Protein 5I7W (pdb70)

Organism: Brucella suis biovar 1 (strain 1330) (NCBI:txid204722)

Solvent-accessible surface area: 24621 Å² total

Foldseek 3Di:
DDPDLLVQQAPFDWAFDPVLCVVQQATETAGLNCSRPLRFVLLLLLLLVVVCVVVQQFDAAEEEFEEDQASSLSSNLRNQVVVRYAYEYEHEPPFFPVRVVSNVVSPHNYHYDHDDPPVDCSHSGNVSVVVQVVVQVPTPRHRYYSSCLADQSLLVSCLPGVLVSVCVNVVNFAQEEEFFDDSLSNQLSSLVNNCVSPVRRFYEYQAEAQAQVLCCLPPVDLDGHDDEPFPPGGHRDCHNNNPPDHGPYYHYDYQQQLLVSQLCCCVPVVAAAGSRQSSFSSVQSVVSNVVHHDHYYYYYRTGGNVSPCVASANVVNQVVVVHDHNPVVPDDDDPDDD/DPDLLVQQALFDWAWDPVLCVVQQATETAGQNCSRPLRFVLLLLLLLVVVCVVVQQFDQAEEEWAEDQASSLSSNLQNQVVVRYAYEYEHEPPAFVVRVVSNVVSPHNYHYDHDDDPVDCRHSGNVSVVVQVVVQVPRPRHYDYSSCLADLSLLVSCLPGVLVSVCVNVVNFAQEEEFFDQSLSNQLSSVVNNCVSPVRRFYEYQAEAQAQVLCCLVPNDSDGHDDEPAPSGGHRDCHNNNPPDHGPYYHYDYQQQLLVSQLCCCVPPVAAAGSRQSSFSSRQSVVSNVVGRDGYYYYYRTGGHVSVCVASQPQVNQVVVVHDHNPVVPDDDDPDDD

Secondary structure (DSSP, 8-state):
-BSSGGGGSS-PPEEE-HHHHHHHTSEEEEEEGGGSTTSB--HHHHHHHHHHHHTT---TT-EEEEE-SSHHHHHHHHHHHHHT-EEEEEEETTS-HHHHHHHHHHTPEEEEE----TTSTTSHHHHHHHHHHHHHTT-TT-EEE--TTT-THHHHHIIIIIHHHHHHHTTT---EEEE--SSSIIIIIHHHHHHHH-TT-EEEEEEETT-SHHHHHHHS-----S--S--S---SS--GGGTT---SEEEEE-HHHHHHHHHHHHHHHS--B-HHHHHHHHHHHHHHHHH-SS-EEEEEE-BBSGGGHHHHT-HHHHHHTT----GGG--PPP----/--SGGGGSS-PPEEE-HHHHHHHTSEEEEEEGGGSTTSB--HHHHHHHHHHHHTT---TT-EEEEE-SSHHHHHHHHHHHHHT-EEEEEEETTS-HHHHHHHHHHT-EEEEE----TTSTTSHHHHHHHHHHHHHTT-TT-EEE--TTT-THHHHHIIIIIHHHHHHHTTT---EEEE--SSSIIIIIHHHHHHHH-TT-EEEEEEETT-SHHHHHHHSS----S--S--S---SS--GGGTT---SEEEEE-HHHHHHHHHHHHHHHS--B-HHHHHHHHHHHHHHHHH-TT-EEEEEE-BBSGGGTTTTT-HHHHHHTT----GGG---------

B-factor: mean 28.59, std 11.74, range [10.22, 97.88]

CATH classification: 3.40.50.1100 (+1 more: 3.40.50.1100)

Structure (mmCIF, N/CA/C/O backbone):
data_5I7W
#
_entry.id   5I7W
#
_cell.length_a   60.020
_cell.length_b   71.860
_cell.length_c   201.600
_cell.angle_alpha   90.000
_cell.angle_beta   90.000
_cell.angle_gamma   90.000
#
_symmetry.space_group_name_H-M   'P 21 21 21'
#
loop_
_entity.id
_entity.type
_entity.pdbx_description
1 polymer 'Cysteine synthase A'
2 non-polymer 'MALONATE ION'
3 water water
#
loop_
_atom_site.group_PDB
_atom_site.id
_atom_site.type_symbol
_atom_site.label_atom_id
_atom_site.label_alt_id
_atom_site.label_comp_id
_atom_site.label_asym_id
_atom_site.label_entity_id
_atom_site.label_seq_id
_atom_site.pdbx_PDB_ins_code
_atom_site.Cartn_x
_atom_site.Cartn_y
_atom_site.Cartn_z
_atom_site.occupancy
_atom_site.B_iso_or_equiv
_atom_site.auth_seq_id
_atom_site.auth_comp_id
_atom_site.auth_asym_id
_atom_site.auth_atom_id
_atom_site.pdbx_PDB_model_num
ATOM 1 N N . MET A 1 22 ? 7.475 -15.138 -43.300 1.00 75.08 1 MET A N 1
ATOM 2 C CA . MET A 1 22 ? 6.330 -14.659 -42.531 1.00 75.68 1 MET A CA 1
ATOM 3 C C . MET A 1 22 ? 6.776 -13.971 -41.241 1.00 67.54 1 MET A C 1
ATOM 4 O O . MET A 1 22 ? 5.960 -13.403 -40.513 1.00 65.15 1 MET A O 1
ATOM 6 N N . PHE A 1 23 ? 8.077 -14.030 -40.963 1.00 60.04 2 PHE A N 1
ATOM 7 C CA . PHE A 1 23 ? 8.662 -13.467 -39.749 1.00 47.21 2 PHE A CA 1
ATOM 8 C C . PHE A 1 23 ? 9.741 -12.476 -40.167 1.00 44.24 2 PHE A C 1
ATOM 9 O O . PHE A 1 23 ? 10.762 -12.871 -40.743 1.00 40.70 2 PHE A O 1
ATOM 17 N N . ASN A 1 24 ? 9.511 -11.191 -39.884 1.00 36.88 3 ASN A N 1
ATOM 18 C CA . ASN A 1 24 ? 10.453 -10.145 -40.269 1.00 35.41 3 ASN A CA 1
ATOM 19 C C . ASN A 1 24 ? 11.668 -10.070 -39.357 1.00 30.94 3 ASN A C 1
ATOM 20 O O . ASN A 1 24 ? 12.697 -9.506 -39.757 1.00 29.31 3 ASN A O 1
ATOM 25 N N . SER A 1 25 ? 11.575 -10.624 -38.152 1.00 33.49 4 SER A N 1
ATOM 26 C CA . SER A 1 25 ? 12.668 -10.572 -37.196 1.00 23.69 4 SER A CA 1
ATOM 27 C C . SER A 1 25 ? 12.404 -11.606 -36.116 1.00 22.09 4 SER A C 1
ATOM 28 O O . SER A 1 25 ? 11.331 -12.211 -36.055 1.00 22.07 4 SER A O 1
ATOM 31 N N . VAL A 1 26 ? 13.389 -11.771 -35.232 1.00 20.93 5 VAL A N 1
ATOM 32 C CA . VAL A 1 26 ? 13.240 -12.733 -34.135 1.00 22.47 5 VAL A CA 1
ATOM 33 C C . VAL A 1 26 ? 12.085 -12.333 -33.221 1.00 25.59 5 VAL A C 1
ATOM 34 O O . VAL A 1 26 ? 11.481 -13.186 -32.550 1.00 18.14 5 VAL A O 1
ATOM 38 N N . LEU A 1 27 ? 11.739 -11.040 -33.193 1.00 22.93 6 LEU A N 1
ATOM 39 C CA . LEU A 1 27 ? 10.639 -10.590 -32.342 1.00 22.42 6 LEU A CA 1
ATOM 40 C C . LEU A 1 27 ? 9.337 -11.287 -32.693 1.00 21.27 6 LEU A C 1
ATOM 41 O O . LEU A 1 27 ? 8.480 -11.474 -31.824 1.00 20.64 6 LEU A O 1
ATOM 46 N N . ASP A 1 28 ? 9.157 -11.649 -33.964 1.00 23.74 7 ASP A N 1
ATOM 47 C CA . ASP A 1 28 ? 7.943 -12.323 -34.393 1.00 22.09 7 ASP A CA 1
ATOM 48 C C . ASP A 1 28 ? 7.851 -13.760 -33.884 1.00 22.96 7 ASP A C 1
ATOM 49 O O . ASP A 1 28 ? 6.790 -14.374 -34.018 1.00 26.03 7 ASP A O 1
ATOM 54 N N . THR A 1 29 ? 8.913 -14.315 -33.303 1.00 19.20 8 THR A N 1
ATOM 55 C CA . THR A 1 29 ? 8.823 -15.667 -32.754 1.00 19.17 8 THR A CA 1
ATOM 56 C C . THR A 1 29 ? 8.515 -15.690 -31.262 1.00 21.77 8 THR A C 1
ATOM 57 O O . THR A 1 29 ? 8.411 -16.780 -30.682 1.00 20.43 8 THR A O 1
ATOM 61 N N . ILE A 1 30 ? 8.390 -14.523 -30.625 1.00 23.43 9 ILE A N 1
ATOM 62 C CA . ILE A 1 30 ? 7.998 -14.465 -29.220 1.00 22.02 9 ILE A CA 1
ATOM 63 C C . ILE A 1 30 ? 6.534 -14.863 -29.087 1.00 20.16 9 ILE A C 1
ATOM 64 O O . ILE A 1 30 ? 5.677 -14.389 -29.842 1.00 20.58 9 ILE A O 1
ATOM 69 N N . GLY A 1 31 ? 6.237 -15.723 -28.115 1.00 19.95 10 GLY A N 1
ATOM 70 C CA . GLY A 1 31 ? 4.859 -16.082 -27.829 1.00 20.41 10 GLY A CA 1
ATOM 71 C C . GLY A 1 31 ? 4.351 -17.154 -28.774 1.00 18.95 10 GLY A C 1
ATOM 72 O O . GLY A 1 31 ? 5.099 -17.719 -29.573 1.00 21.11 10 GLY A O 1
ATOM 73 N N . ASN A 1 32 ? 3.043 -17.414 -28.690 1.00 17.48 11 ASN A N 1
ATOM 74 C CA . ASN A 1 32 ? 2.400 -18.468 -29.478 1.00 24.17 11 ASN A CA 1
ATOM 75 C C . ASN A 1 32 ? 3.054 -19.811 -29.197 1.00 22.69 11 ASN A C 1
ATOM 76 O O . ASN A 1 32 ? 3.293 -20.615 -30.100 1.00 18.85 11 ASN A O 1
ATOM 81 N N . THR A 1 33 ? 3.341 -20.037 -27.956 1.00 18.61 12 THR A N 1
ATOM 82 C CA . THR A 1 33 ? 4.045 -21.226 -27.530 1.00 16.12 12 THR A CA 1
ATOM 83 C C . THR A 1 33 ? 3.067 -22.392 -27.371 1.00 23.08 12 THR A C 1
ATOM 84 O O . THR A 1 33 ? 1.878 -22.189 -27.102 1.00 17.89 12 THR A O 1
ATOM 88 N N . PRO A 1 34 ? 3.538 -23.621 -27.548 1.00 21.26 13 PRO A N 1
ATOM 89 C CA . PRO A 1 34 ? 2.632 -24.771 -27.490 1.00 18.64 13 PRO A CA 1
ATOM 90 C C . PRO A 1 34 ? 2.353 -25.237 -26.069 1.00 20.86 13 PRO A C 1
ATOM 91 O O . PRO A 1 34 ? 3.158 -25.058 -25.152 1.00 19.70 13 PRO A O 1
ATOM 95 N N . LEU A 1 35 ? 1.187 -25.862 -25.906 1.00 22.84 14 LEU A N 1
ATOM 96 C CA . LEU A 1 35 ? 0.825 -26.565 -24.679 1.00 24.47 14 LEU A CA 1
ATOM 97 C C . LEU A 1 35 ? 1.288 -28.013 -24.781 1.00 22.50 14 LEU A C 1
ATOM 98 O O . LEU A 1 35 ? 0.893 -28.724 -25.707 1.00 26.71 14 LEU A O 1
ATOM 103 N N . ILE A 1 36 ? 2.114 -28.449 -23.835 1.00 19.64 15 ILE A N 1
ATOM 104 C CA . ILE A 1 36 ? 2.630 -29.811 -23.798 1.00 19.82 15 ILE A CA 1
ATOM 105 C C . ILE A 1 36 ? 1.912 -30.570 -22.695 1.00 21.21 15 ILE A C 1
ATOM 106 O O . ILE A 1 36 ? 1.879 -30.121 -21.542 1.00 18.21 15 ILE A O 1
ATOM 111 N N . ARG A 1 37 ? 1.331 -31.714 -23.040 1.00 17.92 16 ARG A N 1
ATOM 112 C CA A ARG A 1 37 ? 0.671 -32.541 -22.039 0.33 18.20 16 ARG A CA 1
ATOM 113 C CA B ARG A 1 37 ? 0.669 -32.521 -22.028 0.67 17.64 16 ARG A CA 1
ATOM 114 C C . ARG A 1 37 ? 1.692 -33.102 -21.057 1.00 18.39 16 ARG A C 1
ATOM 115 O O . ARG A 1 37 ? 2.753 -33.596 -21.457 1.00 23.83 16 ARG A O 1
ATOM 130 N N . LEU A 1 38 ? 1.368 -33.034 -19.777 1.00 15.54 17 LEU A N 1
ATOM 131 C CA . LEU A 1 38 ? 2.217 -33.556 -18.720 1.00 16.68 17 LEU A CA 1
ATOM 132 C C . LEU A 1 38 ? 1.631 -34.920 -18.382 1.00 19.20 17 LEU A C 1
ATOM 133 O O . LEU A 1 38 ? 0.552 -35.004 -17.787 1.00 27.17 17 LEU A O 1
ATOM 138 N N . SER A 1 39 ? 2.341 -35.979 -18.783 1.00 20.42 18 SER A N 1
ATOM 139 C CA A SER A 1 39 ? 1.764 -37.322 -18.792 0.54 21.48 18 SER A CA 1
ATOM 140 C CA B SER A 1 39 ? 1.756 -37.315 -18.792 0.46 21.49 18 SER A CA 1
ATOM 141 C C . SER A 1 39 ? 1.522 -37.847 -17.381 1.00 22.62 18 SER A C 1
ATOM 142 O O . SER A 1 39 ? 0.410 -38.270 -17.045 1.00 21.08 18 SER A O 1
ATOM 147 N N . LYS A 1 40 ? 2.568 -37.872 -16.551 1.00 23.04 19 LYS A N 1
ATOM 148 C CA . LYS A 1 40 ? 2.437 -38.494 -15.232 1.00 18.92 19 LYS A CA 1
ATOM 149 C C . LYS A 1 40 ? 1.510 -37.692 -14.325 1.00 25.49 19 LYS A C 1
ATOM 150 O O . LYS A 1 40 ? 0.777 -38.267 -13.511 1.00 19.54 19 LYS A O 1
ATOM 152 N N . ALA A 1 41 ? 1.535 -36.361 -14.440 1.00 22.14 20 ALA A N 1
ATOM 153 C CA . ALA A 1 41 ? 0.629 -35.546 -13.636 1.00 22.93 20 ALA A CA 1
ATOM 154 C C . ALA A 1 41 ? -0.823 -35.767 -14.043 1.00 17.47 20 ALA A C 1
ATOM 155 O O . ALA A 1 41 ? -1.716 -35.811 -13.189 1.00 15.60 20 ALA A O 1
ATOM 157 N N . SER A 1 42 ? -1.079 -35.869 -15.347 1.00 17.68 21 SER A N 1
ATOM 158 C CA . SER A 1 42 ? -2.428 -36.137 -15.831 1.00 17.27 21 SER A CA 1
ATOM 159 C C . SER A 1 42 ? -2.921 -37.502 -15.363 1.00 25.50 21 SER A C 1
ATOM 160 O O . SER A 1 42 ? -4.075 -37.654 -14.940 1.00 24.25 21 SER A O 1
ATOM 163 N N . GLU A 1 43 ? -2.065 -38.520 -15.470 1.00 23.40 22 GLU A N 1
ATOM 164 C CA . GLU A 1 43 ? -2.456 -39.862 -15.052 1.00 21.84 22 GLU A CA 1
ATOM 165 C C . GLU A 1 43 ? -2.741 -39.910 -13.555 1.00 24.29 22 GLU A C 1
ATOM 166 O O . GLU A 1 43 ? -3.698 -40.563 -13.116 1.00 24.73 22 GLU A O 1
ATOM 172 N N . LEU A 1 44 ? -1.935 -39.208 -12.757 1.00 21.99 23 LEU A N 1
ATOM 173 C CA . LEU A 1 44 ? -2.094 -39.267 -11.303 1.00 24.53 23 LEU A CA 1
ATOM 174 C C . LEU A 1 44 ? -3.406 -38.638 -10.835 1.00 27.90 23 LEU A C 1
ATOM 175 O O . LEU A 1 44 ? -3.972 -39.067 -9.823 1.00 26.34 23 LEU A O 1
ATOM 180 N N . THR A 1 45 ? -3.912 -37.636 -11.554 1.00 27.50 24 THR A N 1
ATOM 181 C CA . THR A 1 45 ? -5.030 -36.823 -11.087 1.00 25.03 24 THR A CA 1
ATOM 182 C C . THR A 1 45 ? -6.352 -37.081 -11.802 1.00 25.11 24 THR A C 1
ATOM 183 O O . THR A 1 45 ? -7.369 -36.512 -11.396 1.00 23.20 24 THR A O 1
ATOM 187 N N . GLY A 1 46 ? -6.373 -37.888 -12.859 1.00 21.75 25 GLY A N 1
ATOM 188 C CA . GLY A 1 46 ? -7.590 -37.987 -13.649 1.00 23.81 25 GLY A CA 1
ATOM 189 C C . GLY A 1 46 ? -7.958 -36.739 -14.439 1.00 25.79 25 GLY A C 1
ATOM 190 O O . GLY A 1 46 ? -9.109 -36.608 -14.873 1.00 24.41 25 GLY A O 1
ATOM 191 N N . CYS A 1 47 ? -7.023 -35.810 -14.627 1.00 23.51 26 CYS A N 1
ATOM 192 C CA . CYS A 1 47 ? -7.256 -34.569 -15.356 1.00 24.40 26 CYS A CA 1
ATOM 193 C C . CYS A 1 47 ? -6.340 -34.496 -16.571 1.00 26.51 26 CYS A C 1
ATOM 194 O O . CYS A 1 47 ? -5.378 -35.255 -16.699 1.00 32.00 26 CYS A O 1
ATOM 197 N N . ASP A 1 48 ? -6.654 -33.572 -17.475 1.00 26.74 27 ASP A N 1
ATOM 198 C CA . ASP A 1 48 ? -5.736 -33.183 -18.543 1.00 23.98 27 ASP A CA 1
ATOM 199 C C . ASP A 1 48 ? -4.923 -31.986 -18.062 1.00 19.28 27 ASP A C 1
ATOM 200 O O . ASP A 1 48 ? -5.433 -30.861 -18.022 1.00 19.87 27 ASP A O 1
ATOM 205 N N . ILE A 1 49 ? -3.655 -32.213 -17.728 1.00 20.18 28 ILE A N 1
ATOM 206 C CA . ILE A 1 49 ? -2.765 -31.160 -17.245 1.00 21.83 28 ILE A CA 1
ATOM 207 C C . ILE A 1 49 ? -1.747 -30.852 -18.335 1.00 24.65 28 ILE A C 1
ATOM 208 O O . ILE A 1 49 ? -1.154 -31.769 -18.916 1.00 19.58 28 ILE A O 1
ATOM 213 N N . TYR A 1 50 ? -1.569 -29.560 -18.621 1.00 16.52 29 TYR A N 1
ATOM 214 C CA . TYR A 1 50 ? -0.703 -29.072 -19.685 1.00 16.55 29 TYR A CA 1
ATOM 215 C C . TYR A 1 50 ? 0.235 -28.008 -19.141 1.00 17.91 29 TYR A C 1
ATOM 216 O O . TYR A 1 50 ? -0.130 -27.217 -18.264 1.00 17.78 29 TYR A O 1
ATOM 225 N N . GLY A 1 51 ? 1.448 -27.985 -19.687 1.00 21.28 30 GLY A N 1
ATOM 226 C CA . GLY A 1 51 ? 2.394 -26.926 -19.394 1.00 18.56 30 GLY A CA 1
ATOM 227 C C . GLY A 1 51 ? 2.706 -26.106 -20.630 1.00 18.06 30 GLY A C 1
ATOM 228 O O . GLY A 1 51 ? 3.052 -26.653 -21.690 1.00 14.28 30 GLY A O 1
ATOM 229 N N . LYS A 1 52 ? 2.594 -24.784 -20.508 1.00 16.67 31 LYS A N 1
ATOM 230 C CA . LYS A 1 52 ? 2.856 -23.901 -21.637 1.00 19.47 31 LYS A CA 1
ATOM 231 C C . LYS A 1 52 ? 4.363 -23.722 -21.793 1.00 21.34 31 LYS A C 1
ATOM 232 O O . LYS A 1 52 ? 5.044 -23.270 -20.864 1.00 17.71 31 LYS A O 1
ATOM 238 N N . ALA A 1 53 ? 4.886 -24.080 -22.966 1.00 19.90 32 ALA A N 1
ATOM 239 C CA . ALA A 1 53 ? 6.332 -24.216 -23.161 1.00 20.91 32 ALA A CA 1
ATOM 240 C C . ALA A 1 53 ? 6.963 -22.850 -23.452 1.00 20.93 32 ALA A C 1
ATOM 241 O O . ALA A 1 53 ? 7.447 -22.566 -24.551 1.00 16.75 32 ALA A O 1
ATOM 243 N N . GLU A 1 54 ? 6.991 -22.007 -22.413 1.00 14.45 33 GLU A N 1
ATOM 244 C CA . GLU A 1 54 ? 7.595 -20.683 -22.525 1.00 10.99 33 GLU A CA 1
ATOM 245 C C . GLU A 1 54 ? 9.091 -20.748 -22.763 1.00 20.02 33 GLU A C 1
ATOM 246 O O . GLU A 1 54 ? 9.688 -19.743 -23.177 1.00 19.47 33 GLU A O 1
ATOM 252 N N . PHE A 1 55 ? 9.708 -21.911 -22.532 1.00 16.99 34 PHE A N 1
ATOM 253 C CA . PHE A 1 55 ? 11.120 -22.060 -22.827 1.00 14.64 34 PHE A CA 1
ATOM 254 C C . PHE A 1 55 ? 11.409 -22.069 -24.317 1.00 17.37 34 PHE A C 1
ATOM 255 O O . PHE A 1 55 ? 12.578 -21.957 -24.696 1.00 17.56 34 PHE A O 1
ATOM 263 N N . LEU A 1 56 ? 10.390 -22.198 -25.163 1.00 13.05 35 LEU A N 1
ATOM 264 C CA . LEU A 1 56 ? 10.583 -22.160 -26.603 1.00 13.09 35 LEU A CA 1
ATOM 265 C C . LEU A 1 56 ? 10.549 -20.738 -27.169 1.00 16.26 35 LEU A C 1
ATOM 266 O O . LEU A 1 56 ? 10.653 -20.576 -28.387 1.00 19.09 35 LEU A O 1
ATOM 271 N N . ASN A 1 57 ? 10.414 -19.709 -26.320 1.00 18.90 36 ASN A N 1
ATOM 272 C CA . ASN A 1 57 ? 10.628 -18.333 -26.759 1.00 14.97 36 ASN A CA 1
ATOM 273 C C . ASN A 1 57 ? 12.083 -18.155 -27.183 1.00 15.18 36 ASN A C 1
ATOM 274 O O . ASN A 1 57 ? 12.965 -18.875 -26.714 1.00 18.36 36 ASN A O 1
ATOM 279 N N . PRO A 1 58 ? 12.372 -17.190 -28.063 1.00 20.63 37 PRO A N 1
ATOM 280 C CA . PRO A 1 58 ? 13.763 -17.067 -28.542 1.00 15.69 37 PRO A CA 1
ATOM 281 C C . PRO A 1 58 ? 14.763 -16.750 -27.438 1.00 18.61 37 PRO A C 1
ATOM 282 O O . PRO A 1 58 ? 15.899 -17.237 -27.489 1.00 19.10 37 PRO A O 1
ATOM 286 N N . GLY A 1 59 ? 14.388 -15.930 -26.454 1.00 18.58 38 GLY A N 1
ATOM 287 C CA . GLY A 1 59 ? 15.254 -15.704 -25.316 1.00 13.34 38 GLY A CA 1
ATOM 288 C C . GLY A 1 59 ? 15.240 -16.812 -24.283 1.00 19.99 38 GLY A C 1
ATOM 289 O O . GLY A 1 59 ? 15.930 -16.714 -23.263 1.00 18.92 38 GLY A O 1
ATOM 290 N N . GLN A 1 60 ? 14.445 -17.855 -24.521 1.00 14.05 39 GLN A N 1
ATOM 291 C CA . GLN A 1 60 ? 14.427 -19.113 -23.755 1.00 15.98 39 GLN A CA 1
ATOM 292 C C . GLN A 1 60 ? 13.722 -19.005 -22.407 1.00 16.36 39 GLN A C 1
ATOM 293 O O . GLN A 1 60 ? 13.950 -19.843 -21.523 1.00 16.55 39 GLN A O 1
ATOM 299 N N . SER A 1 61 ? 12.863 -18.002 -22.209 1.00 18.87 40 SER A N 1
ATOM 300 C CA . SER A 1 61 ? 12.093 -17.925 -20.971 1.00 16.64 40 SER A CA 1
ATOM 301 C C . SER A 1 61 ? 10.810 -17.151 -21.210 1.00 19.30 40 SER A C 1
ATOM 302 O O . SER A 1 61 ? 10.623 -16.487 -22.241 1.00 18.94 40 SER A O 1
ATOM 305 N N . VAL A 1 62 ? 9.941 -17.222 -20.214 1.00 14.39 41 VAL A N 1
ATOM 306 C CA . VAL A 1 62 ? 8.671 -16.513 -20.195 1.00 14.59 41 VAL A CA 1
ATOM 307 C C . VAL A 1 62 ? 8.839 -14.991 -20.292 1.00 15.96 41 VAL A C 1
ATOM 308 O O . VAL A 1 62 ? 7.920 -14.297 -20.716 1.00 14.57 41 VAL A O 1
ATOM 336 N N . ASP A 1 64 ? 10.408 -13.031 -22.234 1.00 17.30 43 ASP A N 1
ATOM 337 C CA . ASP A 1 64 ? 10.381 -12.383 -23.557 1.00 20.20 43 ASP A CA 1
ATOM 338 C C . ASP A 1 64 ? 9.104 -11.562 -23.767 1.00 19.49 43 ASP A C 1
ATOM 339 O O . ASP A 1 64 ? 9.120 -10.561 -24.484 1.00 17.53 43 ASP A O 1
ATOM 344 N N . ARG A 1 65 ? 7.993 -12.003 -23.159 1.00 19.02 44 ARG A N 1
ATOM 345 C CA A ARG A 1 65 ? 6.712 -11.335 -23.378 0.13 20.40 44 ARG A CA 1
ATOM 346 C CA B ARG A 1 65 ? 6.710 -11.338 -23.379 0.87 19.37 44 ARG A CA 1
ATOM 347 C C . ARG A 1 65 ? 6.684 -9.956 -22.725 1.00 23.20 44 ARG A C 1
ATOM 348 O O . ARG A 1 65 ? 6.370 -8.952 -23.380 1.00 16.77 44 ARG A O 1
ATOM 363 N N . ALA A 1 66 ? 7.001 -9.883 -21.429 1.00 17.63 45 ALA A N 1
ATOM 364 C CA . ALA A 1 66 ? 7.058 -8.575 -20.769 1.00 15.56 45 ALA A CA 1
ATOM 365 C C . ALA A 1 66 ? 8.157 -7.696 -21.355 1.00 16.65 45 ALA A C 1
ATOM 366 O O . ALA A 1 66 ? 8.008 -6.463 -21.438 1.00 18.69 45 ALA A O 1
ATOM 368 N N . ALA A 1 67 ? 9.277 -8.301 -21.754 1.00 17.20 46 ALA A N 1
ATOM 369 C CA . ALA A 1 67 ? 10.371 -7.521 -22.315 1.00 17.93 46 ALA A CA 1
ATOM 370 C C . ALA A 1 67 ? 9.928 -6.800 -23.574 1.00 20.41 46 ALA A C 1
ATOM 371 O O . ALA A 1 67 ? 10.219 -5.610 -23.751 1.00 20.33 46 ALA A O 1
ATOM 373 N N . LEU A 1 68 ? 9.198 -7.494 -24.449 1.00 15.30 47 LEU A N 1
ATOM 374 C CA . LEU A 1 68 ? 8.720 -6.858 -25.674 1.00 22.59 47 LEU A CA 1
ATOM 375 C C . LEU A 1 68 ? 7.721 -5.751 -25.361 1.00 21.83 47 LEU A C 1
ATOM 376 O O . LEU A 1 68 ? 7.824 -4.636 -25.891 1.00 19.29 47 LEU A O 1
ATOM 381 N N . TYR A 1 69 ? 6.752 -6.042 -24.491 1.00 20.54 48 TYR A N 1
ATOM 382 C CA . TYR A 1 69 ? 5.702 -5.074 -24.187 1.00 26.96 48 TYR A CA 1
ATOM 383 C C . TYR A 1 69 ? 6.266 -3.823 -23.517 1.00 24.75 48 TYR A C 1
ATOM 384 O O . TYR A 1 69 ? 5.836 -2.701 -23.816 1.00 19.20 48 TYR A O 1
ATOM 393 N N . ILE A 1 70 ? 7.230 -3.995 -22.608 1.00 20.69 49 ILE A N 1
ATOM 394 C CA . ILE A 1 70 ? 7.815 -2.852 -21.903 1.00 20.90 49 ILE A CA 1
ATOM 395 C C . ILE A 1 70 ? 8.533 -1.929 -22.879 1.00 21.29 49 ILE A C 1
ATOM 396 O O . ILE A 1 70 ? 8.385 -0.696 -22.827 1.00 19.59 49 ILE A O 1
ATOM 401 N N . ILE A 1 71 ? 9.313 -2.508 -23.796 1.00 16.51 50 ILE A N 1
ATOM 402 C CA . ILE A 1 71 ? 10.066 -1.680 -24.729 1.00 14.99 50 ILE A CA 1
ATOM 403 C C . ILE A 1 71 ? 9.125 -1.013 -25.723 1.00 22.19 50 ILE A C 1
ATOM 404 O O . ILE A 1 71 ? 9.276 0.176 -26.033 1.00 20.75 50 ILE A O 1
ATOM 409 N N . ARG A 1 72 ? 8.114 -1.744 -26.206 1.00 16.97 51 ARG A N 1
ATOM 410 C CA . ARG A 1 72 ? 7.135 -1.131 -27.106 1.00 17.38 51 ARG A CA 1
ATOM 411 C C . ARG A 1 72 ? 6.387 0.011 -26.429 1.00 28.69 51 ARG A C 1
ATOM 412 O O . ARG A 1 72 ? 6.060 1.018 -27.072 1.00 24.48 51 ARG A O 1
ATOM 420 N N . ASP A 1 73 ? 6.100 -0.123 -25.133 1.00 25.00 52 ASP A N 1
ATOM 421 C CA . ASP A 1 73 ? 5.382 0.941 -24.427 1.00 19.48 52 ASP A CA 1
ATOM 422 C C . ASP A 1 73 ? 6.229 2.206 -24.319 1.00 25.33 52 ASP A C 1
ATOM 423 O O . ASP A 1 73 ? 5.739 3.320 -24.553 1.00 26.33 52 ASP A O 1
ATOM 428 N N . ALA A 1 74 ? 7.501 2.052 -23.958 1.00 20.00 53 ALA A N 1
ATOM 429 C CA . ALA A 1 74 ? 8.397 3.200 -23.876 1.00 23.04 53 ALA A CA 1
ATOM 430 C C . ALA A 1 74 ? 8.547 3.888 -25.231 1.00 26.14 53 ALA A C 1
ATOM 431 O O . ALA A 1 74 ? 8.625 5.127 -25.310 1.00 23.82 53 ALA A O 1
ATOM 433 N N . GLU A 1 75 ? 8.581 3.105 -26.311 1.00 27.14 54 GLU A N 1
ATOM 434 C CA . GLU A 1 75 ? 8.612 3.684 -27.655 1.00 28.92 54 GLU A CA 1
ATOM 435 C C . GLU A 1 75 ? 7.378 4.523 -27.924 1.00 31.25 54 GLU A C 1
ATOM 436 O O . GLU A 1 75 ? 7.475 5.673 -28.379 1.00 32.29 54 GLU A O 1
ATOM 442 N N . LYS A 1 76 ? 6.199 3.936 -27.707 1.00 30.95 55 LYS A N 1
ATOM 443 C CA . LYS A 1 76 ? 4.951 4.604 -28.052 1.00 41.67 55 LYS A CA 1
ATOM 444 C C . LYS A 1 76 ? 4.740 5.888 -27.257 1.00 41.33 55 LYS A C 1
ATOM 445 O O . LYS A 1 76 ? 4.003 6.770 -27.712 1.00 34.87 55 LYS A O 1
ATOM 451 N N . ARG A 1 77 ? 5.365 6.017 -26.090 1.00 38.66 56 ARG A N 1
ATOM 452 C CA . ARG A 1 77 ? 5.250 7.224 -25.282 1.00 40.21 56 ARG A CA 1
ATOM 453 C C . ARG A 1 77 ? 6.332 8.256 -25.588 1.00 38.45 56 ARG A C 1
ATOM 454 O O . ARG A 1 77 ? 6.362 9.310 -24.943 1.00 48.28 56 ARG A O 1
ATOM 462 N N . GLY A 1 78 ? 7.208 7.992 -26.554 1.00 37.57 57 GLY A N 1
ATOM 463 C CA . GLY A 1 78 ? 8.272 8.925 -26.871 1.00 39.53 57 GLY A CA 1
ATOM 464 C C . GLY A 1 78 ? 9.388 8.977 -25.856 1.00 36.65 57 GLY A C 1
ATOM 465 O O . GLY A 1 78 ? 10.163 9.938 -25.849 1.00 31.94 57 GLY A O 1
ATOM 466 N N . LEU A 1 79 ? 9.489 7.976 -24.985 1.00 30.19 58 LEU A N 1
ATOM 467 C CA . LEU A 1 79 ? 10.537 7.935 -23.973 1.00 34.08 58 LEU A CA 1
ATOM 468 C C . LEU A 1 79 ? 11.825 7.305 -24.482 1.00 33.06 58 LEU A C 1
ATOM 469 O O . LEU A 1 79 ? 12.875 7.481 -23.853 1.00 29.94 58 LEU A O 1
ATOM 474 N N . LEU A 1 80 ? 11.760 6.573 -25.593 1.00 31.47 59 LEU A N 1
ATOM 475 C CA . LEU A 1 80 ? 12.917 5.973 -26.235 1.00 31.52 59 LEU A CA 1
ATOM 476 C C . LEU A 1 80 ? 13.035 6.509 -27.646 1.00 29.57 59 LEU A C 1
ATOM 477 O O . LEU A 1 80 ? 12.049 6.531 -28.390 1.00 36.38 59 LEU A O 1
ATOM 482 N N . ARG A 1 81 ? 14.234 6.934 -28.008 1.00 29.01 60 ARG A N 1
ATOM 483 C CA . ARG A 1 81 ? 14.585 7.329 -29.359 1.00 29.29 60 ARG A CA 1
ATOM 484 C C . ARG A 1 81 ? 15.708 6.421 -29.824 1.00 30.43 60 ARG A C 1
ATOM 485 O O . ARG A 1 81 ? 16.390 5.805 -28.993 1.00 33.39 60 ARG A O 1
ATOM 493 N N . PRO A 1 82 ? 15.896 6.269 -31.137 1.00 29.47 61 PRO A N 1
ATOM 494 C CA . PRO A 1 82 ? 16.928 5.349 -31.637 1.00 27.12 61 PRO A CA 1
ATOM 495 C C . PRO A 1 82 ? 18.241 5.553 -30.906 1.00 29.76 61 PRO A C 1
ATOM 496 O O . PRO A 1 82 ? 18.681 6.687 -30.690 1.00 29.99 61 PRO A O 1
ATOM 500 N N . GLY A 1 83 ? 18.832 4.453 -30.456 1.00 22.68 62 GLY A N 1
ATOM 501 C CA . GLY A 1 83 ? 20.058 4.522 -29.690 1.00 22.40 62 GLY A CA 1
ATOM 502 C C . GLY A 1 83 ? 19.886 4.725 -28.198 1.00 20.63 62 GLY A C 1
ATOM 503 O O . GLY A 1 83 ? 20.895 4.774 -27.483 1.00 25.04 62 GLY A O 1
ATOM 504 N N . GLY A 1 84 ? 18.656 4.854 -27.701 1.00 20.80 63 GLY A N 1
ATOM 505 C CA . GLY A 1 84 ? 18.444 5.016 -26.272 1.00 17.35 63 GLY A CA 1
ATOM 506 C C . GLY A 1 84 ? 18.765 3.746 -25.492 1.00 26.23 63 GLY A C 1
ATOM 507 O O . GLY A 1 84 ? 18.989 2.677 -26.061 1.00 21.84 63 GLY A O 1
ATOM 508 N N . VAL A 1 85 ? 18.780 3.861 -24.158 1.00 21.97 64 VAL A N 1
ATOM 509 C CA . VAL A 1 85 ? 19.169 2.745 -23.295 1.00 18.42 64 VAL A CA 1
ATOM 510 C C . VAL A 1 85 ? 18.014 2.317 -22.389 1.00 22.81 64 VAL A C 1
ATOM 511 O O . VAL A 1 85 ? 17.276 3.150 -21.847 1.00 20.41 64 VAL A O 1
ATOM 515 N N . ILE A 1 86 ? 17.874 1.003 -22.219 1.00 19.04 65 ILE A N 1
ATOM 516 C CA . ILE A 1 86 ? 16.913 0.400 -21.302 1.00 13.17 65 ILE A CA 1
ATOM 517 C C . ILE A 1 86 ? 17.684 -0.128 -20.102 1.00 17.44 65 ILE A C 1
ATOM 518 O O . ILE A 1 86 ? 18.605 -0.937 -20.256 1.00 18.63 65 ILE A O 1
ATOM 523 N N . VAL A 1 87 ? 17.304 0.329 -18.910 1.00 18.81 66 VAL A N 1
ATOM 524 C CA . VAL A 1 87 ? 17.961 -0.024 -17.661 1.00 14.48 66 VAL A CA 1
ATOM 525 C C . VAL A 1 87 ? 17.046 -0.957 -16.878 1.00 18.78 66 VAL A C 1
ATOM 526 O O . VAL A 1 87 ? 15.841 -0.699 -16.762 1.00 19.23 66 VAL A O 1
ATOM 530 N N . GLU A 1 88 ? 17.613 -2.031 -16.321 1.00 16.80 67 GLU A N 1
ATOM 531 C CA . GLU A 1 88 ? 16.791 -2.978 -15.573 1.00 14.79 67 GLU A CA 1
ATOM 532 C C . GLU A 1 88 ? 17.597 -3.699 -14.502 1.00 12.50 67 GLU A C 1
ATOM 533 O O . GLU A 1 88 ? 18.764 -4.046 -14.716 1.00 15.62 67 GLU A O 1
ATOM 539 N N . GLY A 1 89 ? 16.961 -3.899 -13.345 1.00 10.63 68 GLY A N 1
ATOM 540 C CA . GLY A 1 89 ? 17.458 -4.793 -12.324 1.00 14.88 68 GLY A CA 1
ATOM 541 C C . GLY A 1 89 ? 16.837 -6.159 -12.552 1.00 17.46 68 GLY A C 1
ATOM 542 O O . GLY A 1 89 ? 15.616 -6.304 -12.465 1.00 15.45 68 GLY A O 1
ATOM 543 N N . THR A 1 90 ? 17.649 -7.158 -12.884 1.00 15.64 69 THR A N 1
ATOM 544 C CA . THR A 1 90 ? 17.101 -8.446 -13.289 1.00 13.83 69 THR A CA 1
ATOM 545 C C . THR A 1 90 ? 18.034 -9.568 -12.860 1.00 17.27 69 THR A C 1
ATOM 546 O O . THR A 1 90 ? 19.257 -9.441 -12.956 1.00 19.17 69 THR A O 1
ATOM 550 N N . ALA A 1 91 ? 17.443 -10.674 -12.408 1.00 17.87 70 ALA A N 1
ATOM 551 C CA . ALA A 1 91 ? 18.222 -11.868 -12.103 1.00 13.41 70 ALA A CA 1
ATOM 552 C C . ALA A 1 91 ? 18.714 -12.591 -13.349 1.00 22.25 70 ALA A C 1
ATOM 553 O O . ALA A 1 91 ? 19.451 -13.579 -13.218 1.00 22.44 70 ALA A O 1
ATOM 555 N N . GLY A 1 92 ? 18.309 -12.152 -14.538 1.00 20.41 71 GLY A N 1
ATOM 556 C CA . GLY A 1 92 ? 18.842 -12.725 -15.753 1.00 17.72 71 GLY A CA 1
ATOM 557 C C . GLY A 1 92 ? 17.861 -12.842 -16.898 1.00 24.09 71 GLY A C 1
ATOM 558 O O . GLY A 1 92 ? 18.150 -12.345 -17.991 1.00 23.17 71 GLY A O 1
ATOM 559 N N . ASN A 1 93 ? 16.717 -13.507 -16.683 1.00 21.48 72 ASN A N 1
ATOM 560 C CA . ASN A 1 93 ? 15.823 -13.809 -17.805 1.00 17.93 72 ASN A CA 1
ATOM 561 C C . ASN A 1 93 ? 15.266 -12.537 -18.429 1.00 17.15 72 ASN A C 1
ATOM 562 O O . ASN A 1 93 ? 15.219 -12.407 -19.657 1.00 18.65 72 ASN A O 1
ATOM 567 N N . THR A 1 94 ? 14.847 -11.579 -17.603 1.00 16.35 73 THR A N 1
ATOM 568 C CA . THR A 1 94 ? 14.336 -10.336 -18.168 1.00 18.26 73 THR A CA 1
ATOM 569 C C . THR A 1 94 ? 15.438 -9.565 -18.881 1.00 15.52 73 THR A C 1
ATOM 570 O O . THR A 1 94 ? 15.198 -8.947 -19.927 1.00 17.09 73 THR A O 1
ATOM 574 N N . GLY A 1 95 ? 16.654 -9.589 -18.334 1.00 16.81 74 GLY A N 1
ATOM 575 C CA . GLY A 1 95 ? 17.770 -8.968 -19.029 1.00 15.98 74 GLY A CA 1
ATOM 576 C C . GLY A 1 95 ? 18.015 -9.590 -20.392 1.00 21.33 74 GLY A C 1
ATOM 577 O O . GLY A 1 95 ? 18.246 -8.885 -21.378 1.00 18.89 74 GLY A O 1
ATOM 578 N N . ILE A 1 96 ? 17.960 -10.921 -20.474 1.00 14.49 75 ILE A N 1
ATOM 579 C CA . ILE A 1 96 ? 18.159 -11.574 -21.767 1.00 19.16 75 ILE A CA 1
ATOM 580 C C . ILE A 1 96 ? 17.061 -11.163 -22.739 1.00 21.28 75 ILE A C 1
ATOM 581 O O . ILE A 1 96 ? 17.330 -10.801 -23.893 1.00 19.72 75 ILE A O 1
ATOM 586 N N . GLY A 1 97 ? 15.805 -11.196 -22.285 1.00 17.97 76 GLY A N 1
ATOM 587 C CA . GLY A 1 97 ? 14.712 -10.815 -23.168 1.00 17.99 76 GLY A CA 1
ATOM 588 C C . GLY A 1 97 ? 14.800 -9.363 -23.603 1.00 20.01 76 GLY A C 1
ATOM 589 O O . GLY A 1 97 ? 14.575 -9.037 -24.774 1.00 16.14 76 GLY A O 1
ATOM 590 N N . LEU A 1 98 ? 15.144 -8.473 -22.667 1.00 15.94 77 LEU A N 1
ATOM 591 C CA . LEU A 1 98 ? 15.247 -7.052 -22.981 1.00 14.34 77 LEU A CA 1
ATOM 592 C C . LEU A 1 98 ? 16.384 -6.765 -23.955 1.00 16.75 77 LEU A C 1
ATOM 593 O O . LEU A 1 98 ? 16.255 -5.904 -24.834 1.00 16.21 77 LEU A O 1
ATOM 598 N N . THR A 1 99 ? 17.524 -7.438 -23.795 1.00 13.01 78 THR A N 1
ATOM 599 C CA . THR A 1 99 ? 18.664 -7.115 -24.648 1.00 12.38 78 THR A CA 1
ATOM 600 C C . THR A 1 99 ? 18.432 -7.635 -26.061 1.00 21.03 78 THR A C 1
ATOM 601 O O . THR A 1 99 ? 18.802 -6.972 -27.041 1.00 17.56 78 THR A O 1
ATOM 605 N N . MET A 1 100 ? 17.791 -8.811 -26.185 1.00 19.37 79 MET A N 1
ATOM 606 C CA . MET A 1 100 ? 17.437 -9.343 -27.506 1.00 22.07 79 MET A CA 1
ATOM 607 C C . MET A 1 100 ? 16.498 -8.392 -28.244 1.00 17.13 79 MET A C 1
ATOM 608 O O . MET A 1 100 ? 16.722 -8.051 -29.413 1.00 16.62 79 MET A O 1
ATOM 613 N N . VAL A 1 101 ? 15.431 -7.958 -27.579 1.00 14.80 80 VAL A N 1
ATOM 614 C CA . VAL A 1 101 ? 14.501 -7.028 -28.219 1.00 17.39 80 VAL A CA 1
ATOM 615 C C . VAL A 1 101 ? 15.191 -5.698 -28.508 1.00 14.79 80 VAL A C 1
ATOM 616 O O . VAL A 1 101 ? 15.020 -5.116 -29.590 1.00 18.52 80 VAL A O 1
ATOM 620 N N . ALA A 1 102 ? 15.997 -5.207 -27.559 1.00 18.61 81 ALA A N 1
ATOM 621 C CA . ALA A 1 102 ? 16.674 -3.924 -27.746 1.00 20.08 81 ALA A CA 1
ATOM 622 C C . ALA A 1 102 ? 17.588 -3.947 -28.970 1.00 23.17 81 ALA A C 1
ATOM 623 O O . ALA A 1 102 ? 17.568 -3.025 -29.795 1.00 23.50 81 ALA A O 1
ATOM 625 N N . LYS A 1 103 ? 18.406 -4.991 -29.108 1.00 18.55 82 LYS A N 1
ATOM 626 C CA . LYS A 1 103 ? 19.317 -5.031 -30.246 1.00 19.80 82 LYS A CA 1
ATOM 627 C C . LYS A 1 103 ? 18.549 -5.080 -31.561 1.00 25.55 82 LYS A C 1
ATOM 628 O O . LYS A 1 103 ? 18.917 -4.400 -32.528 1.00 25.28 82 LYS A O 1
ATOM 634 N N . ALA A 1 104 ? 17.455 -5.848 -31.605 1.00 18.84 83 ALA A N 1
ATOM 635 C CA . ALA A 1 104 ? 16.676 -5.948 -32.838 1.00 17.26 83 ALA A CA 1
ATOM 636 C C . ALA A 1 104 ? 16.042 -4.617 -33.224 1.00 26.96 83 ALA A C 1
ATOM 637 O O . ALA A 1 104 ? 15.833 -4.357 -34.416 1.00 25.09 83 ALA A O 1
ATOM 639 N N . LEU A 1 105 ? 15.726 -3.769 -32.240 1.00 22.69 84 LEU A N 1
ATOM 640 C CA . LEU A 1 105 ? 15.013 -2.517 -32.485 1.00 26.89 84 LEU A CA 1
ATOM 641 C C . LEU A 1 105 ? 15.908 -1.286 -32.463 1.00 23.69 84 LEU A C 1
ATOM 642 O O . LEU A 1 105 ? 15.422 -0.182 -32.749 1.00 29.24 84 LEU A O 1
ATOM 647 N N . GLY A 1 106 ? 17.188 -1.434 -32.143 1.00 20.01 85 GLY A N 1
ATOM 648 C CA . GLY A 1 106 ? 18.125 -0.330 -32.223 1.00 19.85 85 GLY A CA 1
ATOM 649 C C . GLY A 1 106 ? 18.431 0.375 -30.913 1.00 20.08 85 GLY A C 1
ATOM 650 O O . GLY A 1 106 ? 18.919 1.511 -30.946 1.00 19.98 85 GLY A O 1
ATOM 651 N N . TYR A 1 107 ? 18.168 -0.260 -29.775 1.00 24.25 86 TYR A N 1
ATOM 652 C CA . TYR A 1 107 ? 18.436 0.272 -28.446 1.00 19.12 86 TYR A CA 1
ATOM 653 C C . TYR A 1 107 ? 19.549 -0.528 -27.774 1.00 23.30 86 TYR A C 1
ATOM 654 O O . TYR A 1 107 ? 20.035 -1.533 -28.306 1.00 17.02 86 TYR A O 1
ATOM 663 N N . ARG A 1 108 ? 19.944 -0.061 -26.589 1.00 20.09 87 ARG A N 1
ATOM 664 C CA . ARG A 1 108 ? 20.977 -0.659 -25.749 1.00 21.40 87 ARG A CA 1
ATOM 665 C C . ARG A 1 108 ? 20.377 -1.032 -24.399 1.00 18.89 87 ARG A C 1
ATOM 666 O O . ARG A 1 108 ? 19.259 -0.626 -24.073 1.00 17.15 87 ARG A O 1
ATOM 674 N N . THR A 1 109 ? 21.116 -1.837 -23.611 1.00 17.66 88 THR A N 1
ATOM 675 C CA . THR A 1 109 ? 20.691 -2.192 -22.256 1.00 16.85 88 THR A CA 1
ATOM 676 C C . THR A 1 109 ? 21.828 -1.988 -21.266 1.00 13.40 88 THR A C 1
ATOM 677 O O . THR A 1 109 ? 23.004 -2.166 -21.598 1.00 18.64 88 THR A O 1
ATOM 681 N N . ALA A 1 110 ? 21.458 -1.559 -20.065 1.00 14.62 89 ALA A N 1
ATOM 682 C CA . ALA A 1 110 ? 22.333 -1.515 -18.904 1.00 14.54 89 ALA A CA 1
ATOM 683 C C . ALA A 1 110 ? 21.661 -2.386 -17.853 1.00 16.87 89 ALA A C 1
ATOM 684 O O . ALA A 1 110 ? 20.552 -2.076 -17.416 1.00 15.65 89 ALA A O 1
ATOM 686 N N . ILE A 1 111 ? 22.311 -3.484 -17.478 1.00 19.00 90 ILE A N 1
ATOM 687 C CA . ILE A 1 111 ? 21.682 -4.554 -16.702 1.00 16.25 90 ILE A CA 1
ATOM 688 C C . ILE A 1 111 ? 22.364 -4.649 -15.341 1.00 15.45 90 ILE A C 1
ATOM 689 O O . ILE A 1 111 ? 23.579 -4.879 -15.267 1.00 19.25 90 ILE A O 1
ATOM 694 N N . VAL A 1 112 ? 21.585 -4.502 -14.271 1.00 14.88 91 VAL A N 1
ATOM 695 C CA . VAL A 1 112 ? 22.067 -4.714 -12.909 1.00 20.29 91 VAL A CA 1
ATOM 696 C C . VAL A 1 112 ? 21.624 -6.101 -12.456 1.00 16.54 91 VAL A C 1
ATOM 697 O O . VAL A 1 112 ? 20.424 -6.372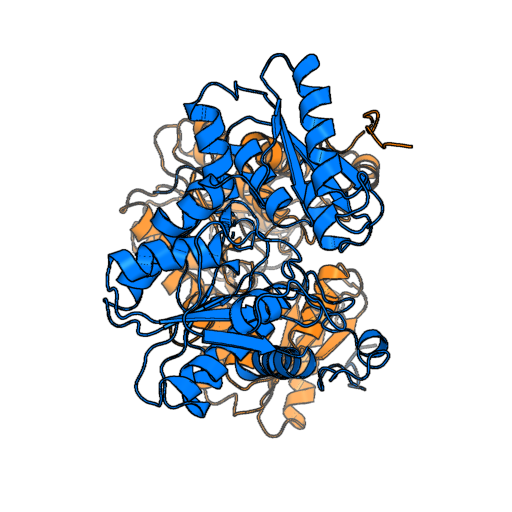 -12.340 1.00 14.97 91 VAL A O 1
ATOM 701 N N . ILE A 1 113 ? 22.587 -6.976 -12.193 1.00 19.86 92 ILE A N 1
ATOM 702 C CA . ILE A 1 113 ? 22.299 -8.369 -11.862 1.00 21.76 92 ILE A CA 1
ATOM 703 C C . ILE A 1 113 ? 23.020 -8.715 -10.562 1.00 18.52 92 ILE A C 1
ATOM 704 O O . ILE A 1 113 ? 24.142 -8.241 -10.335 1.00 21.94 92 ILE A O 1
ATOM 709 N N . PRO A 1 114 ? 22.421 -9.489 -9.659 1.00 19.37 93 PRO A N 1
ATOM 710 C CA . PRO A 1 114 ? 23.182 -9.933 -8.483 1.00 16.74 93 PRO A CA 1
ATOM 711 C C . PRO A 1 114 ? 24.317 -10.849 -8.905 1.00 21.29 93 PRO A C 1
ATOM 712 O O . PRO A 1 114 ? 24.168 -11.687 -9.800 1.00 24.43 93 PRO A O 1
ATOM 716 N N . GLU A 1 115 ? 25.468 -10.678 -8.253 1.00 23.24 94 GLU A N 1
ATOM 717 C CA . GLU A 1 115 ? 26.656 -11.441 -8.620 1.00 31.19 94 GLU A CA 1
ATOM 718 C C . GLU A 1 115 ? 26.502 -12.938 -8.379 1.00 34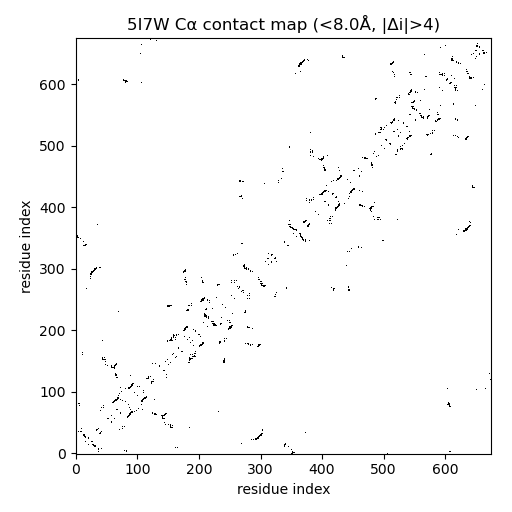.23 94 GLU A C 1
ATOM 719 O O . GLU A 1 115 ? 27.309 -13.715 -8.902 1.00 31.50 94 GLU A O 1
ATOM 725 N N . THR A 1 116 ? 25.478 -13.355 -7.635 1.00 29.25 95 THR A N 1
ATOM 726 C CA . THR A 1 116 ? 25.234 -14.747 -7.287 1.00 25.70 95 THR A CA 1
ATOM 727 C C . THR A 1 116 ? 24.572 -15.557 -8.400 1.00 30.07 95 THR A C 1
ATOM 728 O O . THR A 1 116 ? 24.478 -16.785 -8.277 1.00 32.55 95 THR A O 1
ATOM 732 N N . GLN A 1 117 ? 24.083 -14.917 -9.455 1.00 26.36 96 GLN A N 1
ATOM 733 C CA . GLN A 1 117 ? 23.365 -15.644 -10.493 1.00 30.52 96 GLN A CA 1
ATOM 734 C C . GLN A 1 117 ? 24.325 -16.488 -11.321 1.00 29.10 96 GLN A C 1
ATOM 735 O O . GLN A 1 117 ? 25.543 -16.281 -11.315 1.00 33.41 96 GLN A O 1
ATOM 741 N N . SER A 1 118 ? 23.761 -17.462 -12.034 1.00 34.35 97 SER A N 1
ATOM 742 C CA . SER A 1 118 ? 24.596 -18.466 -12.685 1.00 37.01 97 SER A CA 1
ATOM 743 C C . SER A 1 118 ? 25.485 -17.824 -13.745 1.00 34.74 97 SER A C 1
ATOM 744 O O . SER A 1 118 ? 25.112 -16.842 -14.402 1.00 39.83 97 SER A O 1
ATOM 747 N N . GLN A 1 119 ? 26.692 -18.376 -13.886 1.00 35.14 98 GLN A N 1
ATOM 748 C CA . GLN A 1 119 ? 27.609 -17.887 -14.909 1.00 40.97 98 GLN A CA 1
ATOM 749 C C . GLN A 1 119 ? 26.991 -17.982 -16.295 1.00 40.78 98 GLN A C 1
ATOM 750 O O . GLN A 1 119 ? 27.183 -17.091 -17.131 1.00 33.76 98 GLN A O 1
ATOM 756 N N . GLU A 1 120 ? 26.257 -19.069 -16.558 1.00 41.87 99 GLU A N 1
ATOM 757 C CA . GLU A 1 120 ? 25.589 -19.238 -17.843 1.00 40.72 99 GLU A CA 1
ATOM 758 C C . GLU A 1 120 ? 24.696 -18.045 -18.167 1.00 33.42 99 GLU A C 1
ATOM 759 O O . GLU A 1 120 ? 24.665 -17.577 -19.310 1.00 26.95 99 GLU A O 1
ATOM 765 N N . LYS A 1 121 ? 23.985 -17.520 -17.166 1.00 32.61 100 LYS A N 1
ATOM 766 C CA . LYS A 1 121 ? 23.126 -16.356 -17.384 1.00 37.63 100 LYS A CA 1
ATOM 767 C C . LYS A 1 121 ? 23.936 -15.098 -17.683 1.00 34.63 100 LYS A C 1
ATOM 768 O O . LYS A 1 121 ? 23.556 -14.305 -18.553 1.00 27.31 100 LYS A O 1
ATOM 774 N N . LYS A 1 122 ? 25.025 -14.873 -16.941 1.00 31.42 101 LYS A N 1
ATOM 775 C CA . LYS A 1 122 ? 25.818 -13.666 -17.150 1.00 33.86 101 LYS A CA 1
ATOM 776 C C . LYS A 1 122 ? 26.492 -13.684 -18.515 1.00 33.79 101 LYS A C 1
ATOM 777 O O . LYS A 1 122 ? 26.591 -12.646 -19.183 1.00 27.58 101 LYS A O 1
ATOM 783 N N . ASP A 1 123 ? 26.980 -14.857 -18.930 1.00 29.68 102 ASP A N 1
ATOM 784 C CA . ASP A 1 123 ? 27.591 -15.002 -20.248 1.00 27.88 102 ASP A CA 1
ATOM 785 C C . ASP A 1 123 ? 26.583 -14.732 -21.355 1.00 31.46 102 ASP A C 1
ATOM 786 O O . ASP A 1 123 ? 26.906 -14.076 -22.353 1.00 35.08 102 ASP A O 1
ATOM 791 N N . ALA A 1 124 ? 25.357 -15.241 -21.208 1.00 23.48 103 ALA A N 1
ATOM 792 C CA . ALA A 1 124 ? 24.351 -14.994 -22.237 1.00 24.87 103 ALA A CA 1
ATOM 793 C C . ALA A 1 124 ? 24.089 -13.503 -22.383 1.00 28.50 103 ALA A C 1
ATOM 794 O O . ALA A 1 124 ? 23.906 -13.003 -23.500 1.00 26.76 103 ALA A O 1
ATOM 796 N N . LEU A 1 125 ? 24.084 -12.777 -21.261 1.00 21.39 104 LEU A N 1
ATOM 797 C CA . LEU A 1 125 ? 23.836 -11.338 -21.296 1.00 19.65 104 LEU A CA 1
ATOM 798 C C . LEU A 1 125 ? 24.973 -10.590 -21.972 1.00 22.15 104 LEU A C 1
ATOM 799 O O . LEU A 1 125 ? 24.732 -9.692 -22.791 1.00 21.05 104 LEU A O 1
ATOM 804 N N . ARG A 1 126 ? 26.220 -10.933 -21.642 1.00 22.85 105 ARG A N 1
ATOM 805 C CA . ARG A 1 126 ? 27.333 -10.240 -22.280 1.00 29.34 105 ARG A CA 1
ATOM 806 C C . ARG A 1 126 ? 27.456 -10.626 -23.744 1.00 29.60 105 ARG A C 1
ATOM 807 O O . ARG A 1 126 ? 27.824 -9.785 -24.574 1.00 24.34 105 ARG A O 1
ATOM 815 N N . LEU A 1 127 ? 27.150 -11.881 -24.080 1.00 25.25 106 LEU A N 1
ATOM 816 C CA . LEU A 1 127 ? 27.191 -12.284 -25.478 1.00 25.21 106 LEU A CA 1
ATOM 817 C C . LEU A 1 127 ? 26.174 -11.505 -26.304 1.00 21.36 106 LEU A C 1
ATOM 818 O O . LEU A 1 127 ? 26.454 -11.134 -27.451 1.00 25.75 106 LEU A O 1
ATOM 823 N N . LEU A 1 128 ? 24.991 -11.246 -25.746 1.00 18.72 107 LEU A N 1
ATOM 824 C CA . LEU A 1 128 ? 23.982 -10.473 -26.474 1.00 23.29 107 LEU A CA 1
ATOM 825 C C . LEU A 1 128 ? 24.285 -8.985 -26.537 1.00 21.73 107 LEU A C 1
ATOM 826 O O . LEU A 1 128 ? 23.614 -8.275 -27.297 1.00 22.15 107 LEU A O 1
ATOM 831 N N . GLY A 1 129 ? 25.247 -8.495 -25.760 1.00 21.82 108 GLY A N 1
ATOM 832 C CA . GLY A 1 129 ? 25.629 -7.097 -25.797 1.00 23.12 108 GLY A CA 1
ATOM 833 C C . GLY A 1 129 ? 25.103 -6.220 -24.678 1.00 21.67 108 GLY A C 1
ATOM 834 O O . GLY A 1 129 ? 25.092 -4.994 -24.831 1.00 24.22 108 GLY A O 1
ATOM 835 N N . ALA A 1 130 ? 24.663 -6.795 -23.569 1.00 19.55 109 ALA A N 1
ATOM 836 C CA . ALA A 1 130 ? 24.248 -5.982 -22.441 1.00 15.22 109 ALA A CA 1
ATOM 837 C C . ALA A 1 130 ? 25.464 -5.365 -21.762 1.00 24.50 109 ALA A C 1
ATOM 838 O O . ALA A 1 130 ? 26.540 -5.957 -21.724 1.00 22.32 109 ALA A O 1
ATOM 840 N N . GLU A 1 131 ? 25.298 -4.150 -21.241 1.00 19.85 110 GLU A N 1
ATOM 841 C CA . GLU A 1 131 ? 26.271 -3.615 -20.291 1.00 26.68 110 GLU A CA 1
ATOM 842 C C . GLU A 1 131 ? 25.903 -4.156 -18.917 1.00 22.57 110 GLU A C 1
ATOM 843 O O . GLU A 1 131 ? 24.814 -3.876 -18.410 1.00 24.66 110 GLU A O 1
ATOM 845 N N . LEU A 1 132 ? 26.785 -4.956 -18.334 1.00 26.73 111 LEU A N 1
ATOM 846 C CA . LEU A 1 132 ? 26.454 -5.752 -17.161 1.00 28.56 111 LEU A CA 1
ATOM 847 C C . LEU A 1 132 ? 27.058 -5.113 -15.920 1.00 31.37 111 LEU A C 1
ATOM 848 O O . LEU A 1 132 ? 28.254 -4.810 -15.892 1.00 35.82 111 LEU A O 1
ATOM 853 N N . ILE A 1 133 ? 26.229 -4.905 -14.906 1.00 28.36 112 ILE A N 1
ATOM 854 C CA . ILE A 1 133 ? 26.652 -4.363 -13.622 1.00 28.82 112 ILE A CA 1
ATOM 855 C C . ILE A 1 133 ? 26.269 -5.383 -12.562 1.00 30.71 112 ILE A C 1
ATOM 856 O O . ILE A 1 133 ? 25.081 -5.572 -12.274 1.00 23.76 112 ILE A O 1
ATOM 861 N N . GLU A 1 134 ? 27.262 -6.040 -11.976 1.00 30.68 113 GLU A N 1
ATOM 862 C CA . GLU A 1 134 ? 26.999 -7.022 -10.935 1.00 27.77 113 GLU A CA 1
ATOM 863 C C . GLU A 1 134 ? 27.063 -6.353 -9.570 1.00 32.23 113 GLU A C 1
ATOM 864 O O . GLU A 1 134 ? 27.945 -5.528 -9.314 1.00 34.56 113 GLU A O 1
ATOM 870 N N . VAL A 1 135 ? 26.111 -6.699 -8.704 1.00 24.38 114 VAL A N 1
ATOM 871 C CA . VAL A 1 135 ? 26.067 -6.175 -7.337 1.00 25.38 114 VAL A CA 1
ATOM 872 C C . VAL A 1 135 ? 25.824 -7.340 -6.387 1.00 21.55 114 VAL A C 1
ATOM 873 O O . VAL A 1 135 ? 25.314 -8.396 -6.791 1.00 25.26 114 VAL A O 1
ATOM 877 N N . PRO A 1 136 ? 26.192 -7.196 -5.118 1.00 26.55 115 PRO A N 1
ATOM 878 C CA . PRO A 1 136 ? 25.937 -8.286 -4.175 1.00 20.76 115 PRO A CA 1
ATOM 879 C C . PRO A 1 136 ? 24.448 -8.479 -3.956 1.00 21.48 115 PRO A C 1
ATOM 880 O O . PRO A 1 136 ? 23.646 -7.558 -4.131 1.00 23.26 115 PRO A O 1
ATOM 884 N N . ALA A 1 137 ? 24.080 -9.709 -3.599 1.00 25.35 116 ALA A N 1
ATOM 885 C CA . ALA A 1 137 ? 22.706 -9.991 -3.219 1.00 22.05 116 ALA A CA 1
ATOM 886 C C . ALA A 1 137 ? 22.334 -9.172 -1.993 1.00 21.68 116 ALA A C 1
ATOM 887 O O . ALA A 1 137 ? 23.173 -8.878 -1.133 1.00 26.19 116 ALA A O 1
ATOM 889 N N . ALA A 1 138 ? 21.059 -8.805 -1.911 1.00 19.71 117 ALA A N 1
ATOM 890 C 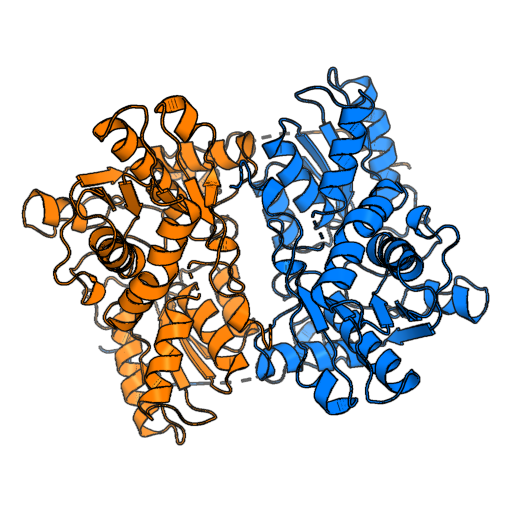CA . ALA A 1 138 ? 20.624 -7.984 -0.789 1.00 26.03 117 ALA A CA 1
ATOM 891 C C . ALA A 1 138 ? 19.117 -8.097 -0.670 1.00 22.80 117 ALA A C 1
ATOM 892 O O . ALA A 1 138 ? 18.432 -8.172 -1.701 1.00 24.22 117 ALA A O 1
ATOM 894 N N . PRO A 1 139 ? 18.567 -8.140 0.538 1.00 17.80 118 PRO A N 1
ATOM 895 C CA . PRO A 1 139 ? 17.115 -8.142 0.669 1.00 16.46 118 PRO A CA 1
ATOM 896 C C . PRO A 1 139 ? 16.554 -6.807 0.210 1.00 20.56 118 PRO A C 1
ATOM 897 O O . PRO A 1 139 ? 17.242 -5.779 0.197 1.00 18.88 118 PRO A O 1
ATOM 901 N N . TYR A 1 140 ? 15.276 -6.841 -0.182 1.00 19.88 119 TYR A N 1
ATOM 902 C CA . TYR A 1 140 ? 14.647 -5.651 -0.754 1.00 25.10 119 TYR A CA 1
ATOM 903 C C . TYR A 1 140 ? 14.698 -4.473 0.210 1.00 23.70 119 TYR A C 1
ATOM 904 O O . TYR A 1 140 ? 14.688 -3.312 -0.220 1.00 23.46 119 TYR A O 1
ATOM 913 N N . ARG A 1 141 ? 14.772 -4.768 1.514 1.00 18.62 120 ARG A N 1
ATOM 914 C CA . ARG A 1 141 ? 14.848 -3.767 2.569 1.00 24.54 120 ARG A CA 1
ATOM 915 C C . ARG A 1 141 ? 16.094 -2.907 2.443 1.00 25.00 120 ARG A C 1
ATOM 916 O O . ARG A 1 141 ? 16.096 -1.751 2.876 1.00 23.70 120 ARG A O 1
ATOM 924 N N . ASN A 1 142 ? 17.167 -3.460 1.897 1.00 18.62 121 ASN A N 1
ATOM 925 C CA . ASN A 1 142 ? 18.414 -2.726 1.730 1.00 20.47 121 ASN A CA 1
ATOM 926 C C . ASN A 1 142 ? 18.351 -1.943 0.421 1.00 24.31 121 ASN A C 1
ATOM 927 O O . ASN A 1 142 ? 18.046 -2.525 -0.617 1.00 20.16 121 ASN A O 1
ATOM 932 N N . PRO A 1 143 ? 18.603 -0.632 0.435 1.00 22.01 122 PRO A N 1
ATOM 933 C CA . PRO A 1 143 ? 18.482 0.154 -0.810 1.00 24.83 122 PRO A CA 1
ATOM 934 C C . PRO A 1 143 ? 19.442 -0.270 -1.914 1.00 22.82 122 PRO A C 1
ATOM 935 O O . PRO A 1 143 ? 19.225 0.089 -3.077 1.00 26.09 122 PRO A O 1
ATOM 939 N N . ASN A 1 144 ? 20.502 -1.002 -1.594 1.00 21.62 123 ASN A N 1
ATOM 940 C CA . ASN A 1 144 ? 21.415 -1.512 -2.606 1.00 21.15 123 ASN A CA 1
ATOM 941 C C . ASN A 1 144 ? 20.946 -2.820 -3.229 1.00 17.83 123 ASN A C 1
ATOM 942 O O . ASN A 1 144 ? 21.669 -3.388 -4.056 1.00 20.30 123 ASN A O 1
ATOM 947 N N . ASN A 1 145 ? 19.773 -3.312 -2.841 1.00 16.69 124 ASN A N 1
ATOM 948 C CA . ASN A 1 145 ? 19.103 -4.361 -3.600 1.00 17.52 124 ASN A CA 1
ATOM 949 C C . ASN A 1 145 ? 19.081 -4.001 -5.084 1.00 19.98 124 ASN A C 1
ATOM 950 O O . ASN A 1 145 ? 18.869 -2.842 -5.447 1.00 14.91 124 ASN A O 1
ATOM 955 N N . TYR A 1 146 ? 19.310 -5.007 -5.944 1.00 17.35 125 TYR A N 1
ATOM 956 C CA . TYR A 1 146 ? 19.531 -4.744 -7.367 1.00 14.68 125 TYR A CA 1
ATOM 957 C C . TYR A 1 146 ? 18.332 -4.066 -8.027 1.00 17.16 125 TYR A C 1
ATOM 958 O O . TYR A 1 146 ? 18.513 -3.255 -8.946 1.00 18.05 125 TYR A O 1
ATOM 967 N N . VAL A 1 147 ? 17.109 -4.382 -7.591 1.00 14.06 126 VAL A N 1
ATOM 968 C CA . VAL A 1 147 ? 15.931 -3.733 -8.168 1.00 18.15 126 VAL A CA 1
ATOM 969 C C . VAL A 1 147 ? 15.895 -2.255 -7.799 1.00 17.78 126 VAL A C 1
ATOM 970 O O . VAL A 1 147 ? 15.782 -1.378 -8.668 1.00 17.66 126 VAL A O 1
ATOM 974 N N . ARG A 1 148 ? 15.964 -1.948 -6.502 1.00 16.77 127 ARG A N 1
ATOM 975 C CA . ARG A 1 148 ? 15.958 -0.544 -6.112 1.00 20.39 127 ARG A CA 1
ATOM 976 C C . ARG A 1 148 ? 17.155 0.180 -6.700 1.00 21.03 127 ARG A C 1
ATOM 977 O O . ARG A 1 148 ? 17.039 1.328 -7.147 1.00 18.28 127 ARG A O 1
ATOM 985 N N . LEU A 1 149 ? 18.309 -0.479 -6.734 1.00 15.94 128 LEU A N 1
ATOM 986 C CA . LEU A 1 149 ? 19.495 0.173 -7.269 1.00 21.25 128 LEU A CA 1
ATOM 987 C C . LEU A 1 149 ? 19.341 0.474 -8.756 1.00 22.13 128 LEU A C 1
ATOM 988 O O . LEU A 1 149 ? 19.773 1.535 -9.222 1.00 19.40 128 LEU A O 1
ATOM 993 N N . SER A 1 150 ? 18.746 -0.443 -9.524 1.00 17.82 129 SER A N 1
ATOM 994 C CA . SER A 1 150 ? 18.572 -0.173 -10.951 1.00 18.20 129 SER A CA 1
ATOM 995 C C . SER A 1 150 ? 17.683 1.041 -11.182 1.00 19.81 129 SER A C 1
ATOM 996 O O . SER A 1 150 ? 17.852 1.752 -12.178 1.00 18.26 129 SER A O 1
ATOM 999 N N . GLY A 1 151 ? 16.731 1.292 -10.282 1.00 17.16 130 GLY A N 1
ATOM 1000 C CA . GLY A 1 151 ? 15.921 2.494 -10.407 1.00 21.64 130 GLY A CA 1
ATOM 1001 C C . GLY A 1 151 ? 16.750 3.760 -10.329 1.00 25.06 130 GLY A C 1
ATOM 1002 O O . GLY A 1 151 ? 16.559 4.690 -11.118 1.00 26.28 130 GLY A O 1
ATOM 1003 N N . ARG A 1 152 ? 17.682 3.817 -9.372 1.00 24.56 131 ARG A N 1
ATOM 1004 C CA . ARG A 1 152 ? 18.547 4.988 -9.264 1.00 24.83 131 ARG A CA 1
ATOM 1005 C C . ARG A 1 152 ? 19.519 5.060 -10.436 1.00 24.22 131 ARG A C 1
ATOM 1006 O O . ARG A 1 152 ? 19.894 6.156 -10.862 1.00 24.98 131 ARG A O 1
ATOM 1014 N N . LEU A 1 153 ? 19.916 3.910 -10.991 1.00 18.25 132 LEU A N 1
ATOM 1015 C CA . LEU A 1 153 ? 20.801 3.941 -12.155 1.00 18.52 132 LEU A CA 1
ATOM 1016 C C . LEU A 1 153 ? 20.090 4.515 -13.374 1.00 21.42 132 LEU A C 1
ATOM 1017 O O . LEU A 1 153 ? 20.702 5.241 -14.167 1.00 21.17 132 LEU A O 1
ATOM 1022 N N . ALA A 1 154 ? 18.804 4.187 -13.554 1.00 22.32 133 ALA A N 1
ATOM 1023 C CA . ALA A 1 154 ? 18.043 4.798 -14.644 1.00 21.40 133 ALA A CA 1
ATOM 1024 C C . ALA A 1 154 ? 17.949 6.306 -14.459 1.00 25.29 133 ALA A C 1
ATOM 1025 O O . ALA A 1 154 ? 18.132 7.073 -15.413 1.00 25.27 133 ALA A O 1
ATOM 1027 N N . GLU A 1 155 ? 17.660 6.746 -13.233 1.00 23.33 134 GLU A N 1
ATOM 1028 C CA . GLU A 1 155 ? 17.600 8.177 -12.949 1.00 21.94 134 GLU A CA 1
ATOM 1029 C C . GLU A 1 155 ? 18.927 8.854 -13.262 1.00 28.04 134 GLU A C 1
ATOM 1030 O O . GLU A 1 155 ? 18.952 9.933 -13.860 1.00 30.05 134 GLU A O 1
ATOM 1036 N N . GLN A 1 156 ? 20.039 8.216 -12.887 1.00 24.76 135 GLN A N 1
ATOM 1037 C CA . GLN A 1 156 ? 21.371 8.751 -13.165 1.00 30.54 135 GLN A CA 1
ATOM 1038 C C . GLN A 1 156 ? 21.648 8.853 -14.669 1.00 27.67 135 GLN A C 1
ATOM 1039 O O . GLN A 1 156 ? 22.092 9.899 -15.164 1.00 25.49 135 GLN A O 1
ATOM 1045 N N . LEU A 1 157 ? 21.403 7.774 -15.413 1.00 24.32 136 LEU A N 1
ATOM 1046 C CA . LEU A 1 157 ? 21.736 7.758 -16.837 1.00 21.57 136 LEU A CA 1
ATOM 1047 C C . LEU A 1 157 ? 20.816 8.658 -17.655 1.00 25.61 136 LEU A C 1
ATOM 1048 O O . LEU A 1 157 ? 21.238 9.193 -18.688 1.00 26.31 136 LEU A O 1
ATOM 1053 N N . ALA A 1 158 ? 19.565 8.842 -17.225 1.00 22.12 137 ALA A N 1
ATOM 1054 C CA . ALA A 1 158 ? 18.657 9.729 -17.949 1.00 25.66 137 ALA A CA 1
ATOM 1055 C C . ALA A 1 158 ? 19.170 11.166 -18.005 1.00 30.47 137 ALA A C 1
ATOM 1056 O O . ALA A 1 158 ? 18.772 11.931 -18.899 1.00 24.48 137 ALA A O 1
ATOM 1058 N N . LYS A 1 159 ? 20.056 11.550 -17.083 1.00 28.17 138 LYS A N 1
ATOM 1059 C CA . LYS A 1 159 ? 20.607 12.898 -17.107 1.00 31.29 138 LYS A CA 1
ATOM 1060 C C . LYS A 1 159 ? 21.646 13.083 -18.201 1.00 31.31 138 LYS A C 1
ATOM 1061 O O . LYS A 1 159 ? 21.953 14.224 -18.556 1.00 29.67 138 LYS A O 1
ATOM 1067 N N . THR A 1 160 ? 22.193 11.994 -18.749 1.00 29.61 139 THR A N 1
ATOM 1068 C CA . THR A 1 160 ? 23.268 12.101 -19.726 1.00 31.15 139 THR A CA 1
ATOM 1069 C C . THR A 1 160 ? 23.020 11.306 -21.001 1.00 27.21 139 THR A C 1
ATOM 1070 O O . THR A 1 160 ? 23.922 11.237 -21.844 1.00 29.77 139 THR A O 1
ATOM 1074 N N . GLU A 1 161 ? 21.837 10.704 -21.175 1.00 24.70 140 GLU A N 1
ATOM 1075 C CA . GLU A 1 161 ? 21.569 9.931 -22.383 1.00 24.85 140 GLU A CA 1
ATOM 1076 C C . GLU A 1 161 ? 20.754 10.756 -23.367 1.00 29.38 140 GLU A C 1
ATOM 1077 O O . GLU A 1 161 ? 19.546 10.941 -23.153 1.00 29.50 140 GLU A O 1
ATOM 1083 N N . PRO A 1 162 ? 21.354 11.253 -24.451 1.00 29.61 141 PRO A N 1
ATOM 1084 C CA . PRO A 1 162 ? 20.595 12.092 -25.394 1.00 37.33 141 PRO A CA 1
ATOM 1085 C C . PRO A 1 162 ? 19.392 11.400 -26.014 1.00 38.00 141 PRO A C 1
ATOM 1086 O O . PRO A 1 162 ? 18.437 12.082 -26.408 1.00 28.45 141 PRO A O 1
ATOM 1090 N N . ASN A 1 163 ? 19.398 10.072 -26.115 1.00 25.21 142 ASN A N 1
ATOM 1091 C CA . ASN A 1 163 ? 18.300 9.360 -26.750 1.00 24.70 142 ASN A CA 1
ATOM 1092 C C . ASN A 1 163 ? 17.382 8.688 -25.745 1.00 28.44 142 ASN A C 1
ATOM 1093 O O . ASN A 1 163 ? 16.551 7.855 -26.130 1.00 30.97 142 ASN A O 1
ATOM 1098 N N . GLY A 1 164 ? 17.505 9.029 -24.476 1.00 28.04 143 GLY A N 1
ATOM 1099 C CA . GLY A 1 164 ? 16.596 8.466 -23.499 1.00 22.52 143 GLY A CA 1
ATOM 1100 C C . GLY A 1 164 ? 17.205 7.315 -22.725 1.00 25.70 143 GLY A C 1
ATOM 1101 O O . GLY A 1 164 ? 18.041 6.557 -23.226 1.00 23.24 143 GLY A O 1
ATOM 1102 N N . ALA A 1 165 ? 16.774 7.186 -21.475 1.00 27.60 144 ALA A N 1
ATOM 1103 C CA . ALA A 1 165 ? 17.168 6.101 -20.582 1.00 25.57 144 ALA A CA 1
ATOM 1104 C C . ALA A 1 165 ? 15.945 5.775 -19.744 1.00 30.74 144 ALA A C 1
ATOM 1105 O O . ALA A 1 165 ? 15.538 6.589 -18.910 1.00 38.48 144 ALA A O 1
ATOM 1107 N N . ILE A 1 166 ? 15.356 4.604 -19.958 1.00 26.73 145 ILE A N 1
ATOM 1108 C CA . ILE A 1 166 ? 14.117 4.242 -19.287 1.00 17.80 145 ILE A CA 1
ATOM 1109 C C . ILE A 1 166 ? 14.378 3.093 -18.323 1.00 23.02 145 ILE A C 1
ATOM 1110 O O . ILE A 1 166 ? 15.227 2.226 -18.556 1.00 21.21 145 ILE A O 1
ATOM 1115 N N . TRP A 1 167 ? 13.635 3.093 -17.229 1.00 18.50 146 TRP A N 1
ATOM 1116 C CA . TRP A 1 167 ? 13.683 2.002 -16.263 1.00 18.04 146 TRP A CA 1
ATOM 1117 C C . TRP A 1 167 ? 12.617 0.977 -16.643 1.00 17.76 146 TRP A C 1
ATOM 1118 O O . TRP A 1 167 ? 11.422 1.259 -16.551 1.00 19.66 146 TRP A O 1
ATOM 1129 N N . ALA A 1 168 ? 13.039 -0.220 -17.057 1.00 22.14 147 ALA A N 1
ATOM 1130 C CA . ALA A 1 168 ? 12.064 -1.246 -17.426 1.00 17.46 147 ALA A CA 1
ATOM 1131 C C . ALA A 1 168 ? 11.126 -1.561 -16.258 1.00 18.59 147 ALA A C 1
ATOM 1132 O O . ALA A 1 168 ? 9.905 -1.649 -16.432 1.00 14.16 147 ALA A O 1
ATOM 1134 N N . ASN A 1 169 ? 11.683 -1.731 -15.058 1.00 13.54 148 ASN A N 1
ATOM 1135 C CA . ASN A 1 169 ? 10.907 -1.783 -13.814 1.00 13.39 148 ASN A CA 1
ATOM 1136 C C . ASN A 1 169 ? 9.873 -2.917 -13.825 1.00 16.77 148 ASN A C 1
ATOM 1137 O O . ASN A 1 169 ? 8.716 -2.740 -13.432 1.00 15.72 148 ASN A O 1
ATOM 1142 N N . GLN A 1 170 ? 10.323 -4.106 -14.253 1.00 18.07 149 GLN A N 1
ATOM 1143 C CA . GLN A 1 170 ? 9.434 -5.250 -14.463 1.00 18.65 149 GLN A CA 1
ATOM 1144 C C . GLN A 1 170 ? 8.522 -5.535 -13.263 1.00 19.60 149 GLN A C 1
ATOM 1145 O O . GLN A 1 170 ? 7.348 -5.879 -13.437 1.00 14.99 149 GLN A O 1
ATOM 1151 N N . PHE A 1 171 ? 9.040 -5.413 -12.039 1.00 15.78 150 PHE A N 1
ATOM 1152 C CA . PHE A 1 171 ? 8.239 -5.806 -10.882 1.00 18.55 150 PHE A CA 1
ATOM 1153 C C . PHE A 1 171 ? 7.036 -4.893 -10.698 1.00 19.31 150 PHE A C 1
ATOM 1154 O O . PHE A 1 171 ? 5.966 -5.351 -10.286 1.00 18.07 150 PHE A O 1
ATOM 1162 N N . ASP A 1 172 ? 7.166 -3.616 -11.046 1.00 18.74 151 ASP A N 1
ATOM 1163 C CA . ASP A 1 172 ? 6.108 -2.662 -10.757 1.00 20.33 151 ASP A CA 1
ATOM 1164 C C . ASP A 1 172 ? 5.611 -1.915 -11.983 1.00 21.05 151 ASP A C 1
ATOM 1165 O O . ASP A 1 172 ? 4.860 -0.948 -11.834 1.00 19.62 151 ASP A O 1
ATOM 1170 N N . ASN A 1 173 ? 5.995 -2.340 -13.184 1.00 19.32 152 ASN A N 1
ATOM 1171 C CA . ASN A 1 173 ? 5.486 -1.758 -14.425 1.00 22.02 152 ASN A CA 1
ATOM 1172 C C . ASN A 1 173 ? 4.366 -2.667 -14.929 1.00 19.30 152 ASN A C 1
ATOM 1173 O O . ASN A 1 173 ? 4.623 -3.801 -15.348 1.00 19.07 152 ASN A O 1
ATOM 1178 N N . THR A 1 174 ? 3.122 -2.177 -14.893 1.00 18.69 153 THR A N 1
ATOM 1179 C CA . THR A 1 174 ? 1.996 -3.061 -15.195 1.00 23.45 153 THR A CA 1
ATOM 1180 C C . THR A 1 174 ? 1.829 -3.332 -16.684 1.00 26.52 153 THR A C 1
ATOM 1181 O O . THR A 1 174 ? 0.872 -4.017 -17.066 1.00 22.80 153 THR A O 1
ATOM 1185 N N . VAL A 1 175 ? 2.723 -2.823 -17.536 1.00 17.95 154 VAL A N 1
ATOM 1186 C CA . VAL A 1 175 ? 2.747 -3.310 -18.912 1.00 18.58 154 VAL A CA 1
ATOM 1187 C C . VAL A 1 175 ? 3.186 -4.774 -18.943 1.00 17.81 154 VAL A C 1
ATOM 1188 O O . VAL A 1 175 ? 2.867 -5.510 -19.886 1.00 15.83 154 VAL A O 1
ATOM 1192 N N . ASN A 1 176 ? 3.914 -5.208 -17.916 1.00 20.43 155 ASN A N 1
ATOM 1193 C CA . ASN A 1 176 ? 4.234 -6.621 -17.721 1.00 19.62 155 ASN A CA 1
ATOM 1194 C C . ASN A 1 176 ? 2.958 -7.458 -17.651 1.00 21.32 155 ASN A C 1
ATOM 1195 O O . ASN A 1 176 ? 2.744 -8.368 -18.461 1.00 19.43 155 ASN A O 1
ATOM 1200 N N . ARG A 1 177 ? 2.094 -7.154 -16.679 1.00 17.65 156 ARG A N 1
ATOM 1201 C CA . ARG A 1 177 ? 0.781 -7.790 -16.589 1.00 15.47 156 ARG A CA 1
ATOM 1202 C C . ARG A 1 177 ? 0.029 -7.718 -17.914 1.00 22.15 156 ARG A C 1
ATOM 1203 O O . ARG A 1 177 ? -0.632 -8.684 -18.314 1.00 15.43 156 ARG A O 1
ATOM 1211 N N . GLN A 1 178 ? 0.124 -6.580 -18.613 1.00 19.22 157 GLN A N 1
ATOM 1212 C CA . GLN A 1 178 ? -0.661 -6.394 -19.831 1.00 20.30 157 GLN A CA 1
ATOM 1213 C C . GLN A 1 178 ? -0.275 -7.397 -20.908 1.00 18.41 157 GLN A C 1
ATOM 1214 O O . GLN A 1 178 ? -1.131 -7.843 -21.684 1.00 19.56 157 GLN A O 1
ATOM 1220 N N . ALA A 1 179 ? 1.011 -7.744 -20.991 1.00 15.77 158 ALA A N 1
ATOM 1221 C CA . ALA A 1 179 ? 1.462 -8.725 -21.977 1.00 16.41 158 ALA A CA 1
ATOM 1222 C C . ALA A 1 179 ? 0.730 -10.051 -21.825 1.00 17.58 158 ALA A C 1
ATOM 1223 O O . ALA A 1 179 ? 0.361 -10.689 -22.822 1.00 18.04 158 ALA A O 1
ATOM 1225 N N . HIS A 1 180 ? 0.525 -10.491 -20.584 1.00 15.98 159 HIS A N 1
ATOM 1226 C CA . HIS A 1 180 ? -0.131 -11.773 -20.342 1.00 22.79 159 HIS A CA 1
ATOM 1227 C C . HIS A 1 180 ? -1.645 -11.693 -20.499 1.00 25.14 159 HIS A C 1
ATOM 1228 O O . HIS A 1 180 ? -2.267 -12.687 -20.883 1.00 16.79 159 HIS A O 1
ATOM 1235 N N . ILE A 1 181 ? -2.252 -10.532 -20.220 1.00 20.39 160 ILE A N 1
ATOM 1236 C CA . ILE A 1 181 ? -3.659 -10.323 -20.560 1.00 19.06 160 ILE A CA 1
ATOM 1237 C C . ILE A 1 181 ? -3.879 -10.519 -22.053 1.00 19.57 160 ILE A C 1
ATOM 1238 O O . ILE A 1 181 ? -4.801 -11.229 -22.479 1.00 21.95 160 ILE A O 1
ATOM 1243 N N . GLU A 1 182 ? -3.041 -9.886 -22.875 1.00 20.56 161 GLU A N 1
ATOM 1244 C CA . GLU A 1 182 ? -3.293 -9.834 -24.312 1.00 22.80 161 GLU A CA 1
ATOM 1245 C C . GLU A 1 182 ? -2.723 -11.020 -25.084 1.00 22.95 161 GLU A C 1
ATOM 1246 O O . GLU A 1 182 ? -3.206 -11.315 -26.184 1.00 18.94 161 GLU A O 1
ATOM 1252 N N . THR A 1 183 ? -1.711 -11.707 -24.566 1.00 20.25 162 THR A N 1
ATOM 1253 C CA . THR A 1 183 ? -1.142 -12.807 -25.334 1.00 19.44 162 THR A CA 1
ATOM 1254 C C . THR A 1 183 ? -1.294 -14.130 -24.601 1.00 19.75 162 THR A C 1
ATOM 1255 O O . THR A 1 183 ? -2.038 -14.991 -25.069 1.00 19.00 162 THR A O 1
ATOM 1259 N N . THR A 1 184 ? -0.652 -14.298 -23.445 1.00 19.60 163 THR A N 1
ATOM 1260 C CA . THR A 1 184 ? -0.660 -15.588 -22.762 1.00 21.75 163 THR A CA 1
ATOM 1261 C C . THR A 1 184 ? -2.076 -16.119 -22.557 1.00 24.02 163 THR A C 1
ATOM 1262 O O . THR A 1 184 ? -2.373 -17.263 -22.914 1.00 21.29 163 THR A O 1
ATOM 1266 N N . ALA A 1 185 ? -2.974 -15.294 -22.003 1.00 18.20 164 ALA A N 1
ATOM 1267 C CA . ALA A 1 185 ? -4.321 -15.780 -21.703 1.00 20.52 164 ALA A CA 1
ATOM 1268 C C . ALA A 1 185 ? -5.098 -16.108 -22.971 1.00 20.97 164 ALA A C 1
ATOM 1269 O O . ALA A 1 185 ? -5.893 -17.055 -22.987 1.00 22.82 164 ALA A O 1
ATOM 1271 N N . GLN A 1 186 ? -4.908 -15.322 -24.034 1.00 22.04 165 GLN A N 1
ATOM 1272 C CA . GLN A 1 186 ? -5.623 -15.593 -25.278 1.00 26.05 165 GLN A CA 1
ATOM 1273 C C . GLN A 1 186 ? -5.154 -16.895 -25.905 1.00 25.30 165 GLN A C 1
ATOM 1274 O O . GLN A 1 186 ? -5.969 -17.672 -26.421 1.00 26.59 165 GLN A O 1
ATOM 1280 N N . GLU A 1 187 ? -3.843 -17.147 -25.875 1.00 26.10 166 GLU A N 1
ATOM 1281 C CA . GLU A 1 187 ? -3.316 -18.396 -26.423 1.00 20.08 166 GLU A CA 1
ATOM 1282 C C . GLU A 1 187 ? -3.837 -19.594 -25.649 1.00 25.21 166 GLU A C 1
ATOM 1283 O O . GLU A 1 187 ? -4.171 -20.630 -26.239 1.00 22.75 166 GLU A O 1
ATOM 1289 N N . ILE A 1 188 ? -3.896 -19.477 -24.324 1.00 16.91 167 ILE A N 1
ATOM 1290 C CA . ILE A 1 188 ? -4.399 -20.572 -23.502 1.00 21.57 167 ILE A CA 1
ATOM 1291 C C . ILE A 1 188 ? -5.873 -20.826 -23.803 1.00 23.86 167 ILE A C 1
ATOM 1292 O O . ILE A 1 188 ? -6.301 -21.972 -23.994 1.00 22.68 167 ILE A O 1
ATOM 1297 N N . TRP A 1 189 ? -6.665 -19.751 -23.861 1.00 23.12 168 TRP A N 1
ATOM 1298 C CA . TRP A 1 189 ? -8.086 -19.861 -24.184 1.00 26.20 168 TRP A CA 1
ATOM 1299 C C . TRP A 1 189 ? -8.303 -20.537 -25.537 1.00 29.39 168 TRP A C 1
ATOM 1300 O O . TRP A 1 189 ? -9.173 -21.407 -25.683 1.00 28.15 168 TRP A O 1
ATOM 1311 N N . ARG A 1 190 ? -7.524 -20.138 -26.545 1.00 29.11 169 ARG A N 1
ATOM 1312 C CA . ARG A 1 190 ? -7.710 -20.680 -27.889 1.00 28.95 169 ARG A CA 1
ATOM 1313 C C . ARG A 1 190 ? -7.185 -22.110 -27.999 1.00 24.50 169 ARG A C 1
ATOM 1314 O O . ARG A 1 190 ? -7.831 -22.966 -28.612 1.00 22.78 169 ARG A O 1
ATOM 1322 N N . ASP A 1 191 ? -6.023 -22.397 -27.401 1.00 24.23 170 ASP A N 1
ATOM 1323 C CA . ASP A 1 191 ? -5.409 -23.713 -27.581 1.00 28.43 170 ASP A CA 1
ATOM 1324 C C . ASP A 1 191 ? -6.178 -24.819 -26.856 1.00 29.72 170 ASP A C 1
ATOM 1325 O O . ASP A 1 191 ? -6.135 -25.973 -27.294 1.00 33.62 170 ASP A O 1
ATOM 1330 N N . THR A 1 192 ? -6.871 -24.507 -25.754 1.00 28.71 171 THR A N 1
ATOM 1331 C CA . THR A 1 192 ? -7.712 -25.501 -25.082 1.00 21.74 171 THR A CA 1
ATOM 1332 C C . THR A 1 192 ? -9.144 -25.509 -25.600 1.00 28.30 171 THR A C 1
ATOM 1333 O O . THR A 1 192 ? -9.987 -26.214 -25.031 1.00 25.94 171 THR A O 1
ATOM 1337 N N . ASN A 1 193 ? -9.445 -24.728 -26.636 1.00 30.62 172 ASN A N 1
ATOM 1338 C CA . ASN A 1 193 ? -10.785 -24.663 -27.219 1.00 37.32 172 ASN A CA 1
ATOM 1339 C C . ASN A 1 193 ? -11.837 -24.338 -26.162 1.00 37.56 172 ASN A C 1
ATOM 1340 O O . ASN A 1 193 ? -12.889 -24.975 -26.082 1.00 34.50 172 ASN A O 1
ATOM 1345 N N . ASP A 1 194 ? -11.537 -23.335 -25.334 1.00 36.35 173 ASP A N 1
ATOM 1346 C CA . ASP A 1 194 ? -12.457 -22.811 -24.325 1.00 39.41 173 ASP A CA 1
ATOM 1347 C C . ASP A 1 194 ? -12.761 -23.814 -23.218 1.00 38.29 173 ASP A C 1
ATOM 1348 O O . ASP A 1 194 ? -13.733 -23.637 -22.479 1.00 43.98 173 ASP A O 1
ATOM 1353 N N . GLN A 1 195 ? -11.954 -24.864 -23.070 1.00 33.22 174 GLN A N 1
ATOM 1354 C CA . GLN A 1 195 ? -12.256 -25.941 -22.133 1.00 30.70 174 GLN A CA 1
ATOM 1355 C C . GLN A 1 195 ? -11.482 -25.842 -20.828 1.00 30.16 174 GLN A C 1
ATOM 1356 O O . GLN A 1 195 ? -11.710 -26.657 -19.924 1.00 26.09 174 GLN A O 1
ATOM 1362 N N . ILE A 1 196 ? -10.588 -24.863 -20.699 1.00 29.59 175 ILE A N 1
ATOM 1363 C CA . ILE A 1 196 ? -9.756 -24.788 -19.509 1.00 21.74 175 ILE A CA 1
ATOM 1364 C C . ILE A 1 196 ? -10.636 -24.558 -18.293 1.00 24.55 175 ILE A C 1
ATOM 1365 O O . ILE A 1 196 ? -11.622 -23.810 -18.342 1.00 23.49 175 ILE A O 1
ATOM 1370 N N . ASP A 1 197 ? -10.307 -25.260 -17.206 1.00 18.49 176 ASP A N 1
ATOM 1371 C CA . ASP A 1 197 ? -10.994 -25.168 -15.925 1.00 18.04 176 ASP A CA 1
ATOM 1372 C C . ASP A 1 197 ? -10.158 -24.495 -14.859 1.00 17.05 176 ASP A C 1
ATOM 1373 O O . ASP A 1 197 ? -10.718 -23.930 -13.917 1.00 24.67 176 ASP A O 1
ATOM 1378 N N . GLY A 1 198 ? -8.837 -24.542 -14.974 1.00 20.44 177 GLY A N 1
ATOM 1379 C CA . GLY A 1 198 ? -7.984 -23.972 -13.947 1.00 19.31 177 GLY A CA 1
ATOM 1380 C C . GLY A 1 198 ? -6.639 -23.581 -14.503 1.00 20.14 177 GLY A C 1
ATOM 1381 O O . GLY A 1 198 ? -6.123 -24.210 -15.431 1.00 22.15 177 GLY A O 1
ATOM 1382 N N . PHE A 1 199 ? -6.069 -22.520 -13.931 1.00 20.08 178 PHE A N 1
ATOM 1383 C CA . PHE A 1 199 ? -4.735 -22.064 -14.284 1.00 21.96 178 PHE A CA 1
ATOM 1384 C C . PHE A 1 199 ? -3.970 -21.801 -12.995 1.00 18.06 178 PHE A C 1
ATOM 1385 O O . PHE A 1 199 ? -4.534 -21.267 -12.036 1.00 17.75 178 PHE A O 1
ATOM 1393 N N . VAL A 1 200 ? -2.690 -22.186 -12.968 1.00 18.73 179 VAL A N 1
ATOM 1394 C CA . VAL A 1 200 ? -1.867 -22.066 -11.767 1.00 14.03 179 VAL A CA 1
ATOM 1395 C C . VAL A 1 200 ? -0.451 -21.656 -12.169 1.00 18.65 179 VAL A C 1
ATOM 1396 O O . VAL A 1 200 ? 0.097 -22.151 -13.161 1.00 17.73 179 VAL A O 1
ATOM 1400 N N . ALA A 1 201 ? 0.135 -20.729 -11.408 1.00 15.33 180 ALA A N 1
ATOM 1401 C CA . ALA A 1 201 ? 1.502 -20.304 -11.668 1.00 13.92 180 ALA A CA 1
ATOM 1402 C C . ALA A 1 201 ? 2.087 -19.735 -10.389 1.00 19.11 180 ALA A C 1
ATOM 1403 O O . ALA A 1 201 ? 1.357 -19.279 -9.508 1.00 17.60 180 ALA A O 1
ATOM 1405 N N . ALA A 1 202 ? 3.419 -19.778 -10.303 1.00 16.75 181 ALA A N 1
ATOM 1406 C CA . ALA A 1 202 ? 4.195 -19.118 -9.265 1.00 10.39 181 ALA A CA 1
ATOM 1407 C C . ALA A 1 202 ? 4.412 -17.651 -9.624 1.00 18.26 181 ALA A C 1
ATOM 1408 O O . ALA A 1 202 ? 4.199 -17.226 -10.764 1.00 18.50 181 ALA A O 1
ATOM 1410 N N . VAL A 1 203 ? 4.853 -16.868 -8.643 1.00 14.11 182 VAL A N 1
ATOM 1411 C CA . VAL A 1 203 ? 4.932 -15.417 -8.795 1.00 14.51 182 VAL A CA 1
ATOM 1412 C C . VAL A 1 203 ? 6.360 -14.942 -8.573 1.00 21.68 182 VAL A C 1
ATOM 1413 O O . VAL A 1 203 ? 6.969 -15.241 -7.533 1.00 13.47 182 VAL A O 1
ATOM 1417 N N . GLY A 1 204 ? 6.862 -14.156 -9.531 1.00 21.13 183 GLY A N 1
ATOM 1418 C CA . GLY A 1 204 ? 8.023 -13.309 -9.352 1.00 17.78 183 GLY A CA 1
ATOM 1419 C C . GLY A 1 204 ? 7.626 -11.843 -9.334 1.00 22.68 183 GLY A C 1
ATOM 1420 O O . GLY A 1 204 ? 7.516 -11.240 -8.266 1.00 15.44 183 GLY A O 1
ATOM 1421 N N . SER A 1 205 ? 7.411 -11.259 -10.515 1.00 18.87 184 SER A N 1
ATOM 1422 C CA . SER A 1 205 ? 6.787 -9.947 -10.601 1.00 21.80 184 SER A CA 1
ATOM 1423 C C . SER A 1 205 ? 5.285 -10.031 -10.387 1.00 25.94 184 SER A C 1
ATOM 1424 O O . SER A 1 205 ? 4.670 -9.054 -9.942 1.00 22.41 184 SER A O 1
ATOM 1427 N N . GLY A 1 206 ? 4.678 -11.185 -10.683 1.00 17.90 185 GLY A N 1
ATOM 1428 C CA . GLY A 1 206 ? 3.233 -11.299 -10.683 1.00 14.35 185 GLY A CA 1
ATOM 1429 C C . GLY A 1 206 ? 2.575 -11.069 -12.029 1.00 16.15 185 GLY A C 1
ATOM 1430 O O . GLY A 1 206 ? 1.353 -11.239 -12.143 1.00 14.73 185 GLY A O 1
ATOM 1431 N N . GLY A 1 207 ? 3.344 -10.694 -13.052 1.00 14.71 186 GLY A N 1
ATOM 1432 C CA . GLY A 1 207 ? 2.745 -10.437 -14.357 1.00 20.51 186 GLY A CA 1
ATOM 1433 C C . GLY A 1 207 ? 2.054 -11.659 -14.933 1.00 17.27 186 GLY A C 1
ATOM 1434 O O . GLY A 1 207 ? 0.894 -11.594 -15.347 1.00 15.31 186 GLY A O 1
ATOM 1435 N N . THR A 1 208 ? 2.751 -12.795 -14.957 1.00 17.51 187 THR A N 1
ATOM 1436 C CA . THR A 1 208 ? 2.157 -14.000 -15.533 1.00 15.96 187 THR A CA 1
ATOM 1437 C C . THR A 1 208 ? 0.840 -14.341 -14.841 1.00 16.58 187 THR A C 1
ATOM 1438 O O . THR A 1 208 ? -0.216 -14.410 -15.483 1.00 17.49 187 THR A O 1
ATOM 1442 N N . LEU A 1 209 ? 0.868 -14.500 -13.514 1.00 15.97 188 LEU A N 1
ATOM 1443 C CA . LEU A 1 209 ? -0.319 -15.001 -12.822 1.00 20.44 188 LEU A CA 1
ATOM 1444 C C . LEU A 1 209 ? -1.455 -13.986 -12.840 1.00 13.44 188 LEU A C 1
ATOM 1445 O O . LEU A 1 209 ? -2.593 -14.320 -13.188 1.00 16.57 188 LEU A O 1
ATOM 1450 N N . ALA A 1 210 ? -1.178 -12.739 -12.453 1.00 17.85 189 ALA A N 1
ATOM 1451 C CA . ALA A 1 210 ? -2.258 -11.756 -12.398 1.00 14.18 189 ALA A CA 1
ATOM 1452 C C . ALA A 1 210 ? -2.792 -11.445 -13.792 1.00 15.26 189 ALA A C 1
ATOM 1453 O O . ALA A 1 210 ? -4.011 -11.297 -13.982 1.00 14.88 189 ALA A O 1
ATOM 1455 N N . GLY A 1 211 ? -1.901 -11.345 -14.783 1.00 17.87 190 GLY A N 1
ATOM 1456 C CA . GLY A 1 211 ? -2.347 -10.958 -16.113 1.00 20.39 190 GLY A CA 1
ATOM 1457 C C . GLY A 1 211 ? -3.106 -12.067 -16.817 1.00 25.43 190 GLY A C 1
ATOM 1458 O O . GLY A 1 211 ? -4.149 -11.829 -17.433 1.00 21.82 190 GLY A O 1
ATOM 1459 N N . THR A 1 212 ? -2.594 -13.293 -16.738 1.00 23.48 191 THR A N 1
ATOM 1460 C CA . THR A 1 212 ? -3.317 -14.418 -17.323 1.00 21.91 191 THR A CA 1
ATOM 1461 C C . THR A 1 212 ? -4.670 -14.590 -16.650 1.00 19.50 191 THR A C 1
ATOM 1462 O O . THR A 1 212 ? -5.670 -14.867 -17.319 1.00 19.36 191 THR A O 1
ATOM 1466 N N . ALA A 1 213 ? -4.732 -14.363 -15.329 1.00 15.12 192 ALA A N 1
ATOM 1467 C CA . ALA A 1 213 ? -5.998 -14.500 -14.612 1.00 14.64 192 ALA A CA 1
ATOM 1468 C C . ALA A 1 213 ? -7.028 -13.499 -15.110 1.00 21.69 192 ALA A C 1
ATOM 1469 O O . ALA A 1 213 ? -8.193 -13.851 -15.330 1.00 18.73 192 ALA A O 1
ATOM 1471 N N . ILE A 1 214 ? -6.623 -12.241 -15.295 1.00 20.46 193 ILE A N 1
ATOM 1472 C CA . ILE A 1 214 ? -7.562 -11.239 -15.794 1.00 21.38 193 ILE A CA 1
ATOM 1473 C C . ILE A 1 214 ? -8.094 -11.650 -17.160 1.00 22.03 193 ILE A C 1
ATOM 1474 O O . ILE A 1 214 ? -9.305 -11.621 -17.412 1.00 20.45 193 ILE A O 1
ATOM 1479 N N . GLY A 1 215 ? -7.192 -12.037 -18.062 1.00 20.36 194 GLY A N 1
ATOM 1480 C CA . GLY A 1 215 ? -7.613 -12.411 -19.402 1.00 24.63 194 GLY A CA 1
ATOM 1481 C C . GLY A 1 215 ? -8.446 -13.678 -19.430 1.00 25.27 194 GLY A C 1
ATOM 1482 O O . GLY A 1 215 ? -9.420 -13.769 -20.181 1.00 26.89 194 GLY A O 1
ATOM 1483 N N . LEU A 1 216 ? -8.071 -14.679 -18.625 1.00 16.72 195 LEU A N 1
ATOM 1484 C CA . LEU A 1 216 ? -8.855 -15.911 -18.593 1.00 19.50 195 LEU A CA 1
ATOM 1485 C C . LEU A 1 216 ? -10.236 -15.670 -17.989 1.00 25.24 195 LEU A C 1
ATOM 1486 O O . LEU A 1 216 ? -11.250 -16.121 -18.538 1.00 30.44 195 LEU A O 1
ATOM 1491 N N . LYS A 1 217 ? -10.302 -14.949 -16.862 1.00 22.79 196 LYS A N 1
ATOM 1492 C CA . LYS A 1 217 ? -11.597 -14.726 -16.225 1.00 25.00 196 LYS A CA 1
ATOM 1493 C C . LYS A 1 217 ? -12.503 -13.837 -17.069 1.00 28.91 196 LYS A C 1
ATOM 1494 O O . LYS A 1 217 ? -13.734 -13.980 -17.014 1.00 25.18 196 LYS A O 1
ATOM 1500 N N . GLU A 1 218 ? -11.922 -12.916 -17.845 1.00 25.51 197 GLU A N 1
ATOM 1501 C CA . GLU A 1 218 ? -12.722 -12.157 -18.801 1.00 33.06 197 GLU A CA 1
ATOM 1502 C C . GLU A 1 218 ? -13.419 -13.084 -19.789 1.00 33.07 197 GLU A C 1
ATOM 1503 O O . GLU A 1 218 ? -14.547 -12.810 -20.217 1.00 30.72 197 GLU A O 1
ATOM 1509 N N . ARG A 1 219 ? -12.756 -14.182 -20.171 1.00 29.55 198 ARG A N 1
ATOM 1510 C CA . ARG A 1 219 ? -13.355 -15.132 -21.103 1.00 31.36 198 ARG A CA 1
ATOM 1511 C C . ARG A 1 219 ? -14.350 -16.055 -20.417 1.00 34.34 198 ARG A C 1
ATOM 1512 O O . ARG A 1 219 ? -15.335 -16.472 -21.036 1.00 37.22 198 ARG A O 1
ATOM 1520 N N . ASN A 1 220 ? -14.101 -16.399 -19.154 1.00 26.10 199 ASN A N 1
ATOM 1521 C CA . ASN A 1 220 ? -14.980 -17.315 -18.437 1.00 26.67 199 ASN A CA 1
ATOM 1522 C C . ASN A 1 220 ? -14.718 -17.110 -16.945 1.00 25.59 199 ASN A C 1
ATOM 1523 O O . ASN A 1 220 ? -13.711 -17.598 -16.420 1.00 23.63 199 ASN A O 1
ATOM 1528 N N . HIS A 1 221 ? -15.640 -16.409 -16.280 1.00 28.62 200 HIS A N 1
ATOM 1529 C CA . HIS A 1 221 ? -15.480 -16.069 -14.872 1.00 33.83 200 HIS A CA 1
ATOM 1530 C C . HIS A 1 221 ? -15.419 -17.293 -13.960 1.00 30.52 200 HIS A C 1
ATOM 1531 O O . HIS A 1 221 ? -15.069 -17.147 -12.784 1.00 29.85 200 HIS A O 1
ATOM 1533 N N . ASN A 1 222 ? -15.738 -18.486 -14.467 1.00 32.12 201 ASN A N 1
ATOM 1534 C CA . ASN A 1 222 ? -15.727 -19.714 -13.678 1.00 31.48 201 ASN A CA 1
ATOM 1535 C C . ASN A 1 222 ? -14.372 -20.418 -13.664 1.00 30.09 201 ASN A C 1
ATOM 1536 O O . ASN A 1 222 ? -14.188 -21.355 -12.876 1.00 26.25 201 ASN A O 1
ATOM 1541 N N . ILE A 1 223 ? -13.427 -19.996 -14.510 1.00 23.04 202 ILE A N 1
ATOM 1542 C CA . ILE A 1 223 ? -12.063 -20.511 -14.441 1.00 22.95 202 ILE A CA 1
ATOM 1543 C C . ILE A 1 223 ? -11.481 -20.227 -13.061 1.00 26.74 202 ILE A C 1
ATOM 1544 O O . ILE A 1 223 ? -11.608 -19.114 -12.530 1.00 21.91 202 ILE A O 1
ATOM 1549 N N . LYS A 1 224 ? -10.843 -21.237 -12.464 1.00 19.09 203 LYS A N 1
ATOM 1550 C CA . LYS A 1 224 ? -10.230 -21.092 -11.153 1.00 19.19 203 LYS A CA 1
ATOM 1551 C C . LYS A 1 224 ? -8.741 -20.824 -11.299 1.00 22.25 203 LYS A C 1
ATOM 1552 O O . LYS A 1 224 ? -8.061 -21.447 -12.120 1.00 25.01 203 LYS A O 1
ATOM 1558 N N . ILE A 1 225 ? -8.240 -19.898 -10.486 1.00 14.63 204 ILE A N 1
ATOM 1559 C CA . ILE A 1 225 ? -6.866 -19.433 -10.553 1.00 13.84 204 ILE A CA 1
ATOM 1560 C C . ILE A 1 225 ? -6.191 -19.793 -9.241 1.00 15.92 204 ILE A C 1
ATOM 1561 O O . ILE A 1 225 ? -6.735 -19.509 -8.166 1.00 18.69 204 ILE A O 1
ATOM 1566 N N . ALA A 1 226 ? -5.001 -20.397 -9.322 1.00 20.42 205 ALA A N 1
ATOM 1567 C CA . ALA A 1 226 ? -4.270 -20.788 -8.123 1.00 19.16 205 ALA A CA 1
ATOM 1568 C C . ALA A 1 226 ? -2.855 -20.222 -8.125 1.00 18.75 205 ALA A C 1
ATOM 1569 O O . ALA A 1 226 ? -2.200 -20.152 -9.166 1.00 15.30 205 ALA A O 1
ATOM 1571 N N . LEU A 1 227 ? -2.391 -19.836 -6.940 1.00 15.63 206 LEU A N 1
ATOM 1572 C CA . LEU A 1 227 ? -1.006 -19.468 -6.688 1.00 17.25 206 LEU A CA 1
ATOM 1573 C C . LEU A 1 227 ? -0.211 -20.691 -6.248 1.00 18.39 206 LEU A C 1
ATOM 1574 O O . LEU A 1 227 ? -0.665 -21.448 -5.392 1.00 18.37 206 LEU A O 1
ATOM 1579 N N . ALA A 1 228 ? 0.996 -20.859 -6.801 1.00 13.44 207 ALA A N 1
ATOM 1580 C CA . ALA A 1 228 ? 1.949 -21.864 -6.325 1.00 20.54 207 ALA A CA 1
ATOM 1581 C C . ALA A 1 228 ? 3.156 -21.135 -5.751 1.00 19.39 207 ALA A C 1
ATOM 1582 O O . ALA A 1 228 ? 3.906 -20.494 -6.491 1.00 19.86 207 ALA A O 1
ATOM 1584 N N . ASP A 1 229 ? 3.370 -21.270 -4.442 1.00 14.02 208 ASP A N 1
ATOM 1585 C CA . ASP A 1 229 ? 4.334 -20.445 -3.735 1.00 14.79 208 ASP A CA 1
ATOM 1586 C C . ASP A 1 229 ? 5.419 -21.312 -3.111 1.00 15.41 208 ASP A C 1
ATOM 1587 O O . ASP A 1 229 ? 5.106 -22.271 -2.391 1.00 17.48 208 ASP A O 1
ATOM 1592 N N . PRO A 1 230 ? 6.688 -21.001 -3.340 1.00 17.02 209 PRO A N 1
ATOM 1593 C CA . PRO A 1 230 ? 7.769 -21.744 -2.693 1.00 22.21 209 PRO A CA 1
ATOM 1594 C C . PRO A 1 230 ? 8.000 -21.232 -1.275 1.00 25.32 209 PRO A C 1
ATOM 1595 O O . PRO A 1 230 ? 7.615 -20.113 -0.924 1.00 17.64 209 PRO A O 1
ATOM 1599 N N . HIS A 1 231 ? 8.660 -22.065 -0.466 1.00 23.87 210 HIS A N 1
ATOM 1600 C CA . HIS A 1 231 ? 9.118 -21.609 0.846 1.00 30.19 210 HIS A CA 1
ATOM 1601 C C . HIS A 1 231 ? 10.002 -20.375 0.696 1.00 27.89 210 HIS A C 1
ATOM 1602 O O . HIS A 1 231 ? 10.711 -20.207 -0.301 1.00 26.55 210 HIS A O 1
ATOM 1609 N N . GLY A 1 232 ? 9.947 -19.497 1.696 1.00 26.10 211 GLY A N 1
ATOM 1610 C CA . GLY A 1 232 ? 10.662 -18.236 1.648 1.00 22.59 211 GLY A CA 1
ATOM 1611 C C . GLY A 1 232 ? 9.935 -17.096 0.959 1.00 28.17 211 GLY A C 1
ATOM 1612 O O . GLY A 1 232 ? 10.418 -15.954 1.008 1.00 32.02 211 GLY A O 1
ATOM 1613 N N . ALA A 1 233 ? 8.799 -17.358 0.321 1.00 24.42 212 ALA A N 1
ATOM 1614 C CA . ALA A 1 233 ? 7.940 -16.301 -0.195 1.00 24.44 212 ALA A CA 1
ATOM 1615 C C . ALA A 1 233 ? 6.867 -15.952 0.835 1.00 23.98 212 ALA A C 1
ATOM 1616 O O . ALA A 1 233 ? 6.536 -16.743 1.715 1.00 21.11 212 ALA A O 1
ATOM 1618 N N . ALA A 1 234 ? 6.312 -14.751 0.712 1.00 24.80 213 ALA A N 1
ATOM 1619 C CA . ALA A 1 234 ? 5.325 -14.282 1.674 1.00 21.44 213 ALA A CA 1
ATOM 1620 C C . ALA A 1 234 ? 3.895 -14.305 1.144 1.00 17.37 213 ALA A C 1
ATOM 1621 O O . ALA A 1 234 ? 2.972 -14.002 1.903 1.00 17.42 213 ALA A O 1
ATOM 1623 N N . LEU A 1 235 ? 3.682 -14.661 -0.132 1.00 12.11 214 LEU A N 1
ATOM 1624 C CA . LEU A 1 235 ? 2.378 -14.433 -0.762 1.00 12.08 214 LEU A CA 1
ATOM 1625 C C . LEU A 1 235 ? 1.301 -15.410 -0.283 1.00 13.49 214 LEU A C 1
ATOM 1626 O O . LEU A 1 235 ? 0.148 -15.012 -0.081 1.00 15.36 214 LEU A O 1
ATOM 1631 N N . HIS A 1 236 ? 1.629 -16.699 -0.139 1.00 17.82 215 HIS A N 1
ATOM 1632 C CA . HIS A 1 236 ? 0.645 -17.664 0.370 1.00 21.08 215 HIS A CA 1
ATOM 1633 C C . HIS A 1 236 ? 0.132 -17.262 1.754 1.00 16.58 215 HIS A C 1
ATOM 1634 O O . HIS A 1 236 ? -1.077 -17.298 2.029 1.00 13.67 215 HIS A O 1
ATOM 1641 N N . ALA A 1 237 ? 1.044 -16.889 2.646 1.00 14.91 216 ALA A N 1
ATOM 1642 C CA . ALA A 1 237 ? 0.623 -16.396 3.956 1.00 22.84 216 ALA A CA 1
ATOM 1643 C C . ALA A 1 237 ? -0.267 -15.162 3.824 1.00 20.35 216 ALA A C 1
ATOM 1644 O O . ALA A 1 237 ? -1.291 -15.051 4.506 1.00 21.09 216 ALA A O 1
ATOM 1646 N N . PHE A 1 238 ? 0.098 -14.227 2.942 1.00 18.92 217 PHE A N 1
ATOM 1647 C CA . PHE A 1 238 ? -0.697 -13.007 2.820 1.00 19.44 217 PHE A CA 1
ATOM 1648 C C . PHE A 1 238 ? -2.126 -13.324 2.388 1.00 17.64 217 PHE A C 1
ATOM 1649 O O . PHE A 1 238 ? -3.087 -12.943 3.064 1.00 17.94 217 PHE A O 1
ATOM 1657 N N . TYR A 1 239 ? -2.286 -14.079 1.293 1.00 17.99 218 TYR A N 1
ATOM 1658 C CA . TYR A 1 239 ? -3.634 -14.367 0.800 1.00 14.33 218 TYR A CA 1
ATOM 1659 C C . TYR A 1 239 ? -4.443 -15.231 1.773 1.00 17.39 218 TYR A C 1
ATOM 1660 O O . TYR A 1 239 ? -5.659 -15.033 1.898 1.00 17.12 218 TYR A O 1
ATOM 1669 N N . THR A 1 240 ? -3.805 -16.163 2.496 1.00 15.45 219 THR A N 1
ATOM 1670 C CA . THR A 1 240 ? -4.573 -17.054 3.364 1.00 15.42 219 THR A CA 1
ATOM 1671 C C . THR A 1 240 ? -4.738 -16.542 4.793 1.00 19.42 219 THR A C 1
ATOM 1672 O O . THR A 1 240 ? -5.711 -16.918 5.462 1.00 18.63 219 THR A O 1
ATOM 1676 N N . THR A 1 241 ? -3.817 -15.721 5.301 1.00 19.34 220 THR A N 1
ATOM 1677 C CA . THR A 1 241 ? -3.925 -15.249 6.682 1.00 20.54 220 THR A CA 1
ATOM 1678 C C . THR A 1 241 ? -3.883 -13.739 6.832 1.00 24.60 220 THR A C 1
ATOM 1679 O O . THR A 1 241 ? -4.141 -13.246 7.939 1.00 22.84 220 THR A O 1
ATOM 1683 N N . GLY A 1 242 ? -3.549 -12.996 5.785 1.00 20.53 221 GLY A N 1
ATOM 1684 C CA . GLY A 1 242 ? -3.440 -11.558 5.875 1.00 22.04 221 GLY A CA 1
ATOM 1685 C C . GLY A 1 242 ? -2.060 -11.043 6.220 1.00 28.56 221 GLY A C 1
ATOM 1686 O O . GLY A 1 242 ? -1.853 -9.824 6.228 1.00 27.87 221 GLY A O 1
ATOM 1687 N N . GLU A 1 243 ? -1.099 -11.925 6.465 1.00 29.82 222 GLU A N 1
ATOM 1688 C CA . GLU A 1 243 ? 0.220 -11.542 6.942 1.00 33.44 222 GLU A CA 1
ATOM 1689 C C . GLU A 1 243 ? 1.260 -11.844 5.869 1.00 28.23 222 GLU A C 1
ATOM 1690 O O . GLU A 1 243 ? 1.327 -12.968 5.367 1.00 25.27 222 GLU A O 1
ATOM 1696 N N . LEU A 1 244 ? 2.068 -10.841 5.511 1.00 29.45 223 LEU A N 1
ATOM 1697 C CA . LEU A 1 244 ? 3.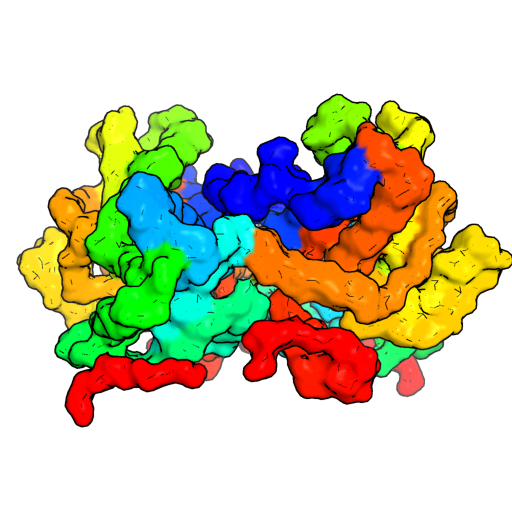204 -11.065 4.610 1.00 30.15 223 LEU A CA 1
ATOM 1698 C C . LEU A 1 244 ? 4.344 -11.674 5.422 1.00 30.77 223 LEU A C 1
ATOM 1699 O O . LEU A 1 244 ? 5.285 -11.000 5.844 1.00 37.31 223 LEU A O 1
ATOM 1704 N N . LYS A 1 245 ? 4.253 -12.980 5.646 1.00 29.45 224 LYS A N 1
ATOM 1705 C CA . LYS A 1 245 ? 5.202 -13.703 6.482 1.00 32.19 224 LYS A CA 1
ATOM 1706 C C . LYS A 1 245 ? 5.875 -14.785 5.649 1.00 31.84 224 LYS A C 1
ATOM 1707 O O . LYS A 1 245 ? 5.196 -15.598 5.012 1.00 34.59 224 LYS A O 1
ATOM 1709 N N . ALA A 1 246 ? 7.205 -14.781 5.642 1.00 37.90 225 ALA A N 1
ATOM 1710 C CA . ALA A 1 246 ? 8.003 -15.769 4.932 1.00 44.77 225 ALA A CA 1
ATOM 1711 C C . ALA A 1 246 ? 8.654 -16.721 5.929 1.00 47.24 225 ALA A C 1
ATOM 1712 O O . ALA A 1 246 ? 9.019 -16.329 7.041 1.00 44.14 225 ALA A O 1
ATOM 1714 N N . GLU A 1 247 ? 8.793 -17.978 5.519 1.00 46.79 226 GLU A N 1
ATOM 1715 C CA . GLU A 1 247 ? 9.354 -19.020 6.369 1.00 46.72 226 GLU A CA 1
ATOM 1716 C C . GLU A 1 247 ? 10.220 -19.939 5.519 1.00 49.61 226 GLU A C 1
ATOM 1717 O O . GLU A 1 247 ? 9.788 -20.397 4.454 1.00 51.27 226 GLU A O 1
ATOM 1719 N N . GLY A 1 248 ? 11.441 -20.200 5.988 1.00 44.59 227 GLY A N 1
ATOM 1720 C CA . GLY A 1 248 ? 12.339 -21.067 5.254 1.00 38.98 227 GLY A CA 1
ATOM 1721 C C . GLY A 1 248 ? 12.873 -20.394 4.000 1.00 35.82 227 GLY A C 1
ATOM 1722 O O . GLY A 1 248 ? 12.867 -19.169 3.858 1.00 35.71 227 GLY A O 1
ATOM 1723 N N . ASP A 1 249 ? 13.343 -21.225 3.074 1.00 33.59 228 ASP A N 1
ATOM 1724 C CA . ASP A 1 249 ? 13.907 -20.728 1.828 1.00 28.44 228 ASP A CA 1
ATOM 1725 C C . ASP A 1 249 ? 13.747 -21.792 0.755 1.00 30.93 228 ASP A C 1
ATOM 1726 O O . ASP A 1 249 ? 13.472 -22.965 1.042 1.00 32.86 228 ASP A O 1
ATOM 1728 N N . SER A 1 250 ? 13.933 -21.371 -0.494 1.00 27.93 229 SER A N 1
ATOM 1729 C CA . SER A 1 250 ? 13.793 -22.261 -1.639 1.00 24.56 229 SER A CA 1
ATOM 1730 C C . SER A 1 250 ? 15.014 -22.155 -2.535 1.00 25.34 229 SER A C 1
ATOM 1731 O O . SER A 1 250 ? 15.552 -21.062 -2.746 1.00 30.30 229 SER A O 1
ATOM 1734 N N A ILE A 1 251 ? 15.431 -23.308 -3.062 0.37 20.71 230 ILE A N 1
ATOM 1735 N N B ILE A 1 251 ? 15.461 -23.291 -3.073 0.63 20.37 230 ILE A N 1
ATOM 1736 C CA A ILE A 1 251 ? 16.520 -23.369 -4.028 0.37 20.45 230 ILE A CA 1
ATOM 1737 C CA B ILE A 1 251 ? 16.565 -23.222 -4.025 0.63 20.30 230 ILE A CA 1
ATOM 1738 C C A ILE A 1 251 ? 16.075 -22.813 -5.376 0.37 21.31 230 ILE A C 1
ATOM 1739 C C B ILE A 1 251 ? 16.088 -22.905 -5.433 0.63 21.17 230 ILE A C 1
ATOM 1740 O O A ILE A 1 251 ? 16.901 -22.322 -6.157 0.37 24.16 230 ILE A O 1
ATOM 1741 O O B ILE A 1 251 ? 16.924 -22.677 -6.316 0.63 25.27 230 ILE A O 1
ATOM 1750 N N . THR A 1 252 ? 14.775 -22.866 -5.663 1.00 18.98 231 THR A N 1
ATOM 1751 C CA . THR A 1 252 ? 14.255 -22.443 -6.960 1.00 23.84 231 THR A CA 1
ATOM 1752 C C . THR A 1 252 ? 14.520 -20.959 -7.183 1.00 28.60 231 THR A C 1
ATOM 1753 O O . THR A 1 252 ? 14.522 -20.160 -6.241 1.00 24.35 231 THR A O 1
ATOM 1757 N N . GLU A 1 253 ? 14.732 -20.586 -8.447 1.00 27.37 232 GLU A N 1
ATOM 1758 C CA . GLU A 1 253 ? 15.040 -19.207 -8.811 1.00 17.92 232 GLU A CA 1
ATOM 1759 C C . GLU A 1 253 ? 14.043 -18.681 -9.840 1.00 17.68 232 GLU A C 1
ATOM 1760 O O . GLU A 1 253 ? 13.403 -19.446 -10.570 1.00 23.33 232 GLU A O 1
ATOM 1766 N N . GLY A 1 254 ? 13.903 -17.356 -9.874 1.00 21.92 233 GLY A N 1
ATOM 1767 C CA . GLY A 1 254 ? 12.948 -16.682 -10.731 1.00 22.96 233 GLY A CA 1
ATOM 1768 C C . GLY A 1 254 ? 11.643 -16.321 -10.051 1.00 27.43 233 GLY A C 1
ATOM 1769 O O . GLY A 1 254 ? 10.848 -15.554 -10.621 1.00 20.67 233 GLY A O 1
ATOM 1770 N N . ILE A 1 255 ? 11.402 -16.850 -8.850 1.00 19.29 234 ILE A N 1
ATOM 1771 C CA . ILE A 1 255 ? 10.139 -16.706 -8.143 1.00 14.87 234 ILE A CA 1
ATOM 1772 C C . ILE A 1 255 ? 10.437 -16.529 -6.660 1.00 13.32 234 ILE A C 1
ATOM 1773 O O . ILE A 1 255 ? 11.543 -16.795 -6.191 1.00 20.09 234 ILE A O 1
ATOM 1778 N N . GLY A 1 256 ? 9.425 -16.095 -5.919 1.00 16.88 235 GLY A N 1
ATOM 1779 C CA . GLY A 1 256 ? 9.555 -15.885 -4.489 1.00 19.83 235 GLY A CA 1
ATOM 1780 C C . GLY A 1 256 ? 9.481 -14.412 -4.148 1.00 22.22 235 GLY A C 1
ATOM 1781 O O . GLY A 1 256 ? 10.490 -13.706 -4.223 1.00 28.82 235 GLY A O 1
ATOM 1782 N N . GLN A 1 257 ? 8.296 -13.931 -3.786 1.00 19.79 236 GLN A N 1
ATOM 1783 C CA . GLN A 1 257 ? 8.032 -12.500 -3.685 1.00 20.21 236 GLN A CA 1
ATOM 1784 C C . GLN A 1 257 ? 7.604 -12.145 -2.268 1.00 25.60 236 GLN A C 1
ATOM 1785 O O . GLN A 1 257 ? 6.745 -12.816 -1.690 1.00 24.04 236 GLN A O 1
ATOM 1791 N N . GLY A 1 258 ? 8.197 -11.090 -1.711 1.00 18.83 237 GLY A N 1
ATOM 1792 C CA . GLY A 1 258 ? 7.901 -10.690 -0.350 1.00 20.09 237 GLY A CA 1
ATOM 1793 C C . GLY A 1 258 ? 7.010 -9.479 -0.183 1.00 24.76 237 GLY A C 1
ATOM 1794 O O . GLY A 1 258 ? 6.778 -9.055 0.954 1.00 21.75 237 GLY A O 1
ATOM 1795 N N . ARG A 1 259 ? 6.510 -8.897 -1.276 1.00 18.55 238 ARG A N 1
ATOM 1796 C CA . ARG A 1 259 ? 5.629 -7.740 -1.189 1.00 23.68 238 ARG A CA 1
ATOM 1797 C C . ARG A 1 259 ? 4.611 -7.810 -2.315 1.00 21.39 238 ARG A C 1
ATOM 1798 O O . ARG A 1 259 ? 4.785 -8.538 -3.295 1.00 17.43 238 ARG A O 1
ATOM 1806 N N . ILE A 1 260 ? 3.549 -7.021 -2.175 1.00 21.02 239 ILE A N 1
ATOM 1807 C CA . ILE A 1 260 ? 2.526 -6.922 -3.214 1.00 17.17 239 ILE A CA 1
ATOM 1808 C C . ILE A 1 260 ? 3.018 -5.901 -4.242 1.00 19.46 239 ILE A C 1
ATOM 1809 O O . ILE A 1 260 ? 2.934 -4.695 -4.030 1.00 17.66 239 ILE A O 1
ATOM 1814 N N . THR A 1 261 ? 3.556 -6.388 -5.356 1.00 20.06 240 THR A N 1
ATOM 1815 C CA . THR A 1 261 ? 4.037 -5.522 -6.420 1.00 17.16 240 THR A CA 1
ATOM 1816 C C . THR A 1 261 ? 2.862 -4.851 -7.132 1.00 17.47 240 THR A C 1
ATOM 1817 O O . THR A 1 261 ? 1.694 -5.208 -6.945 1.00 15.96 240 THR A O 1
ATOM 1821 N N . ALA A 1 262 ? 3.178 -3.852 -7.960 1.00 16.00 241 ALA A N 1
ATOM 1822 C CA . ALA A 1 262 ? 2.108 -3.201 -8.704 1.00 26.60 241 ALA A CA 1
ATOM 1823 C C . ALA A 1 262 ? 1.421 -4.177 -9.657 1.00 21.74 241 ALA A C 1
ATOM 1824 O O . ALA A 1 262 ? 0.222 -4.036 -9.923 1.00 17.92 241 ALA A O 1
ATOM 1826 N N . ASN A 1 263 ? 2.148 -5.181 -10.170 1.00 19.13 242 ASN A N 1
ATOM 1827 C CA . ASN A 1 263 ? 1.484 -6.159 -11.030 1.00 23.46 242 ASN A CA 1
ATOM 1828 C C . ASN A 1 263 ? 0.517 -7.024 -10.225 1.00 23.28 242 ASN A C 1
ATOM 1829 O O . ASN A 1 263 ? -0.464 -7.534 -10.779 1.00 20.09 242 ASN A O 1
ATOM 1834 N N . LEU A 1 264 ? 0.760 -7.182 -8.921 1.00 17.79 243 LEU A N 1
ATOM 1835 C CA . LEU A 1 264 ? -0.138 -7.954 -8.069 1.00 20.81 243 LEU A CA 1
ATOM 1836 C C . LEU A 1 264 ? -1.305 -7.131 -7.528 1.00 23.90 243 LEU A C 1
ATOM 1837 O O . LEU A 1 264 ? -2.183 -7.692 -6.871 1.00 18.19 243 LEU A O 1
ATOM 1842 N N . GLU A 1 265 ? -1.354 -5.828 -7.802 1.00 28.19 244 GLU A N 1
ATOM 1843 C CA . GLU A 1 265 ? -2.366 -4.962 -7.193 1.00 30.01 244 GLU A CA 1
ATOM 1844 C C . GLU A 1 265 ? -3.774 -5.414 -7.562 1.00 24.77 244 GLU A C 1
ATOM 1845 O O . GLU A 1 265 ? -4.111 -5.520 -8.742 1.00 20.38 244 GLU A O 1
ATOM 1847 N N . GLY A 1 266 ? -4.598 -5.688 -6.545 1.00 24.87 245 GLY A N 1
ATOM 1848 C CA . GLY A 1 266 ? -5.971 -6.117 -6.750 1.00 20.34 245 GLY A CA 1
ATOM 1849 C C . GLY A 1 266 ? -6.156 -7.579 -7.100 1.00 23.35 245 GLY A C 1
ATOM 1850 O O . GLY A 1 266 ? -7.292 -7.997 -7.359 1.00 25.41 245 GLY A O 1
ATOM 1851 N N . PHE A 1 267 ? -5.089 -8.372 -7.116 1.00 19.34 246 PHE A N 1
ATOM 1852 C CA . PHE A 1 267 ? -5.216 -9.793 -7.409 1.00 17.94 246 PHE A CA 1
ATOM 1853 C C . PHE A 1 267 ? -5.569 -10.591 -6.157 1.00 21.10 246 PHE A C 1
ATOM 1854 O O . PHE A 1 267 ? -4.996 -10.366 -5.087 1.00 22.61 246 PHE A O 1
ATOM 1862 N N . THR A 1 268 ? -6.498 -11.555 -6.299 1.00 22.75 247 THR A N 1
ATOM 1863 C CA . THR A 1 268 ? -6.735 -12.568 -5.247 1.00 16.55 247 THR A CA 1
ATOM 1864 C C . THR A 1 268 ? -6.900 -13.925 -5.926 1.00 21.76 247 THR A C 1
ATOM 1865 O O . THR A 1 268 ? -7.768 -14.071 -6.810 1.00 19.83 247 THR A O 1
ATOM 1869 N N . PRO A 1 269 ? -6.114 -14.927 -5.547 1.00 19.25 248 PRO A N 1
ATOM 1870 C CA . PRO A 1 269 ? -6.270 -16.250 -6.154 1.00 17.18 248 PRO A CA 1
ATOM 1871 C C . PRO A 1 269 ? -7.444 -16.991 -5.535 1.00 20.46 248 PRO A C 1
ATOM 1872 O O . PRO A 1 269 ? -7.860 -16.716 -4.406 1.00 19.99 248 PRO A O 1
ATOM 1876 N N . ASP A 1 270 ? -7.988 -17.942 -6.311 1.00 18.61 249 ASP A N 1
ATOM 1877 C CA . ASP A 1 270 ? -9.050 -18.808 -5.804 1.00 20.86 249 ASP A CA 1
ATOM 1878 C C . ASP A 1 270 ? -8.504 -19.921 -4.921 1.00 16.49 249 ASP A C 1
ATOM 1879 O O . ASP A 1 270 ? -9.200 -20.386 -4.016 1.00 17.55 249 ASP A O 1
ATOM 1884 N N . PHE A 1 271 ? -7.280 -20.366 -5.181 1.00 20.38 250 PHE A N 1
ATOM 1885 C CA . PHE A 1 271 ? -6.600 -21.366 -4.375 1.00 23.13 250 PHE A CA 1
ATOM 1886 C C . PHE A 1 271 ? -5.159 -20.921 -4.196 1.00 21.36 250 PHE A C 1
ATOM 1887 O O . PHE A 1 271 ? -4.595 -20.228 -5.047 1.00 18.87 250 PHE A O 1
ATOM 1895 N N . SER A 1 272 ? -4.562 -21.313 -3.081 1.00 18.66 251 SER A N 1
ATOM 1896 C CA . SER A 1 272 ? -3.168 -20.971 -2.835 1.00 20.36 251 SER A CA 1
ATOM 1897 C C . SER A 1 272 ? -2.475 -22.180 -2.229 1.00 14.53 251 SER A C 1
ATOM 1898 O O . SER A 1 272 ? -3.020 -22.809 -1.322 1.00 16.72 251 SER A O 1
ATOM 1901 N N . TYR A 1 273 ? -1.288 -22.503 -2.735 1.00 15.75 252 TYR A N 1
ATOM 1902 C CA . TYR A 1 273 ? -0.529 -23.673 -2.320 1.00 15.77 252 TYR A CA 1
ATOM 1903 C C . TYR A 1 273 ? 0.896 -23.275 -1.961 1.00 18.50 252 TYR A C 1
ATOM 1904 O O . TYR A 1 273 ? 1.551 -22.551 -2.717 1.00 15.92 252 TYR A O 1
ATOM 1913 N N . GLN A 1 274 ? 1.385 -23.783 -0.832 1.00 13.85 253 GLN A N 1
ATOM 1914 C CA . GLN A 1 274 ? 2.786 -23.663 -0.461 1.00 16.18 253 GLN A CA 1
ATOM 1915 C C . GLN A 1 274 ? 3.472 -24.987 -0.790 1.00 19.71 253 GLN A C 1
ATOM 1916 O O . GLN A 1 274 ? 3.110 -26.029 -0.232 1.00 20.70 253 GLN A O 1
ATOM 1922 N N . ILE A 1 275 ? 4.441 -24.946 -1.697 1.00 17.74 254 ILE A N 1
ATOM 1923 C CA . ILE A 1 275 ? 5.082 -26.131 -2.266 1.00 16.45 254 ILE A CA 1
ATOM 1924 C C . ILE A 1 275 ? 6.490 -26.230 -1.691 1.00 15.10 254 ILE A C 1
ATOM 1925 O O . ILE A 1 275 ? 7.336 -25.381 -1.995 1.00 19.92 254 ILE A O 1
ATOM 1930 N N . PRO A 1 276 ? 6.807 -27.254 -0.912 1.00 16.29 255 PRO A N 1
ATOM 1931 C CA . PRO A 1 276 ? 8.188 -27.413 -0.454 1.00 18.27 255 PRO A CA 1
ATOM 1932 C C . PRO A 1 276 ? 9.080 -27.905 -1.589 1.00 21.20 255 PRO A C 1
ATOM 1933 O O . PRO A 1 276 ? 8.617 -28.496 -2.573 1.00 18.91 255 PRO A O 1
ATOM 1937 N N . ASP A 1 277 ? 10.382 -27.607 -1.456 1.00 17.79 256 ASP A N 1
ATOM 1938 C CA . ASP A 1 277 ? 11.338 -27.907 -2.523 1.00 18.26 256 ASP A CA 1
ATOM 1939 C C . ASP A 1 277 ? 11.377 -29.395 -2.869 1.00 18.90 256 ASP A C 1
ATOM 1940 O O . ASP A 1 277 ? 11.556 -29.753 -4.038 1.00 17.34 256 ASP A O 1
ATOM 1945 N N . ALA A 1 278 ? 11.249 -30.282 -1.875 1.00 15.32 257 ALA A N 1
ATOM 1946 C CA . ALA A 1 278 ? 11.342 -31.712 -2.191 1.00 19.43 257 ALA A CA 1
ATOM 1947 C C . ALA A 1 278 ? 10.237 -32.133 -3.149 1.00 20.21 257 ALA A C 1
ATOM 1948 O O . ALA A 1 278 ? 10.467 -32.933 -4.065 1.00 17.74 257 ALA A O 1
ATOM 1950 N N . GLU A 1 279 ? 9.029 -31.605 -2.950 1.00 20.72 258 GLU A N 1
ATOM 1951 C CA . GLU A 1 279 ? 7.909 -31.953 -3.814 1.00 19.45 258 GLU A CA 1
ATOM 1952 C C . GLU A 1 279 ? 8.162 -31.491 -5.242 1.00 20.43 258 GLU A C 1
ATOM 1953 O O . GLU A 1 279 ? 7.944 -32.247 -6.204 1.00 16.39 258 GLU A O 1
ATOM 1959 N N . ALA A 1 280 ? 8.667 -30.263 -5.398 1.00 17.93 259 ALA A N 1
ATOM 1960 C CA . ALA A 1 280 ? 8.960 -29.741 -6.732 1.00 15.32 259 ALA A CA 1
ATOM 1961 C C . ALA A 1 280 ? 10.101 -30.505 -7.387 1.00 14.88 259 ALA A C 1
ATOM 1962 O O . ALA A 1 280 ? 10.049 -30.809 -8.586 1.00 17.30 259 ALA A O 1
ATOM 1964 N N . LEU A 1 281 ? 11.137 -30.838 -6.620 1.00 13.20 260 LEU A N 1
ATOM 1965 C CA . LEU A 1 281 ? 12.279 -31.519 -7.213 1.00 17.62 260 LEU A CA 1
ATOM 1966 C C . LEU A 1 281 ? 11.936 -32.943 -7.619 1.00 17.04 260 LEU A C 1
ATOM 1967 O O . LEU A 1 281 ? 12.429 -33.422 -8.643 1.00 15.83 260 LEU A O 1
ATOM 1972 N N . ASP A 1 282 ? 11.147 -33.657 -6.803 1.00 19.09 261 ASP A N 1
ATOM 1973 C CA . ASP A 1 282 ? 10.707 -34.999 -7.197 1.00 20.19 261 ASP A CA 1
ATOM 1974 C C . ASP A 1 282 ? 10.054 -34.967 -8.575 1.00 20.34 261 ASP A C 1
ATOM 1975 O O . ASP A 1 282 ? 10.321 -35.830 -9.420 1.00 15.93 261 ASP A O 1
ATOM 1980 N N . ILE A 1 283 ? 9.209 -33.959 -8.822 1.00 15.39 262 ILE A N 1
ATOM 1981 C CA . ILE A 1 283 ? 8.536 -33.820 -10.113 1.00 17.93 262 ILE A CA 1
ATOM 1982 C C . ILE A 1 283 ? 9.546 -33.521 -11.217 1.00 20.26 262 ILE A C 1
ATOM 1983 O O . ILE A 1 283 ? 9.506 -34.119 -12.301 1.00 14.52 262 ILE A O 1
ATOM 1988 N N . LEU A 1 284 ? 10.461 -32.578 -10.960 1.00 18.49 263 LEU A N 1
ATOM 1989 C CA . LEU A 1 284 ? 11.435 -32.180 -11.971 1.00 20.29 263 LEU A CA 1
ATOM 1990 C C . LEU A 1 284 ? 12.345 -33.333 -12.363 1.00 18.37 263 LEU A C 1
ATOM 1991 O O . LEU A 1 284 ? 12.647 -33.514 -13.548 1.00 17.24 263 LEU A O 1
ATOM 1996 N N . PHE A 1 285 ? 12.837 -34.097 -11.376 1.00 16.40 264 PHE A N 1
ATOM 1997 C CA . PHE A 1 285 ? 13.766 -35.175 -11.687 1.00 18.22 264 PHE A CA 1
ATOM 1998 C C . PHE A 1 285 ? 13.065 -36.278 -12.473 1.00 20.37 264 PHE A C 1
ATOM 1999 O O . PHE A 1 285 ? 13.652 -36.863 -13.392 1.00 23.12 264 PHE A O 1
ATOM 2007 N N . ALA A 1 286 ? 11.810 -36.576 -12.121 1.00 17.63 265 ALA A N 1
ATOM 2008 C CA . ALA A 1 286 ? 11.049 -37.574 -12.868 1.00 20.96 265 ALA A CA 1
ATOM 2009 C C . ALA A 1 286 ? 10.742 -37.096 -14.284 1.00 24.12 265 ALA A C 1
ATOM 2010 O O . ALA A 1 286 ? 10.720 -37.901 -15.229 1.00 18.45 265 ALA A O 1
ATOM 2012 N N . LEU A 1 287 ? 10.520 -35.794 -14.460 1.00 18.54 266 LEU A N 1
ATOM 2013 C CA . LEU A 1 287 ? 10.211 -35.274 -15.788 1.00 16.88 266 LEU A CA 1
ATOM 2014 C C . LEU A 1 287 ? 11.386 -35.444 -16.743 1.00 19.58 266 LEU A C 1
ATOM 2015 O O . LEU A 1 287 ? 11.187 -35.699 -17.940 1.00 21.65 266 LEU A O 1
ATOM 2020 N N . VAL A 1 288 ? 12.616 -35.276 -16.244 1.00 18.66 267 VAL A N 1
ATOM 2021 C CA . VAL A 1 288 ? 13.796 -35.522 -17.075 1.00 20.67 267 VAL A CA 1
ATOM 2022 C C . VAL A 1 288 ? 13.784 -36.952 -17.596 1.00 23.98 267 VAL A C 1
ATOM 2023 O O . VAL A 1 288 ? 13.898 -37.205 -18.803 1.00 21.03 267 VAL A O 1
ATOM 2027 N N . GLU A 1 289 ? 13.650 -37.910 -16.689 1.00 16.69 268 GLU A N 1
ATOM 2028 C CA . GLU A 1 289 ? 13.801 -39.319 -17.060 1.00 23.27 268 GLU A CA 1
ATOM 2029 C C . GLU A 1 289 ? 12.592 -39.883 -17.795 1.00 21.29 268 GLU A C 1
ATOM 2030 O O . GLU A 1 289 ? 12.754 -40.725 -18.682 1.00 27.00 268 GLU A O 1
ATOM 2036 N N . GLU A 1 290 ? 11.385 -39.444 -17.450 1.00 19.86 269 GLU A N 1
ATOM 2037 C CA . GLU A 1 290 ? 10.158 -40.031 -17.980 1.00 20.43 269 GLU A CA 1
ATOM 2038 C C . GLU A 1 290 ? 9.596 -39.291 -19.180 1.00 25.41 269 GLU A C 1
ATOM 2039 O O . GLU A 1 290 ? 8.914 -39.901 -20.010 1.00 25.27 269 GLU A O 1
ATOM 2045 N N . GLU A 1 291 ? 9.852 -37.989 -19.298 1.00 21.55 270 GLU A N 1
ATOM 2046 C CA . GLU A 1 291 ? 9.174 -37.196 -20.312 1.00 18.78 270 GLU A CA 1
ATOM 2047 C C . GLU A 1 291 ? 10.151 -36.378 -21.145 1.00 22.07 270 GLU A C 1
ATOM 2048 O O . GLU A 1 291 ? 9.715 -35.613 -22.011 1.00 22.57 270 GLU A O 1
ATOM 2054 N N . GLY A 1 292 ? 11.460 -36.562 -20.940 1.00 19.95 271 GLY A N 1
ATOM 2055 C CA . GLY A 1 292 ? 12.471 -35.891 -21.735 1.00 17.88 271 GLY A CA 1
ATOM 2056 C C . GLY A 1 292 ? 12.515 -34.378 -21.594 1.00 19.94 271 GLY A C 1
ATOM 2057 O O . GLY A 1 292 ? 13.021 -33.705 -22.492 1.00 16.80 271 GLY A O 1
ATOM 2058 N N . LEU A 1 293 ? 12.024 -33.827 -20.486 1.00 21.84 272 LEU A N 1
ATOM 2059 C CA . LEU A 1 293 ? 12.023 -32.385 -20.234 1.00 22.27 272 LEU A CA 1
ATOM 2060 C C . LEU A 1 293 ? 12.892 -32.057 -19.024 1.00 20.50 272 LEU A C 1
ATOM 2061 O O . LEU A 1 293 ? 12.656 -32.576 -17.930 1.00 21.29 272 LEU A O 1
ATOM 2066 N N . CYS A 1 294 ? 13.867 -31.158 -19.208 1.00 18.26 273 CYS A N 1
ATOM 2067 C CA . CYS A 1 294 ? 14.747 -30.685 -18.135 1.00 20.31 273 CYS A CA 1
ATOM 2068 C C . CYS A 1 294 ? 14.454 -29.204 -17.935 1.00 18.04 273 CYS A C 1
ATOM 2069 O O . CYS A 1 294 ? 14.894 -28.366 -18.731 1.00 20.03 273 CYS A O 1
ATOM 2072 N N . LEU A 1 295 ? 13.714 -28.885 -16.878 1.00 17.83 274 LEU A N 1
ATOM 2073 C CA . LEU A 1 295 ? 13.135 -27.558 -16.696 1.00 16.82 274 LEU A CA 1
ATOM 2074 C C . LEU A 1 295 ? 13.673 -26.902 -15.430 1.00 19.62 274 LEU A C 1
ATOM 2075 O O . LEU A 1 295 ? 14.244 -27.565 -14.564 1.00 16.67 274 LEU A O 1
ATOM 2080 N N . GLY A 1 296 ? 13.475 -25.572 -15.324 1.00 15.45 275 GLY A N 1
ATOM 2081 C CA . GLY A 1 296 ? 13.964 -24.840 -14.166 1.00 13.52 275 GLY A CA 1
ATOM 2082 C C . GLY A 1 296 ? 13.116 -25.057 -12.915 1.00 12.33 275 GLY A C 1
ATOM 2083 O O . GLY A 1 296 ? 12.051 -25.667 -12.946 1.00 14.30 275 GLY A O 1
ATOM 2084 N N . GLY A 1 297 ? 13.603 -24.519 -11.791 1.00 16.55 276 GLY A N 1
ATOM 2085 C CA . GLY A 1 297 ? 12.941 -24.758 -10.513 1.00 15.47 276 GLY A CA 1
ATOM 2086 C C . GLY A 1 297 ? 11.502 -24.277 -10.478 1.00 14.94 276 GLY A C 1
ATOM 2087 O O . GLY A 1 297 ? 10.640 -24.908 -9.862 1.00 12.39 276 GLY A O 1
ATOM 2088 N N . SER A 1 298 ? 11.213 -23.155 -11.142 1.00 12.50 277 SER A N 1
ATOM 2089 C CA . SER A 1 298 ? 9.849 -22.646 -11.078 1.00 14.31 277 SER A CA 1
ATOM 2090 C C . SER A 1 298 ? 8.861 -23.581 -11.777 1.00 14.41 277 SER A C 1
ATOM 2091 O O . SER A 1 298 ? 7.680 -23.628 -11.406 1.00 11.42 277 SER A O 1
ATOM 2094 N N . SER A 1 299 ? 9.313 -24.315 -12.797 1.00 12.60 278 SER A N 1
ATOM 2095 C CA . SER A 1 299 ? 8.436 -25.279 -13.452 1.00 14.84 278 SER A CA 1
ATOM 2096 C C . SER A 1 299 ? 8.057 -26.411 -12.506 1.00 16.76 278 SER A C 1
ATOM 2097 O O . SER A 1 299 ? 6.945 -26.941 -12.584 1.00 14.80 278 SER A O 1
ATOM 2100 N N . GLY A 1 300 ? 8.981 -26.831 -11.640 1.00 14.97 279 GLY A N 1
ATOM 2101 C CA . GLY A 1 300 ? 8.633 -27.862 -10.670 1.00 14.14 279 GLY A CA 1
ATOM 2102 C C . GLY A 1 300 ? 7.596 -27.369 -9.680 1.00 14.95 279 GLY A C 1
ATOM 2103 O O . GLY A 1 300 ? 6.665 -28.099 -9.319 1.00 13.36 279 GLY A O 1
ATOM 2104 N N . ILE A 1 301 ? 7.730 -26.113 -9.244 1.00 11.66 280 ILE A N 1
ATOM 2105 C CA . ILE A 1 301 ? 6.746 -25.514 -8.347 1.00 16.28 280 ILE A CA 1
ATOM 2106 C C . ILE A 1 301 ? 5.394 -25.416 -9.042 1.00 16.19 280 ILE A C 1
ATOM 2107 O O . ILE A 1 301 ? 4.345 -25.704 -8.450 1.00 13.64 280 ILE A O 1
ATOM 2112 N N . ASN A 1 302 ? 5.405 -25.029 -10.317 1.00 13.27 281 ASN A N 1
ATOM 2113 C CA . ASN A 1 302 ? 4.168 -24.848 -11.074 1.00 12.46 281 ASN A CA 1
ATOM 2114 C C . ASN A 1 302 ? 3.449 -26.171 -11.326 1.00 14.40 281 ASN A C 1
ATOM 2115 O O . ASN A 1 302 ? 2.222 -26.257 -11.180 1.00 14.66 281 ASN A O 1
ATOM 2120 N N . ILE A 1 303 ? 4.185 -27.204 -11.754 1.00 15.45 282 ILE A N 1
ATOM 2121 C CA . ILE A 1 303 ? 3.542 -28.502 -11.968 1.00 10.22 282 ILE A CA 1
ATOM 2122 C C . ILE A 1 303 ? 3.037 -29.062 -10.644 1.00 12.71 282 ILE A C 1
ATOM 2123 O O . ILE A 1 303 ? 1.922 -29.595 -10.562 1.00 18.06 282 ILE A O 1
ATOM 2128 N N . ALA A 1 304 ? 3.826 -28.921 -9.577 1.00 12.65 283 ALA A N 1
ATOM 2129 C CA . ALA A 1 304 ? 3.336 -29.323 -8.261 1.00 15.79 283 ALA A CA 1
ATOM 2130 C C . ALA A 1 304 ? 2.024 -28.626 -7.932 1.00 18.44 283 ALA A C 1
ATOM 2131 O O . ALA A 1 304 ? 1.098 -29.246 -7.397 1.00 15.43 283 ALA A O 1
ATOM 2133 N N . GLY A 1 305 ? 1.922 -27.333 -8.245 1.00 16.08 284 GLY A N 1
ATOM 2134 C CA . GLY A 1 305 ? 0.677 -26.634 -8.006 1.00 11.19 284 GLY A CA 1
ATOM 2135 C C . GLY A 1 305 ? -0.451 -27.082 -8.909 1.00 14.09 284 GLY A C 1
ATOM 2136 O O . GLY A 1 305 ? -1.614 -27.051 -8.508 1.00 15.76 284 GLY A O 1
ATOM 2137 N N . ALA A 1 306 ? -0.136 -27.482 -10.143 1.00 16.63 285 ALA A N 1
ATOM 2138 C CA . ALA A 1 306 ? -1.183 -27.983 -11.028 1.00 16.47 285 ALA A CA 1
ATOM 2139 C C . ALA A 1 306 ? -1.769 -29.289 -10.502 1.00 1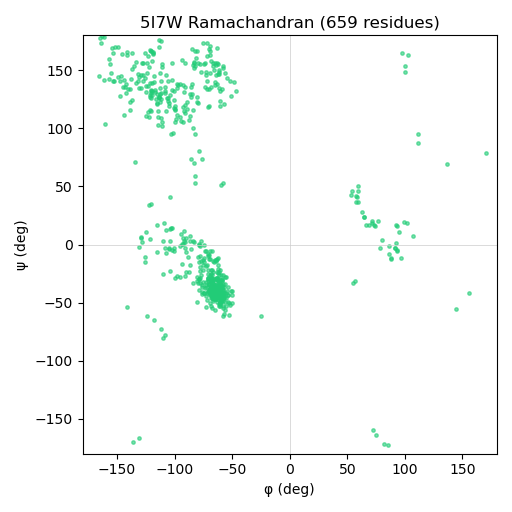4.30 285 ALA A C 1
ATOM 2140 O O . ALA A 1 306 ? -2.980 -29.527 -10.621 1.00 16.64 285 ALA A O 1
ATOM 2142 N N . ILE A 1 307 ? -0.932 -30.143 -9.903 1.00 16.93 286 ILE A N 1
ATOM 2143 C CA . ILE A 1 307 ? -1.432 -31.381 -9.315 1.00 14.29 286 ILE A CA 1
ATOM 2144 C C . ILE A 1 307 ? -2.317 -31.074 -8.108 1.00 20.19 286 ILE A C 1
ATOM 2145 O O . ILE A 1 307 ? -3.406 -31.645 -7.958 1.00 21.57 286 ILE A O 1
ATOM 2150 N N . ARG A 1 308 ? -1.868 -30.166 -7.230 1.00 15.66 287 ARG A N 1
ATOM 2151 C CA . ARG A 1 308 ? -2.718 -29.709 -6.126 1.00 18.50 287 ARG A CA 1
ATOM 2152 C C . ARG A 1 308 ? -4.071 -29.204 -6.633 1.00 18.34 287 ARG A C 1
ATOM 2153 O O . ARG A 1 308 ? -5.127 -29.584 -6.110 1.00 16.79 287 ARG A O 1
ATOM 2161 N N . LEU A 1 309 ? -4.056 -28.321 -7.643 1.00 14.60 288 LEU A N 1
ATOM 2162 C CA . LEU A 1 309 ? -5.312 -27.772 -8.162 1.00 17.21 288 LEU A CA 1
ATOM 2163 C C . LEU A 1 309 ? -6.210 -28.876 -8.708 1.00 17.78 288 LEU A C 1
ATOM 2164 O O . LEU A 1 309 ? -7.421 -28.891 -8.450 1.00 16.72 288 LEU A O 1
ATOM 2169 N N . ALA A 1 310 ? -5.627 -29.816 -9.454 1.00 21.03 289 ALA A N 1
ATOM 2170 C CA . ALA A 1 310 ? -6.393 -30.946 -9.977 1.00 21.54 289 ALA A CA 1
ATOM 2171 C C . ALA A 1 310 ? -7.055 -31.752 -8.861 1.00 21.35 289 ALA A C 1
ATOM 2172 O O . ALA A 1 310 ? -8.205 -32.187 -9.005 1.00 24.09 289 ALA A O 1
ATOM 2174 N N . LYS A 1 311 ? -6.359 -31.952 -7.735 1.00 19.60 290 LYS A N 1
ATOM 2175 C CA . LYS A 1 311 ? -6.970 -32.683 -6.621 1.00 17.35 290 LYS A CA 1
ATOM 2176 C C . LYS A 1 311 ? -8.143 -31.915 -6.018 1.00 20.07 290 LYS A C 1
ATOM 2177 O O . LYS A 1 311 ? -9.115 -32.525 -5.564 1.00 25.13 290 LYS A O 1
ATOM 2183 N N . ASP A 1 312 ? -8.055 -30.582 -5.960 1.00 17.54 291 ASP A N 1
ATOM 2184 C CA . ASP A 1 312 ? -9.152 -29.795 -5.394 1.00 20.96 291 ASP A CA 1
ATOM 2185 C C . ASP A 1 312 ? -10.336 -29.690 -6.343 1.00 24.65 291 ASP A C 1
ATOM 2186 O O . ASP A 1 312 ? -11.478 -29.575 -5.889 1.00 25.32 291 ASP A O 1
ATOM 2191 N N . LEU A 1 313 ? -10.084 -29.673 -7.650 1.00 21.17 292 LEU A N 1
ATOM 2192 C CA . LEU A 1 313 ? -11.178 -29.605 -8.608 1.00 18.27 292 LEU A CA 1
A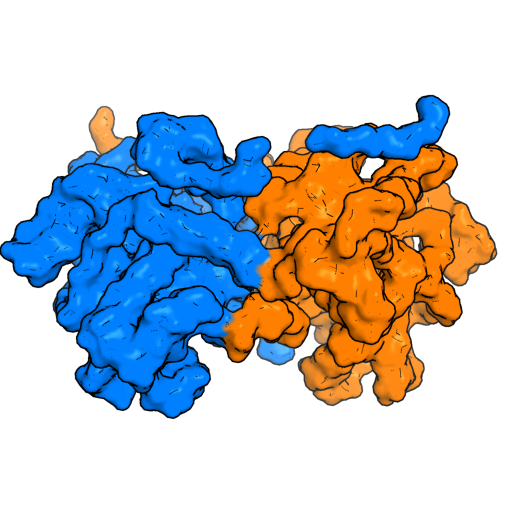TOM 2193 C C . LEU A 1 313 ? -11.806 -30.969 -8.828 1.00 19.40 292 LEU A C 1
ATOM 2194 O O . LEU A 1 313 ? -13.017 -31.058 -9.066 1.00 23.34 292 LEU A O 1
ATOM 2199 N N . GLY A 1 314 ? -11.015 -32.036 -8.722 1.00 30.74 293 GLY A N 1
ATOM 2200 C CA . GLY A 1 314 ? -11.497 -33.375 -8.970 1.00 28.17 293 GLY A CA 1
ATOM 2201 C C . GLY A 1 314 ? -11.162 -33.830 -10.379 1.00 28.13 293 GLY A C 1
ATOM 2202 O O . GLY A 1 314 ? -10.800 -33.023 -11.244 1.00 26.72 293 GLY A O 1
ATOM 2203 N N . PRO A 1 315 ? -11.260 -35.135 -10.635 1.00 29.59 294 PRO A N 1
ATOM 2204 C CA . PRO A 1 315 ? -10.934 -35.651 -11.971 1.00 30.66 294 PRO A CA 1
ATOM 2205 C C . PRO A 1 315 ? -11.900 -35.142 -13.035 1.00 32.79 294 PRO A C 1
ATOM 2206 O O . PRO A 1 315 ? -13.042 -34.765 -12.760 1.00 29.57 294 PRO A O 1
ATOM 2210 N N . GLY A 1 316 ? -11.421 -35.145 -14.277 1.00 21.87 295 GLY A N 1
ATOM 2211 C CA . GLY A 1 316 ? -12.242 -34.731 -15.396 1.00 23.07 295 GLY A CA 1
ATOM 2212 C C . GLY A 1 316 ? -12.120 -33.276 -15.778 1.00 26.64 295 GLY A C 1
ATOM 2213 O O . GLY A 1 316 ? -12.972 -32.772 -16.517 1.00 33.96 295 GLY A O 1
ATOM 2214 N N . HIS A 1 317 ? -11.086 -32.585 -15.317 1.00 23.28 296 HIS A N 1
ATOM 2215 C CA . HIS A 1 317 ? -10.931 -31.168 -15.596 1.00 23.73 296 HIS A CA 1
ATOM 2216 C C . HIS A 1 317 ? -9.637 -30.919 -16.364 1.00 28.18 296 HIS A C 1
ATOM 2217 O O . HIS A 1 317 ? -8.772 -31.791 -16.465 1.00 28.00 296 HIS A O 1
ATOM 2224 N N . THR A 1 318 ? -9.532 -29.724 -16.942 1.00 19.12 297 THR A N 1
ATOM 2225 C CA . THR A 1 318 ? -8.371 -29.314 -17.721 1.00 18.32 297 THR A CA 1
ATOM 2226 C C . THR A 1 318 ? -7.653 -28.199 -16.971 1.00 20.06 297 THR A C 1
ATOM 2227 O O . THR A 1 318 ? -8.264 -27.180 -16.644 1.00 22.11 297 THR A O 1
ATOM 2231 N N . ILE A 1 319 ? -6.371 -28.418 -16.676 1.00 24.07 298 ILE A N 1
ATOM 2232 C CA A ILE A 1 319 ? -5.557 -27.479 -15.916 0.65 22.82 298 ILE A CA 1
ATOM 2233 C CA B ILE A 1 319 ? -5.537 -27.504 -15.902 0.35 22.84 298 ILE A CA 1
ATOM 2234 C C . ILE A 1 319 ? -4.344 -27.109 -16.759 1.00 23.75 298 ILE A C 1
ATOM 2235 O O . ILE A 1 319 ? -3.751 -27.963 -17.424 1.00 20.87 298 ILE A O 1
ATOM 2244 N N . VAL A 1 320 ? -3.984 -25.823 -16.743 1.00 17.78 299 VAL A N 1
ATOM 2245 C CA . VAL A 1 320 ? -2.818 -25.336 -17.477 1.00 16.57 299 VAL A CA 1
ATOM 2246 C C . VAL A 1 320 ? -1.889 -24.619 -16.505 1.00 17.03 299 VAL A C 1
ATOM 2247 O O . VAL A 1 320 ? -2.342 -23.849 -15.650 1.00 19.51 299 VAL A O 1
ATOM 2251 N N . THR A 1 321 ? -0.585 -24.879 -16.631 1.00 15.68 300 THR A N 1
ATOM 2252 C CA . THR A 1 321 ? 0.422 -24.108 -15.912 1.00 12.45 300 THR A CA 1
ATOM 2253 C C . THR A 1 321 ? 1.526 -23.667 -16.882 1.00 14.43 300 THR A C 1
ATOM 2254 O O . THR A 1 321 ? 1.332 -23.723 -18.099 1.00 14.58 300 THR A O 1
ATOM 2258 N N . VAL A 1 322 ? 2.666 -23.190 -16.382 1.00 17.13 301 VAL A N 1
ATOM 2259 C CA . VAL A 1 322 ? 3.679 -22.549 -17.219 1.00 15.36 301 VAL A CA 1
ATOM 2260 C C . VAL A 1 322 ? 5.016 -23.251 -17.015 1.00 18.44 301 VAL A C 1
ATOM 2261 O O . VAL A 1 322 ? 5.446 -23.456 -15.875 1.00 13.29 301 VAL A O 1
ATOM 2265 N N . LEU A 1 323 ? 5.682 -23.602 -18.119 1.00 16.08 302 LEU A N 1
ATOM 2266 C CA . LEU A 1 323 ? 7.031 -24.180 -18.088 1.00 17.34 302 LEU A CA 1
ATOM 2267 C C . LEU A 1 323 ? 8.007 -23.050 -18.440 1.00 13.97 302 LEU A C 1
ATOM 2268 O O . LEU A 1 323 ? 8.272 -22.783 -19.617 1.00 14.67 302 LEU A O 1
ATOM 2273 N N . CYS A 1 324 ? 8.569 -22.407 -17.406 1.00 19.60 303 CYS A N 1
ATOM 2274 C CA . CYS A 1 324 ? 9.054 -21.030 -17.534 1.00 24.07 303 CYS A CA 1
ATOM 2275 C C . CYS A 1 324 ? 10.406 -20.914 -18.232 1.00 19.83 303 CYS A C 1
ATOM 2276 O O . CYS A 1 324 ? 10.632 -19.940 -18.959 1.00 20.75 303 CYS A O 1
ATOM 2279 N N . ASP A 1 325 ? 11.336 -21.827 -17.967 1.00 18.91 304 ASP A N 1
ATOM 2280 C CA . ASP A 1 325 ? 12.651 -21.819 -18.609 1.00 18.90 304 ASP A CA 1
ATOM 2281 C C . ASP A 1 325 ? 13.269 -23.205 -18.444 1.00 18.09 304 ASP A C 1
ATOM 2282 O O . ASP A 1 325 ? 12.662 -24.100 -17.854 1.00 18.95 304 ASP A O 1
ATOM 2287 N N . TYR A 1 326 ? 14.470 -23.385 -19.003 1.00 18.07 305 TYR A N 1
ATOM 2288 C CA . TYR A 1 326 ? 15.181 -24.663 -19.018 1.00 18.55 305 TYR A CA 1
ATOM 2289 C C . TYR A 1 326 ? 15.940 -24.900 -17.709 1.00 21.92 305 TYR A C 1
ATOM 2290 O O . TYR A 1 326 ? 16.335 -23.965 -17.014 1.00 21.52 305 TYR A O 1
ATOM 2299 N N . GLY A 1 327 ? 16.192 -26.181 -17.405 1.00 16.22 306 GLY A N 1
ATOM 2300 C CA . GLY A 1 327 ? 16.920 -26.519 -16.193 1.00 17.41 306 GLY A CA 1
ATOM 2301 C C . GLY A 1 327 ? 18.418 -26.313 -16.285 1.00 23.87 306 GLY A C 1
ATOM 2302 O O . GLY A 1 327 ? 19.069 -26.071 -15.261 1.00 20.88 306 GLY A O 1
ATOM 2303 N N . ASN A 1 328 ? 18.981 -26.442 -17.496 1.00 18.71 307 ASN A N 1
ATOM 2304 C CA . ASN A 1 328 ? 20.370 -26.154 -17.853 1.00 26.88 307 ASN A CA 1
ATOM 2305 C C . ASN A 1 328 ? 21.059 -25.136 -16.958 1.00 32.86 307 ASN A C 1
ATOM 2306 O O . ASN A 1 328 ? 22.068 -25.437 -16.309 1.00 38.56 307 ASN A O 1
ATOM 2311 N N . ARG A 1 329 ? 20.514 -23.920 -16.943 1.00 28.05 308 ARG A N 1
ATOM 2312 C CA . ARG A 1 329 ? 21.146 -22.771 -16.316 1.00 34.25 308 ARG A CA 1
ATOM 2313 C C . ARG A 1 329 ? 21.329 -22.923 -14.809 1.00 29.50 308 ARG A C 1
ATOM 2314 O O . ARG A 1 329 ? 22.063 -22.126 -14.216 1.00 33.19 308 ARG A O 1
ATOM 2322 N N . TYR A 1 330 ? 20.697 -23.921 -14.187 1.00 24.53 309 TYR A N 1
ATOM 2323 C CA . TYR A 1 330 ? 20.695 -24.099 -12.738 1.00 25.81 309 TYR A CA 1
ATOM 2324 C C . TYR A 1 330 ? 21.396 -25.385 -12.292 1.00 28.84 309 TYR A C 1
ATOM 2325 O O . TYR A 1 330 ? 21.219 -25.802 -11.140 1.00 30.73 309 TYR A O 1
ATOM 2334 N N . GLN A 1 331 ? 22.201 -26.015 -13.156 1.00 25.93 310 GLN A N 1
ATOM 2335 C CA A GLN A 1 331 ? 22.756 -27.336 -12.854 0.57 27.06 310 GLN A CA 1
ATOM 2336 C CA B GLN A 1 331 ? 22.695 -27.347 -12.818 0.43 26.81 310 GLN A CA 1
ATOM 2337 C C . GLN A 1 331 ? 23.529 -27.340 -11.539 1.00 25.41 310 GLN A C 1
ATOM 2338 O O . GLN A 1 331 ? 23.444 -28.287 -10.750 1.00 27.19 310 GLN A O 1
ATOM 2349 N N . SER A 1 332 ? 24.302 -26.280 -11.290 1.00 28.16 311 SER A N 1
ATOM 2350 C CA . SER A 1 332 ? 25.190 -26.241 -10.125 1.00 28.02 311 SER A CA 1
ATOM 2351 C C . SER A 1 332 ? 24.455 -26.281 -8.787 1.00 22.57 311 SER A C 1
ATOM 2352 O O . SER A 1 332 ? 25.093 -26.499 -7.752 1.00 28.19 311 SER A O 1
ATOM 2355 N N . LYS A 1 333 ? 23.148 -26.053 -8.767 1.00 19.86 312 LYS A N 1
ATOM 2356 C CA . LYS A 1 333 ? 22.372 -26.098 -7.536 1.00 20.29 312 LYS A CA 1
ATOM 2357 C C . LYS A 1 333 ? 21.228 -27.086 -7.662 1.00 21.64 312 LYS A C 1
ATOM 2358 O O . LYS A 1 333 ? 21.187 -28.084 -6.928 1.00 22.71 312 LYS A O 1
ATOM 2364 N N . LEU A 1 334 ? 20.318 -26.840 -8.610 1.00 21.14 313 LEU A N 1
ATOM 2365 C CA . LEU A 1 334 ? 19.092 -27.615 -8.745 1.00 23.58 313 LEU A CA 1
ATOM 2366 C C . LEU A 1 334 ? 19.367 -29.085 -9.040 1.00 20.74 313 LEU A C 1
ATOM 2367 O O . LEU A 1 334 ? 18.582 -29.958 -8.644 1.00 25.97 313 LEU A O 1
ATOM 2372 N N . PHE A 1 335 ? 20.456 -29.383 -9.746 1.00 22.39 314 PHE A N 1
ATOM 2373 C CA . PHE A 1 335 ? 20.776 -30.754 -10.137 1.00 29.57 314 PHE A CA 1
ATOM 2374 C C . PHE A 1 335 ? 22.146 -31.192 -9.622 1.00 27.21 314 PHE A C 1
ATOM 2375 O O . PHE A 1 335 ? 22.843 -31.970 -10.277 1.00 29.51 314 PHE A O 1
ATOM 2383 N N . ASN A 1 336 ? 22.542 -30.708 -8.451 1.00 16.44 315 ASN A N 1
ATOM 2384 C CA . ASN A 1 336 ? 23.885 -30.941 -7.934 1.00 17.31 315 ASN A CA 1
ATOM 2385 C C . ASN A 1 336 ? 23.795 -31.801 -6.685 1.00 18.36 315 ASN A C 1
ATOM 2386 O O . ASN A 1 336 ? 23.345 -31.313 -5.636 1.00 23.66 315 ASN A O 1
ATOM 2391 N N . PRO A 1 337 ? 24.237 -33.065 -6.737 1.00 27.52 316 PRO A N 1
ATOM 2392 C CA . PRO A 1 337 ? 24.101 -33.943 -5.559 1.00 29.78 316 PRO A CA 1
ATOM 2393 C C . PRO A 1 337 ? 24.645 -33.343 -4.271 1.00 23.43 316 PRO A C 1
ATOM 2394 O O . PRO A 1 337 ? 23.921 -33.284 -3.270 1.00 29.70 316 PRO A O 1
ATOM 2398 N N . ALA A 1 338 ? 25.895 -32.867 -4.280 1.00 24.27 317 ALA A N 1
ATOM 2399 C CA . ALA A 1 338 ? 26.503 -32.327 -3.065 1.00 29.67 317 ALA A CA 1
ATOM 2400 C C . ALA A 1 338 ? 25.681 -31.180 -2.486 1.00 25.95 317 ALA A C 1
ATOM 2401 O O . ALA A 1 338 ? 25.431 -31.126 -1.274 1.00 29.82 317 ALA A O 1
ATOM 2403 N N . PHE A 1 339 ? 25.252 -30.247 -3.339 1.00 21.30 318 PHE A N 1
ATOM 2404 C CA . PHE A 1 339 ? 24.473 -29.107 -2.864 1.00 20.66 318 PHE A CA 1
ATOM 2405 C C . PHE A 1 339 ? 23.112 -29.551 -2.332 1.00 21.18 318 PHE A C 1
ATOM 2406 O O . PHE A 1 339 ? 22.654 -29.058 -1.293 1.00 23.05 318 PHE A O 1
ATOM 2414 N N . LEU A 1 340 ? 22.456 -30.482 -3.031 1.00 18.35 319 LEU A N 1
ATOM 2415 C CA . LEU A 1 340 ? 21.145 -30.969 -2.604 1.00 18.80 319 LEU A CA 1
ATOM 2416 C C . LEU A 1 340 ? 21.240 -31.747 -1.296 1.00 19.94 319 LEU A C 1
ATOM 2417 O O . LEU A 1 340 ? 20.391 -31.593 -0.410 1.00 21.95 319 LEU A O 1
ATOM 2422 N N . ARG A 1 341 ? 22.257 -32.597 -1.163 1.00 21.32 320 ARG A N 1
ATOM 2423 C CA A ARG A 1 341 ? 22.413 -33.364 0.070 0.58 23.37 320 ARG A CA 1
ATOM 2424 C CA B ARG A 1 341 ? 22.411 -33.363 0.070 0.42 23.90 320 ARG A CA 1
ATOM 2425 C C . ARG A 1 341 ? 22.603 -32.445 1.269 1.00 29.56 320 ARG A C 1
ATOM 2426 O O . ARG A 1 341 ? 22.055 -32.702 2.347 1.00 27.41 320 ARG A O 1
ATOM 2441 N N . GLY A 1 342 ? 23.352 -31.350 1.092 1.00 30.88 321 GLY A N 1
ATOM 2442 C CA . GLY A 1 342 ? 23.560 -30.420 2.190 1.00 28.65 321 GLY A CA 1
ATOM 2443 C C . GLY A 1 342 ? 22.272 -29.849 2.744 1.00 25.19 321 GLY A C 1
ATOM 2444 O O . GLY A 1 342 ? 22.195 -29.515 3.930 1.00 26.10 321 GLY A O 1
ATOM 2445 N N . LYS A 1 343 ? 21.243 -29.730 1.903 1.00 20.94 322 LYS A N 1
ATOM 2446 C CA . LYS A 1 343 ? 19.941 -29.232 2.321 1.00 20.68 322 LYS A CA 1
ATOM 2447 C C . LYS A 1 343 ? 18.912 -30.343 2.522 1.00 22.15 322 LYS A C 1
ATOM 2448 O O . LYS A 1 343 ? 17.717 -30.053 2.620 1.00 22.54 322 LYS A O 1
ATOM 2454 N N . SER A 1 344 ? 19.347 -31.602 2.594 1.00 25.63 323 SER A N 1
ATOM 2455 C CA . SER A 1 344 ? 18.450 -32.737 2.837 1.00 30.25 323 SER A CA 1
ATOM 2456 C C . SER A 1 344 ? 17.375 -32.841 1.756 1.00 27.48 323 SER A C 1
ATOM 2457 O O . SER A 1 344 ? 16.225 -33.192 2.028 1.00 25.94 323 SER A O 1
ATOM 2460 N N . LEU A 1 345 ? 17.749 -32.524 0.522 1.00 20.54 324 LEU A N 1
ATOM 2461 C CA . LEU A 1 345 ? 16.837 -32.534 -0.609 1.00 20.58 324 LEU A CA 1
ATOM 2462 C C . LEU A 1 345 ? 17.051 -33.783 -1.444 1.00 23.77 324 LEU A C 1
ATOM 2463 O O . LEU A 1 345 ? 18.127 -34.383 -1.407 1.00 20.88 324 LEU A O 1
ATOM 2468 N N . PRO A 1 346 ? 16.045 -34.216 -2.209 1.00 29.38 325 PRO A N 1
ATOM 2469 C CA . PRO A 1 346 ? 16.249 -35.376 -3.083 1.00 29.30 325 PRO A CA 1
ATOM 2470 C C . PRO A 1 346 ? 17.310 -35.090 -4.134 1.00 27.23 325 PRO A C 1
ATOM 2471 O O . PRO A 1 346 ? 17.596 -33.939 -4.478 1.00 24.38 325 PRO A O 1
ATOM 2475 N N . VAL A 1 347 ? 17.912 -36.170 -4.623 1.00 18.62 326 VAL A N 1
ATOM 2476 C CA . VAL A 1 347 ? 19.042 -36.109 -5.546 1.00 22.12 326 VAL A CA 1
ATOM 2477 C C . VAL A 1 347 ? 18.671 -36.886 -6.805 1.00 29.01 326 VAL A C 1
ATOM 2478 O O . VAL A 1 347 ? 18.099 -37.986 -6.701 1.00 29.93 326 VAL A O 1
ATOM 2482 N N . PRO A 1 348 ? 18.969 -36.371 -8.002 1.00 23.11 327 PRO A N 1
ATOM 2483 C CA . PRO A 1 348 ? 18.684 -37.138 -9.231 1.00 22.56 327 PRO A CA 1
ATOM 2484 C C . PRO A 1 348 ? 19.386 -38.486 -9.192 1.00 25.32 327 PRO A C 1
ATOM 2485 O O . PRO A 1 348 ? 20.611 -38.559 -9.099 1.00 27.43 327 PRO A O 1
ATOM 2489 N N . ARG A 1 349 ? 18.593 -39.558 -9.278 1.00 27.66 328 ARG A N 1
ATOM 2490 C CA . ARG A 1 349 ? 19.127 -40.906 -9.094 1.00 35.54 328 ARG A CA 1
ATOM 2491 C C . ARG A 1 349 ? 20.195 -41.239 -10.129 1.00 36.15 328 ARG A C 1
ATOM 2492 O O . ARG A 1 349 ? 21.173 -41.931 -9.819 1.00 34.87 328 ARG A O 1
ATOM 2494 N N . TRP A 1 350 ? 20.030 -40.756 -11.362 1.00 33.64 329 TRP A N 1
ATOM 2495 C CA . TRP A 1 350 ? 20.940 -41.120 -12.442 1.00 32.79 329 TRP A CA 1
ATOM 2496 C C . TRP A 1 350 ? 22.286 -40.410 -12.359 1.00 33.89 329 TRP A C 1
ATOM 2497 O O . TRP A 1 350 ? 23.223 -40.816 -13.055 1.00 29.94 329 TRP A O 1
ATOM 2508 N N . LEU A 1 351 ? 22.415 -39.372 -11.533 1.00 23.94 330 LEU A N 1
ATOM 2509 C CA . LEU A 1 351 ? 23.702 -38.729 -11.312 1.00 24.13 330 LEU A CA 1
ATOM 2510 C C . LEU A 1 351 ? 24.508 -39.404 -10.206 1.00 40.97 330 LEU A C 1
ATOM 2511 O O . LEU A 1 351 ? 25.565 -38.892 -9.825 1.00 52.82 330 LEU A O 1
ATOM 2516 N N . GLU A 1 352 ? 24.044 -40.543 -9.698 1.00 48.72 331 GLU A N 1
ATOM 2517 C CA . GLU A 1 352 ? 24.757 -41.269 -8.649 1.00 55.19 331 GLU A CA 1
ATOM 2518 C C . GLU A 1 352 ? 25.475 -42.501 -9.191 1.00 51.89 331 GLU A C 1
ATOM 2519 O O . GLU A 1 352 ? 26.505 -42.390 -9.851 1.00 55.51 331 GLU A O 1
ATOM 2525 N N . GLU A 1 356 ? 30.543 -47.351 -15.315 1.00 56.16 335 GLU A N 1
ATOM 2526 C CA . GLU A 1 356 ? 31.934 -47.759 -15.498 1.00 57.08 335 GLU A CA 1
ATOM 2527 C C . GLU A 1 356 ? 32.071 -48.767 -16.639 1.00 59.44 335 GLU A C 1
ATOM 2528 O O . GLU A 1 356 ? 32.193 -49.970 -16.402 1.00 67.24 335 GLU A O 1
ATOM 2530 N N . ILE A 1 357 ? 32.053 -48.268 -17.879 1.00 55.14 336 ILE A N 1
ATOM 2531 C CA . ILE A 1 357 ? 32.114 -49.100 -19.080 1.00 50.68 336 ILE A CA 1
ATOM 2532 C C . ILE A 1 357 ? 33.556 -49.190 -19.559 1.00 42.50 336 ILE A C 1
ATOM 2533 O O . ILE A 1 357 ? 34.283 -48.190 -19.563 1.00 41.96 336 ILE A O 1
ATOM 2535 N N . ASP A 1 358 ? 33.973 -50.387 -19.964 1.00 38.62 337 ASP A N 1
ATOM 2536 C CA . ASP A 1 358 ? 35.274 -50.554 -20.606 1.00 42.44 337 ASP A CA 1
ATOM 2537 C C . ASP A 1 358 ? 35.251 -49.935 -22.004 1.00 45.35 337 ASP A C 1
ATOM 2538 O O . ASP A 1 358 ? 34.480 -50.366 -22.868 1.00 47.16 337 ASP A O 1
ATOM 2540 N N . ILE A 1 359 ? 36.096 -48.938 -22.233 1.00 39.50 338 ILE A N 1
ATOM 2541 C CA . ILE A 1 359 ? 36.124 -48.250 -23.526 1.00 34.58 338 ILE A CA 1
ATOM 2542 C C . ILE A 1 359 ? 36.935 -49.089 -24.512 1.00 36.34 338 ILE A C 1
ATOM 2543 O O . ILE A 1 359 ? 38.073 -49.465 -24.200 1.00 39.62 338 ILE A O 1
ATOM 2548 N N . PRO A 1 360 ? 36.382 -49.417 -25.707 1.00 35.91 339 PRO A N 1
ATOM 2549 C CA . PRO A 1 360 ? 37.065 -50.304 -26.659 1.00 40.55 339 PRO A CA 1
ATOM 2550 C C . PRO A 1 360 ? 38.109 -49.599 -27.530 1.00 48.04 339 PRO A C 1
ATOM 2551 O O . PRO A 1 360 ? 38.088 -49.695 -28.760 1.00 49.01 339 PRO A O 1
ATOM 2555 N N . PHE A 1 361 ? 39.029 -48.882 -26.881 1.00 45.66 340 PHE A N 1
ATOM 2556 C CA . PHE A 1 361 ? 40.181 -48.319 -27.574 1.00 39.92 340 PHE A CA 1
ATOM 2557 C C . PHE A 1 361 ? 40.936 -49.405 -28.327 1.00 42.09 340 PHE A C 1
ATOM 2558 O O . PHE A 1 361 ? 41.061 -50.540 -27.859 1.00 43.57 340 PHE A O 1
ATOM 2566 N N . GLU A 1 362 ? 41.455 -49.046 -29.495 1.00 45.69 341 GLU A N 1
ATOM 2567 C CA . GLU A 1 362 ? 42.347 -49.914 -30.251 1.00 49.16 341 GLU A CA 1
ATOM 2568 C C . GLU A 1 362 ? 43.770 -49.395 -30.133 1.00 60.36 341 GLU A C 1
ATOM 2569 O O . GLU A 1 362 ? 44.002 -48.182 -30.160 1.00 62.33 341 GLU A O 1
ATOM 2575 N N . GLY A 1 363 ? 44.717 -50.319 -29.999 1.00 69.38 342 GLY A N 1
ATOM 2576 C CA . GLY A 1 363 ? 46.092 -49.962 -29.713 1.00 80.26 342 GLY A CA 1
ATOM 2577 C C . GLY A 1 363 ? 46.236 -49.511 -28.273 1.00 93.20 342 GLY A C 1
ATOM 2578 O O . GLY A 1 363 ? 46.224 -48.313 -27.981 1.00 97.88 342 GLY A O 1
ATOM 2580 N N . PHE B 1 23 ? -0.351 -31.242 -28.452 1.00 39.29 2 PHE B N 1
ATOM 2581 C CA . PHE B 1 23 ? 1.018 -31.727 -28.302 1.00 36.60 2 PHE B CA 1
ATOM 2582 C C . PHE B 1 23 ? 1.106 -32.724 -27.149 1.00 35.60 2 PHE B C 1
ATOM 2583 O O . PHE B 1 23 ? 1.113 -32.337 -25.982 1.00 37.28 2 PHE B O 1
ATOM 2591 N N . ASN B 1 24 ? 1.182 -34.013 -27.465 1.00 33.93 3 ASN B N 1
ATOM 2592 C CA . ASN B 1 24 ? 1.138 -35.011 -26.404 1.00 36.22 3 ASN B CA 1
ATOM 2593 C C . ASN B 1 24 ? 2.455 -35.141 -25.654 1.00 29.20 3 ASN B C 1
ATOM 2594 O O . ASN B 1 24 ? 2.476 -35.746 -24.577 1.00 28.80 3 ASN B O 1
ATOM 2599 N N . SER B 1 25 ? 3.542 -34.595 -26.190 1.00 29.27 4 SER B N 1
ATOM 2600 C CA . SER B 1 25 ? 4.831 -34.611 -25.511 1.00 27.98 4 SER B CA 1
ATOM 2601 C C . SER B 1 25 ? 5.743 -33.600 -26.184 1.00 24.38 4 SER B C 1
ATOM 2602 O O . SER B 1 25 ? 5.390 -32.988 -27.203 1.00 22.77 4 SER B O 1
ATOM 2605 N N . VAL B 1 26 ? 6.950 -33.464 -25.627 1.00 21.14 5 VAL B N 1
ATOM 2606 C CA . VAL B 1 26 ? 7.930 -32.534 -26.184 1.00 21.90 5 VAL B CA 1
ATOM 2607 C C . VAL B 1 26 ? 8.306 -32.914 -27.612 1.00 22.24 5 VAL B C 1
ATOM 2608 O O . VAL B 1 26 ? 8.711 -32.053 -28.412 1.00 20.02 5 VAL B O 1
ATOM 2612 N N . LEU B 1 27 ? 8.181 -34.196 -27.962 1.00 19.94 6 LEU B N 1
ATOM 2613 C CA . LEU B 1 27 ? 8.562 -34.622 -29.306 1.00 19.64 6 LEU B CA 1
ATOM 2614 C C . LEU B 1 27 ? 7.704 -33.959 -30.370 1.00 19.98 6 LEU B C 1
ATOM 2615 O O . LEU B 1 27 ? 8.165 -33.762 -31.498 1.00 21.69 6 LEU B O 1
ATOM 2620 N N . ASP B 1 28 ? 6.457 -33.618 -30.041 1.00 20.79 7 ASP B N 1
ATOM 2621 C CA . ASP B 1 28 ? 5.579 -32.913 -30.973 1.00 21.63 7 ASP B CA 1
ATOM 2622 C C . ASP B 1 28 ? 6.004 -31.467 -31.238 1.00 24.74 7 ASP B C 1
ATOM 2623 O O . ASP B 1 28 ? 5.482 -30.858 -32.175 1.00 25.86 7 ASP B O 1
ATOM 2628 N N . THR B 1 29 ? 6.930 -30.901 -30.464 1.00 21.01 8 THR B N 1
ATOM 2629 C CA . THR B 1 29 ? 7.424 -29.556 -30.755 1.00 19.58 8 THR B CA 1
ATOM 2630 C C . THR B 1 29 ? 8.679 -29.552 -31.632 1.00 19.68 8 THR B C 1
ATOM 2631 O O . THR B 1 29 ? 9.198 -28.473 -31.946 1.00 18.59 8 THR B O 1
ATOM 2635 N N . ILE B 1 30 ? 9.181 -30.719 -32.038 1.00 18.49 9 ILE B N 1
ATOM 2636 C CA . ILE B 1 30 ? 10.310 -30.763 -32.956 1.00 17.87 9 ILE B CA 1
ATOM 2637 C C . ILE B 1 30 ? 9.830 -30.368 -34.348 1.00 25.23 9 ILE B C 1
ATOM 2638 O O . ILE B 1 30 ? 8.762 -30.799 -34.798 1.00 21.34 9 ILE B O 1
ATOM 2643 N N . GLY B 1 31 ? 10.600 -29.523 -35.026 1.00 20.71 10 GLY B N 1
ATOM 2644 C CA . GLY B 1 31 ? 10.283 -29.147 -36.395 1.00 19.83 10 GLY B CA 1
ATOM 2645 C C . GLY B 1 31 ? 9.311 -27.989 -36.468 1.00 25.40 10 GLY B C 1
ATOM 2646 O O . GLY B 1 31 ? 8.967 -27.354 -35.466 1.00 19.80 10 GLY B O 1
ATOM 2647 N N . ASN B 1 32 ? 8.859 -27.708 -37.698 1.00 21.34 11 ASN B N 1
ATOM 2648 C CA . ASN B 1 32 ? 7.907 -26.631 -37.942 1.00 23.63 11 ASN B CA 1
ATOM 2649 C C . ASN B 1 32 ? 8.459 -25.305 -37.433 1.00 19.54 11 ASN B C 1
ATOM 2650 O O . ASN B 1 32 ? 7.726 -24.475 -36.902 1.00 21.59 11 ASN B O 1
ATOM 2655 N N . THR B 1 33 ? 9.774 -25.117 -37.582 1.00 21.39 12 THR B N 1
ATOM 2656 C CA . THR B 1 33 ? 10.503 -23.943 -37.123 1.00 20.19 12 THR B CA 1
ATOM 2657 C C . THR B 1 33 ? 10.259 -22.776 -38.075 1.00 20.93 12 THR B C 1
ATOM 2658 O O . THR B 1 33 ? 10.058 -22.983 -39.271 1.00 18.46 12 THR B O 1
ATOM 2662 N N . PRO B 1 34 ? 10.255 -21.544 -37.570 1.00 21.06 13 PRO B N 1
ATOM 2663 C CA . PRO B 1 34 ? 9.958 -20.394 -38.430 1.00 21.30 13 PRO B CA 1
ATOM 2664 C C . PRO B 1 34 ? 11.140 -19.988 -39.300 1.00 25.14 13 PRO B C 1
ATOM 2665 O O . PRO B 1 34 ? 12.305 -20.240 -38.983 1.00 19.39 13 PRO B O 1
ATOM 2669 N N . LEU B 1 35 ? 10.807 -19.336 -40.418 1.00 23.60 14 LEU B N 1
ATOM 2670 C CA . LEU B 1 35 ? 11.783 -18.650 -41.257 1.00 25.07 14 LEU B CA 1
ATOM 2671 C C . LEU B 1 35 ? 11.899 -17.210 -40.782 1.00 26.22 14 LEU B C 1
ATOM 2672 O O . LEU B 1 35 ? 10.908 -16.470 -40.792 1.00 30.27 14 LEU B O 1
ATOM 2677 N N . ILE B 1 36 ? 13.097 -16.808 -40.365 1.00 26.39 15 ILE B N 1
ATOM 2678 C CA . ILE B 1 36 ? 13.353 -15.434 -39.934 1.00 18.52 15 ILE B CA 1
ATOM 2679 C C . ILE B 1 36 ? 14.066 -14.709 -41.061 1.00 18.62 15 ILE B C 1
ATOM 2680 O O . ILE B 1 36 ? 15.038 -15.230 -41.619 1.00 22.40 15 ILE B O 1
ATOM 2685 N N . ARG B 1 37 ? 13.601 -13.499 -41.384 1.00 19.29 16 ARG B N 1
ATOM 2686 C CA . ARG B 1 37 ? 14.252 -12.699 -42.414 1.00 19.50 16 ARG B CA 1
ATOM 2687 C C . ARG B 1 37 ? 15.591 -12.165 -41.904 1.00 22.99 16 ARG B C 1
ATOM 2688 O O . ARG B 1 37 ? 15.692 -11.659 -40.782 1.00 21.44 16 ARG B O 1
ATOM 2696 N N . LEU B 1 38 ? 16.623 -12.290 -42.722 1.00 19.05 17 LEU B N 1
ATOM 2697 C CA . LEU B 1 38 ? 17.942 -11.754 -42.403 1.00 22.29 17 LEU B CA 1
ATOM 2698 C C . LEU B 1 38 ? 18.041 -10.367 -43.037 1.00 20.19 17 LEU B C 1
ATOM 2699 O O . LEU B 1 38 ? 18.183 -10.245 -44.259 1.00 22.29 17 LEU B O 1
ATOM 2704 N N . SER B 1 39 ? 17.975 -9.321 -42.197 1.00 21.01 18 SER B N 1
ATOM 2705 C CA A SER B 1 39 ? 17.718 -7.960 -42.678 0.49 21.11 18 SER B CA 1
ATOM 2706 C CA B SER B 1 39 ? 17.705 -7.976 -42.703 0.51 21.10 18 SER B CA 1
ATOM 2707 C C . SER B 1 39 ? 18.869 -7.416 -43.516 1.00 22.81 18 SER B C 1
ATOM 2708 O O . SER B 1 39 ? 18.672 -6.955 -44.649 1.00 25.15 18 SER B O 1
ATOM 2713 N N . LYS B 1 40 ? 20.081 -7.388 -42.945 1.00 21.30 19 LYS B N 1
ATOM 2714 C CA . LYS B 1 40 ? 21.204 -6.800 -43.678 1.00 24.12 19 LYS B CA 1
ATOM 2715 C C . LYS B 1 40 ? 21.592 -7.666 -44.868 1.00 26.12 19 LYS B C 1
ATOM 2716 O O . LYS B 1 40 ? 21.948 -7.144 -45.934 1.00 21.75 19 LYS B O 1
ATOM 2718 N N . ALA B 1 41 ? 21.522 -8.992 -44.709 1.00 21.91 20 ALA B N 1
ATOM 2719 C CA . ALA B 1 41 ? 21.814 -9.874 -45.835 1.00 21.45 20 ALA B CA 1
ATOM 2720 C C . ALA B 1 41 ? 20.855 -9.623 -46.992 1.00 24.91 20 ALA B C 1
ATOM 2721 O O . ALA B 1 41 ? 21.270 -9.599 -48.157 1.00 28.19 20 ALA B O 1
ATOM 2723 N N . SER B 1 42 ? 19.569 -9.426 -46.689 1.00 22.34 21 SER B N 1
ATOM 2724 C CA . SER B 1 42 ? 18.593 -9.121 -47.732 1.00 21.21 21 SER B CA 1
ATOM 2725 C C . SER B 1 42 ? 18.866 -7.760 -48.362 1.00 25.33 21 SER B C 1
ATOM 2726 O O . SER B 1 42 ? 18.757 -7.598 -49.582 1.00 23.91 21 SER B O 1
ATOM 2729 N N . GLU B 1 43 ? 19.225 -6.776 -47.535 1.00 26.55 22 GLU B N 1
ATOM 2730 C CA . GLU B 1 43 ? 19.487 -5.428 -48.028 1.00 27.66 22 GLU B CA 1
ATOM 2731 C C . GLU B 1 43 ? 20.693 -5.396 -48.952 1.00 28.71 22 GLU B C 1
ATOM 2732 O O . GLU B 1 43 ? 20.679 -4.714 -49.987 1.00 26.80 22 GLU B O 1
ATOM 2738 N N . LEU B 1 44 ? 21.756 -6.119 -48.591 1.00 26.33 23 LEU B N 1
ATOM 2739 C CA . LEU B 1 44 ? 22.987 -6.037 -49.369 1.00 31.50 23 LEU B CA 1
ATOM 2740 C C . LEU B 1 44 ? 22.878 -6.743 -50.712 1.00 32.62 23 LEU B C 1
ATOM 2741 O O . LEU B 1 44 ? 23.685 -6.471 -51.604 1.00 35.57 23 LEU B O 1
ATOM 2746 N N . THR B 1 45 ? 21.896 -7.630 -50.881 1.00 22.89 24 THR B N 1
ATOM 2747 C CA . THR B 1 45 ? 21.782 -8.431 -52.089 1.00 23.08 24 THR B CA 1
ATOM 2748 C C . THR B 1 45 ? 20.533 -8.141 -52.908 1.00 30.93 24 THR B C 1
ATOM 2749 O O . THR B 1 45 ? 20.402 -8.691 -54.005 1.00 28.01 24 THR B O 1
ATOM 2753 N N . GLY B 1 46 ? 19.610 -7.315 -52.414 1.00 28.82 25 GLY B N 1
ATOM 2754 C CA . GLY B 1 46 ? 18.362 -7.103 -53.128 1.00 25.44 25 GLY B CA 1
ATOM 2755 C C . GLY B 1 46 ? 17.494 -8.338 -53.240 1.00 24.25 25 GLY B C 1
ATOM 2756 O O . GLY B 1 46 ? 16.669 -8.431 -54.153 1.00 26.22 25 GLY B O 1
ATOM 2757 N N . CYS B 1 47 ? 17.668 -9.295 -52.337 1.00 23.31 26 CYS B N 1
ATOM 2758 C CA . CYS B 1 47 ? 16.904 -10.532 -52.292 1.00 29.63 26 CYS B CA 1
ATOM 2759 C C . CYS B 1 47 ? 16.186 -10.630 -50.954 1.00 30.88 26 CYS B C 1
ATOM 2760 O O . CYS B 1 47 ? 16.470 -9.887 -50.015 1.00 28.76 26 CYS B O 1
ATOM 2763 N N . ASP B 1 48 ? 15.238 -11.555 -50.868 1.00 22.45 27 ASP B N 1
ATOM 2764 C CA . ASP B 1 48 ? 14.651 -11.940 -49.594 1.00 21.89 27 ASP B CA 1
ATOM 2765 C C . ASP B 1 48 ? 15.404 -13.166 -49.097 1.00 28.35 27 ASP B C 1
ATOM 2766 O O . ASP B 1 48 ? 15.281 -14.257 -49.670 1.00 23.32 27 ASP B O 1
ATOM 2771 N N . ILE B 1 49 ? 16.195 -12.979 -48.041 1.00 20.34 28 ILE B N 1
ATOM 2772 C CA . ILE B 1 49 ? 17.032 -14.033 -47.478 1.00 21.60 28 ILE B CA 1
ATOM 2773 C C . ILE B 1 49 ? 16.507 -14.386 -46.092 1.00 24.17 28 ILE B C 1
ATOM 2774 O O . ILE B 1 49 ? 16.291 -13.498 -45.257 1.00 25.52 28 ILE B O 1
ATOM 2779 N N . TYR B 1 50 ? 16.303 -15.680 -45.852 1.00 20.46 29 TYR B N 1
ATOM 2780 C CA . TYR B 1 50 ? 15.704 -16.170 -44.620 1.00 22.70 29 TYR B CA 1
ATOM 2781 C C . TYR B 1 50 ? 16.576 -17.240 -43.986 1.00 25.66 29 TYR B C 1
ATOM 2782 O O . TYR B 1 50 ? 17.223 -18.028 -44.677 1.00 17.65 29 TYR B O 1
ATOM 2791 N N . GLY B 1 51 ? 16.575 -17.257 -42.656 1.00 22.51 30 GLY B N 1
ATOM 2792 C CA . GLY B 1 51 ? 17.210 -18.300 -41.887 1.00 21.09 30 GLY B CA 1
ATOM 2793 C C . GLY B 1 51 ? 16.142 -19.091 -41.147 1.00 24.33 30 GLY B C 1
ATOM 2794 O O . GLY B 1 51 ? 15.282 -18.516 -40.480 1.00 22.98 30 GLY B O 1
ATOM 2795 N N . LYS B 1 52 ? 16.175 -20.399 -41.332 1.00 16.62 31 LYS B N 1
ATOM 2796 C CA . LYS B 1 52 ? 15.242 -21.279 -40.642 1.00 23.46 31 LYS B CA 1
ATOM 2797 C C . LYS B 1 52 ? 15.752 -21.513 -39.220 1.00 21.76 31 LYS B C 1
ATOM 2798 O O . LYS B 1 52 ? 16.886 -21.969 -39.029 1.00 24.88 31 LYS B O 1
ATOM 2804 N N . ALA B 1 53 ? 14.923 -21.191 -38.225 1.00 16.39 32 ALA B N 1
ATOM 2805 C CA . ALA B 1 53 ? 15.368 -21.094 -36.830 1.00 16.24 32 ALA B CA 1
ATOM 2806 C C . ALA B 1 53 ? 15.328 -22.468 -36.156 1.00 18.89 32 ALA B C 1
ATOM 2807 O O . ALA B 1 53 ? 14.479 -22.767 -35.312 1.00 21.22 32 ALA B O 1
ATOM 2809 N N . GLU B 1 54 ? 16.295 -23.306 -36.532 1.00 15.70 33 GLU B N 1
ATOM 2810 C CA . GLU B 1 54 ? 16.424 -24.626 -35.922 1.00 18.14 33 GLU B CA 1
ATOM 2811 C C . GLU B 1 54 ? 16.814 -24.559 -34.454 1.00 23.77 33 GLU B C 1
ATOM 2812 O O . GLU B 1 54 ? 16.688 -25.570 -33.744 1.00 21.46 33 GLU B O 1
ATOM 2818 N N . PHE B 1 55 ? 17.266 -23.394 -33.980 1.00 18.85 34 PHE B N 1
ATOM 2819 C CA . PHE B 1 55 ? 17.547 -23.236 -32.566 1.00 20.95 34 PHE B CA 1
ATOM 2820 C C . PHE B 1 55 ? 16.276 -23.193 -31.723 1.00 17.20 34 PHE B C 1
ATOM 2821 O O . PHE B 1 55 ? 16.373 -23.231 -30.497 1.00 18.19 34 PHE B O 1
ATOM 2829 N N . LEU B 1 56 ? 15.092 -23.135 -32.336 1.00 16.36 35 LEU B N 1
ATOM 2830 C CA . LEU B 1 56 ? 13.857 -23.154 -31.566 1.00 16.85 35 LEU B CA 1
ATOM 2831 C C . LEU B 1 56 ? 13.290 -24.558 -31.407 1.00 17.27 35 LEU B C 1
ATOM 2832 O O . LEU B 1 56 ? 12.235 -24.717 -30.782 1.00 20.81 35 LEU B O 1
ATOM 2837 N N . ASN B 1 57 ? 13.960 -25.567 -31.958 1.00 18.05 36 ASN B N 1
ATOM 2838 C CA . ASN B 1 57 ? 13.684 -26.947 -31.589 1.00 18.35 36 ASN B CA 1
ATOM 2839 C C . ASN B 1 57 ? 13.885 -27.133 -30.082 1.00 20.41 36 ASN B C 1
ATOM 2840 O O . ASN B 1 57 ? 14.702 -26.435 -29.471 1.00 16.94 36 ASN B O 1
ATOM 2845 N N . PRO B 1 58 ? 13.169 -28.082 -29.455 1.00 18.10 37 PRO B N 1
ATOM 2846 C CA . PRO B 1 58 ? 13.299 -28.245 -27.993 1.00 20.75 37 PRO B CA 1
ATOM 2847 C C . PRO B 1 58 ? 14.694 -28.626 -27.527 1.00 18.71 37 PRO B C 1
ATOM 2848 O O . PRO B 1 58 ? 15.081 -28.238 -26.416 1.00 22.13 37 PRO B O 1
ATOM 2852 N N . GLY B 1 59 ? 15.450 -29.388 -28.318 1.00 19.34 38 GLY B N 1
ATOM 2853 C CA . GLY B 1 59 ? 16.843 -29.660 -28.019 1.00 18.47 38 GLY B CA 1
ATOM 2854 C C . GLY B 1 59 ? 17.801 -28.536 -28.376 1.00 21.68 38 GLY B C 1
ATOM 2855 O O . GLY B 1 59 ? 19.011 -28.683 -28.187 1.00 20.84 38 GLY B O 1
ATOM 2856 N N . GLN B 1 60 ? 17.277 -27.425 -28.910 1.00 17.45 39 GLN B N 1
ATOM 2857 C CA . GLN B 1 60 ? 18.006 -26.194 -29.231 1.00 20.21 39 GLN B CA 1
ATOM 2858 C C . GLN B 1 60 ? 18.943 -26.327 -30.435 1.00 21.61 39 GLN B C 1
ATOM 2859 O O . GLN B 1 60 ? 19.839 -25.496 -30.615 1.00 21.16 39 GLN B O 1
ATOM 2865 N N . SER B 1 61 ? 18.762 -27.333 -31.288 1.00 16.82 40 SER B N 1
ATOM 2866 C CA . SER B 1 61 ? 19.562 -27.415 -32.505 1.00 17.69 40 SER B CA 1
ATOM 2867 C C . SER B 1 61 ? 18.776 -28.144 -33.586 1.00 19.43 40 SER B C 1
ATOM 2868 O O . SER B 1 61 ? 17.723 -28.744 -33.336 1.00 21.13 40 SER B O 1
ATOM 2871 N N . VAL B 1 62 ? 19.319 -28.085 -34.795 1.00 15.77 41 VAL B N 1
ATOM 2872 C CA . VAL B 1 62 ? 18.832 -28.836 -35.950 1.00 15.34 41 VAL B CA 1
ATOM 2873 C C . VAL B 1 62 ? 18.833 -30.356 -35.716 1.00 22.45 41 VAL B C 1
ATOM 2874 O O . VAL B 1 62 ? 18.095 -31.096 -36.378 1.00 20.59 41 VAL B O 1
ATOM 2902 N N . ASP B 1 64 ? 17.696 -32.253 -33.547 1.00 22.11 43 ASP B N 1
ATOM 2903 C CA . ASP B 1 64 ? 16.477 -32.899 -33.051 1.00 20.26 43 ASP B CA 1
ATOM 2904 C C . ASP B 1 64 ? 15.778 -33.708 -34.158 1.00 19.51 43 ASP B C 1
ATOM 2905 O O . ASP B 1 64 ? 15.155 -34.737 -33.879 1.00 20.72 43 ASP B O 1
ATOM 2910 N N . ARG B 1 65 ? 15.879 -33.231 -35.405 1.00 17.83 44 ARG B N 1
ATOM 2911 C CA A ARG B 1 65 ? 15.198 -33.882 -36.524 0.24 17.06 44 ARG B CA 1
ATOM 2912 C CA B ARG B 1 65 ? 15.187 -33.886 -36.512 0.76 17.06 44 ARG B CA 1
ATOM 2913 C C . ARG B 1 65 ? 15.764 -35.272 -36.792 1.00 19.33 44 ARG B C 1
ATOM 2914 O O . ARG B 1 65 ? 15.025 -36.261 -36.833 1.00 20.03 44 ARG B O 1
ATOM 2929 N N . ALA B 1 66 ? 17.079 -35.363 -37.021 1.00 17.28 45 ALA B N 1
ATOM 2930 C CA . ALA B 1 66 ? 17.681 -36.674 -37.266 1.00 17.80 45 ALA B CA 1
ATOM 2931 C C . ALA B 1 66 ? 17.539 -37.581 -36.053 1.00 20.23 45 ALA B C 1
ATOM 2932 O O . ALA B 1 66 ? 17.348 -38.802 -36.192 1.00 21.19 45 ALA B O 1
ATOM 2934 N N . ALA B 1 67 ? 17.653 -37.005 -34.853 1.00 17.37 46 ALA B N 1
ATOM 2935 C CA . ALA B 1 67 ? 17.542 -37.790 -33.632 1.00 19.78 46 ALA B CA 1
ATOM 2936 C C . ALA B 1 67 ? 16.188 -38.479 -33.550 1.00 22.86 46 ALA B C 1
ATOM 2937 O O . ALA B 1 67 ? 16.107 -39.687 -33.300 1.00 24.43 46 ALA B O 1
ATOM 2939 N N . LEU B 1 68 ? 15.107 -37.731 -33.781 1.00 19.46 47 LEU B N 1
ATOM 2940 C CA . LEU B 1 68 ? 13.780 -38.342 -33.775 1.00 21.02 47 LEU B CA 1
ATOM 2941 C C . LEU B 1 68 ? 13.663 -39.436 -34.834 1.00 22.51 47 LEU B C 1
ATOM 2942 O O . LEU B 1 68 ? 13.202 -40.547 -34.553 1.00 23.26 47 LEU B O 1
ATOM 2947 N N . TYR B 1 69 ? 14.068 -39.136 -36.069 1.00 19.70 48 TYR B N 1
ATOM 2948 C CA . TYR B 1 69 ? 13.892 -40.105 -37.148 1.00 20.46 48 TYR B CA 1
ATOM 2949 C C . TYR B 1 69 ? 14.734 -41.353 -36.920 1.00 20.84 48 TYR B C 1
ATOM 2950 O O . TYR B 1 69 ? 14.286 -42.468 -37.201 1.00 21.83 48 TYR B O 1
ATOM 2959 N N . ILE B 1 70 ? 15.958 -41.190 -36.413 1.00 21.36 49 ILE B N 1
ATOM 2960 C CA . ILE B 1 70 ? 16.827 -42.345 -36.200 1.00 23.19 49 ILE B CA 1
ATOM 2961 C C . ILE B 1 70 ? 16.226 -43.281 -35.160 1.00 27.65 49 ILE B C 1
ATOM 2962 O O . ILE B 1 70 ? 16.223 -44.507 -35.333 1.00 22.25 49 ILE B O 1
ATOM 2967 N N . ILE B 1 71 ? 15.703 -42.729 -34.061 1.00 20.50 50 ILE B N 1
ATOM 2968 C CA . ILE B 1 71 ? 15.207 -43.605 -33.000 1.00 23.22 50 ILE B CA 1
ATOM 2969 C C . ILE B 1 71 ? 13.894 -44.259 -33.414 1.00 24.98 50 ILE B C 1
ATOM 2970 O O . ILE B 1 71 ? 13.659 -45.440 -33.127 1.00 24.61 50 ILE B O 1
ATOM 2975 N N . ARG B 1 72 ? 13.029 -43.519 -34.119 1.00 25.72 51 ARG B N 1
ATOM 2976 C CA . ARG B 1 72 ? 11.772 -44.104 -34.583 1.00 24.56 51 ARG B CA 1
ATOM 2977 C C . ARG B 1 72 ? 12.025 -45.235 -35.572 1.00 31.34 51 ARG B C 1
ATOM 2978 O O . ARG B 1 72 ? 11.301 -46.238 -35.573 1.00 30.79 51 ARG B O 1
ATOM 2986 N N . ASP B 1 73 ? 13.052 -45.091 -36.421 1.00 32.42 52 ASP B N 1
ATOM 2987 C CA . ASP B 1 73 ? 13.378 -46.127 -37.402 1.00 27.75 52 ASP B CA 1
ATOM 2988 C C . ASP B 1 73 ? 13.845 -47.408 -36.719 1.00 28.84 52 ASP B C 1
ATOM 2989 O O . ASP B 1 73 ? 13.431 -48.517 -37.094 1.00 30.06 52 ASP B O 1
ATOM 2994 N N . ALA B 1 74 ? 14.724 -47.276 -35.723 1.00 27.66 53 ALA B N 1
ATOM 2995 C CA . ALA B 1 74 ? 15.197 -48.444 -34.990 1.00 25.72 53 ALA B CA 1
ATOM 2996 C C . ALA B 1 74 ? 14.045 -49.151 -34.282 1.00 31.53 53 ALA B C 1
ATOM 2997 O O . ALA B 1 74 ? 14.027 -50.390 -34.189 1.00 29.25 53 ALA B O 1
ATOM 2999 N N . GLU B 1 75 ? 13.075 -48.370 -33.788 1.00 29.36 54 GLU B N 1
ATOM 3000 C CA . GLU B 1 75 ? 11.839 -48.907 -33.220 1.00 34.21 54 GLU B CA 1
ATOM 3001 C C . GLU B 1 75 ? 11.087 -49.760 -34.226 1.00 40.90 54 GLU B C 1
ATOM 3002 O O . GLU B 1 75 ? 10.835 -50.946 -33.988 1.00 40.51 54 GLU B O 1
ATOM 3008 N N . LYS B 1 76 ? 10.675 -49.150 -35.343 1.00 44.42 55 LYS B N 1
ATOM 3009 C CA . LYS B 1 76 ? 9.847 -49.852 -36.319 1.00 47.97 55 LYS B CA 1
ATOM 3010 C C . LYS B 1 76 ? 10.508 -51.133 -36.805 1.00 52.69 55 LYS B C 1
ATOM 3011 O O . LYS B 1 76 ? 9.812 -52.082 -37.179 1.00 54.50 55 LYS B O 1
ATOM 3013 N N . ARG B 1 77 ? 11.839 -51.188 -36.791 1.00 50.65 56 ARG B N 1
ATOM 3014 C CA . ARG B 1 77 ? 12.578 -52.370 -37.213 1.00 49.52 56 ARG B CA 1
ATOM 3015 C C . ARG B 1 77 ? 12.877 -53.326 -36.063 1.00 48.76 56 ARG B C 1
ATOM 3016 O O . ARG B 1 77 ? 13.681 -54.247 -36.236 1.00 50.65 56 ARG B O 1
ATOM 3024 N N . GLY B 1 78 ? 12.255 -53.127 -34.902 1.00 42.83 57 GLY B N 1
ATOM 3025 C CA . GLY B 1 78 ? 12.398 -54.061 -33.799 1.00 46.27 57 GLY B CA 1
ATOM 3026 C C . GLY B 1 78 ? 13.804 -54.200 -33.264 1.00 47.29 57 GLY B C 1
ATOM 3027 O O . GLY B 1 78 ? 14.161 -55.261 -32.744 1.00 53.02 57 GLY B O 1
ATOM 3028 N N . LEU B 1 79 ? 14.618 -53.153 -33.379 1.00 46.01 58 LEU B N 1
ATOM 3029 C CA . LEU B 1 79 ? 15.979 -53.185 -32.866 1.00 40.64 58 LEU B CA 1
ATOM 3030 C C . LEU B 1 79 ? 16.095 -52.634 -31.454 1.00 43.40 58 LEU B C 1
ATOM 3031 O O . LEU B 1 79 ? 17.103 -52.896 -30.786 1.00 44.49 58 LEU B O 1
ATOM 3036 N N . LEU B 1 80 ? 15.092 -51.890 -30.987 1.00 33.23 59 LEU B N 1
ATOM 3037 C CA . LEU B 1 80 ? 15.001 -51.441 -29.607 1.00 33.55 59 LEU B CA 1
ATOM 3038 C C . LEU B 1 80 ? 13.757 -52.008 -28.945 1.00 38.57 59 LEU B C 1
ATOM 3039 O O . LEU B 1 80 ? 12.707 -52.136 -29.577 1.00 52.31 59 LEU B O 1
ATOM 3044 N N . ARG B 1 81 ? 13.881 -52.319 -27.665 1.00 33.69 60 ARG B N 1
ATOM 3045 C CA . ARG B 1 81 ? 12.791 -52.649 -26.767 1.00 34.28 60 ARG B CA 1
ATOM 3046 C C . ARG B 1 81 ? 12.888 -51.719 -25.568 1.00 33.05 60 ARG B C 1
ATOM 3047 O O . ARG B 1 81 ? 13.908 -51.039 -25.393 1.00 41.14 60 ARG B O 1
ATOM 3055 N N . PRO B 1 82 ? 11.835 -51.607 -24.763 1.00 36.99 61 PRO B N 1
ATOM 3056 C CA . PRO B 1 82 ? 11.885 -50.687 -23.619 1.00 42.92 61 PRO B CA 1
ATOM 3057 C C . PRO B 1 82 ? 13.131 -50.906 -22.775 1.00 40.63 61 PRO B C 1
ATOM 3058 O O . PRO B 1 82 ? 13.452 -52.027 -22.383 1.00 36.63 61 PRO B O 1
ATOM 3062 N N . GLY B 1 83 ? 13.857 -49.826 -22.527 1.00 36.50 62 GLY B N 1
ATOM 3063 C CA . GLY B 1 83 ? 15.083 -49.913 -21.771 1.00 28.16 62 GLY B CA 1
ATOM 3064 C C . GLY B 1 83 ? 16.325 -50.116 -22.607 1.00 24.93 62 GLY B C 1
ATOM 3065 O O . GLY B 1 83 ? 17.424 -50.164 -22.039 1.00 34.67 62 GLY B O 1
ATOM 3066 N N . GLY B 1 84 ? 16.189 -50.252 -23.934 1.00 24.82 63 GLY B N 1
ATOM 3067 C CA . GLY B 1 84 ? 17.340 -50.407 -24.807 1.00 24.73 63 GLY B CA 1
ATOM 3068 C C . GLY B 1 84 ? 18.177 -49.136 -24.907 1.00 23.88 63 GLY B C 1
ATOM 3069 O O . GLY B 1 84 ? 17.770 -48.049 -24.496 1.00 27.41 63 GLY B O 1
ATOM 3070 N N . VAL B 1 85 ? 19.384 -49.292 -25.457 1.00 24.85 64 VAL B N 1
ATOM 3071 C CA . VAL B 1 85 ? 20.415 -48.253 -25.453 1.00 24.45 64 VAL B CA 1
ATOM 3072 C C . VAL B 1 85 ? 20.650 -47.761 -26.875 1.00 28.49 64 VAL B C 1
ATOM 3073 O O . VAL B 1 85 ? 20.806 -48.570 -27.796 1.00 23.31 64 VAL B O 1
ATOM 3077 N N . ILE B 1 86 ? 20.731 -46.442 -27.035 1.00 23.55 65 ILE B N 1
ATOM 3078 C CA . ILE B 1 86 ? 21.157 -45.794 -28.276 1.00 22.11 65 ILE B CA 1
ATOM 3079 C C . ILE B 1 86 ? 22.574 -45.279 -28.054 1.00 22.97 65 ILE B C 1
ATOM 3080 O O . ILE B 1 86 ? 22.812 -44.479 -27.143 1.00 21.08 65 ILE B O 1
ATOM 3085 N N . VAL B 1 87 ? 23.514 -45.732 -28.877 1.00 21.88 66 VAL B N 1
ATOM 3086 C CA . VAL B 1 87 ? 24.931 -45.413 -28.722 1.00 22.12 66 VAL B CA 1
ATOM 3087 C C . VAL B 1 87 ? 25.339 -44.446 -29.830 1.00 21.65 66 VAL B C 1
ATOM 3088 O O . VAL B 1 87 ? 25.065 -44.701 -31.012 1.00 21.82 66 VAL B O 1
ATOM 3092 N N . GLU B 1 88 ? 26.011 -43.348 -29.464 1.00 21.29 67 GLU B N 1
ATOM 3093 C CA . GLU B 1 88 ? 26.404 -42.391 -30.493 1.00 20.93 67 GLU B CA 1
ATOM 3094 C C . GLU B 1 88 ? 27.695 -41.654 -30.151 1.00 22.41 67 GLU B C 1
ATOM 3095 O O . GLU B 1 88 ? 27.954 -41.327 -28.989 1.00 21.60 67 GLU B O 1
ATOM 3101 N N . GLY B 1 89 ? 28.490 -41.382 -31.184 1.00 21.39 68 GLY B N 1
ATOM 3102 C CA . GLY B 1 89 ? 29.626 -40.500 -31.072 1.00 26.31 68 GLY B CA 1
ATOM 3103 C C . GLY B 1 89 ? 29.225 -39.143 -31.605 1.00 28.86 68 GLY B C 1
ATOM 3104 O O . GLY B 1 89 ? 28.843 -39.017 -32.771 1.00 24.34 68 GLY B O 1
ATOM 3105 N N . THR B 1 90 ? 29.287 -38.128 -30.737 1.00 29.17 69 THR B N 1
ATOM 3106 C CA . THR B 1 90 ? 28.729 -36.820 -31.060 1.00 24.97 69 THR B CA 1
ATOM 3107 C C . THR B 1 90 ? 29.542 -35.703 -30.419 1.00 25.31 69 THR B C 1
ATOM 3108 O O . THR B 1 90 ? 30.061 -35.857 -29.311 1.00 26.08 69 THR B O 1
ATOM 3112 N N . ALA B 1 91 ? 29.645 -34.578 -31.134 1.00 34.40 70 ALA B N 1
ATOM 3113 C CA . ALA B 1 91 ? 30.259 -33.378 -30.571 1.00 36.63 70 ALA B CA 1
ATOM 3114 C C . ALA B 1 91 ? 29.384 -32.735 -29.506 1.00 35.26 70 ALA B C 1
ATOM 3115 O O . ALA B 1 91 ? 29.894 -31.985 -28.665 1.00 38.80 70 ALA B O 1
ATOM 3117 N N . GLY B 1 92 ? 28.083 -33.006 -29.524 1.00 27.66 71 GLY B N 1
ATOM 3118 C CA . GLY B 1 92 ? 27.229 -32.585 -28.433 1.00 24.02 71 GLY B CA 1
ATOM 3119 C C . GLY B 1 92 ? 25.777 -32.429 -28.821 1.00 26.04 71 GLY B C 1
ATOM 3120 O O . GLY B 1 92 ? 24.887 -32.831 -28.068 1.00 25.60 71 GLY B O 1
ATOM 3121 N N . ASN B 1 93 ? 25.519 -31.853 -30.000 1.00 26.43 72 ASN B N 1
ATOM 3122 C CA . ASN B 1 93 ? 24.140 -31.553 -30.372 1.00 27.88 72 ASN B CA 1
ATOM 3123 C C . ASN B 1 93 ? 23.350 -32.828 -30.635 1.00 24.15 72 ASN B C 1
ATOM 3124 O O . ASN B 1 93 ? 22.198 -32.951 -30.210 1.00 25.35 72 ASN B O 1
ATOM 3129 N N . THR B 1 94 ? 23.944 -33.787 -31.339 1.00 23.34 73 THR B N 1
ATOM 3130 C CA . THR B 1 94 ? 23.249 -35.053 -31.551 1.00 21.77 73 THR B CA 1
ATOM 3131 C C . THR B 1 94 ? 23.014 -35.780 -30.231 1.00 21.16 73 THR B C 1
ATOM 3132 O O . THR B 1 94 ? 21.955 -36.389 -30.025 1.00 23.44 73 THR B O 1
ATOM 3136 N N . GLY B 1 95 ? 23.975 -35.717 -29.312 1.00 21.77 74 GLY B N 1
ATOM 3137 C CA . GLY B 1 95 ? 23.757 -36.343 -28.017 1.00 21.46 74 GLY B CA 1
ATOM 3138 C C . GLY B 1 95 ? 22.561 -35.751 -27.301 1.00 28.37 74 GLY B C 1
ATOM 3139 O O . GLY B 1 95 ? 21.747 -36.474 -26.720 1.00 23.70 74 GLY B O 1
ATOM 3140 N N . ILE B 1 96 ? 22.422 -34.425 -27.361 1.00 24.27 75 ILE B N 1
ATOM 3141 C CA . ILE B 1 96 ? 21.305 -33.767 -26.695 1.00 23.08 75 ILE B CA 1
ATOM 3142 C C . ILE B 1 96 ? 19.984 -34.188 -27.318 1.00 22.03 75 ILE B C 1
ATOM 3143 O O . ILE B 1 96 ? 19.018 -34.490 -26.608 1.00 23.74 75 ILE B O 1
ATOM 3148 N N . GLY B 1 97 ? 19.903 -34.168 -28.657 1.00 25.16 76 GLY B N 1
ATOM 3149 C CA . GLY B 1 97 ? 18.662 -34.553 -29.315 1.00 20.99 76 GLY B CA 1
ATOM 3150 C C . GLY B 1 97 ? 18.314 -36.013 -29.083 1.00 21.60 76 GLY B C 1
ATOM 3151 O O . GLY B 1 97 ? 17.160 -36.354 -28.803 1.00 19.33 76 GLY B O 1
ATOM 3152 N N . LEU B 1 98 ? 19.307 -36.893 -29.187 1.00 19.88 77 LEU B N 1
ATOM 3153 C CA . LEU B 1 98 ? 19.048 -38.315 -28.973 1.00 19.55 77 LEU B CA 1
ATOM 3154 C C . LEU B 1 98 ? 18.617 -38.601 -27.535 1.00 19.83 77 LEU B C 1
ATOM 3155 O O . LEU B 1 98 ? 17.705 -39.405 -27.306 1.00 19.33 77 LEU B O 1
ATOM 3160 N N . THR B 1 99 ? 19.262 -37.970 -26.551 1.00 19.14 78 THR B N 1
ATOM 3161 C CA . THR B 1 99 ? 18.933 -38.281 -25.159 1.00 19.34 78 THR B CA 1
ATOM 3162 C C . THR B 1 99 ? 17.553 -37.743 -24.793 1.00 19.47 78 THR B C 1
ATOM 3163 O O . THR B 1 99 ? 16.788 -38.412 -24.096 1.00 19.20 78 THR B O 1
ATOM 3167 N N . MET B 1 100 ? 17.215 -36.531 -25.259 1.00 20.00 79 MET B N 1
ATOM 3168 C CA . MET B 1 100 ? 15.862 -36.012 -25.071 1.00 20.12 79 MET B CA 1
ATOM 3169 C C . MET B 1 100 ? 14.824 -36.975 -25.637 1.00 21.81 79 MET B C 1
ATOM 3170 O O . MET B 1 100 ? 13.882 -37.380 -24.941 1.00 19.32 79 MET B O 1
ATOM 3175 N N . VAL B 1 101 ? 14.987 -37.366 -26.904 1.00 23.89 80 VAL B N 1
ATOM 3176 C CA . VAL B 1 101 ? 14.032 -38.288 -27.519 1.00 25.87 80 VAL B CA 1
ATOM 3177 C C . VAL B 1 101 ? 14.020 -39.626 -26.789 1.00 20.10 80 VAL B C 1
ATOM 3178 O O . VAL B 1 101 ? 12.957 -40.209 -26.549 1.00 17.36 80 VAL B O 1
ATOM 3182 N N . ALA B 1 102 ? 15.195 -40.147 -26.438 1.00 17.40 81 ALA B N 1
ATOM 3183 C CA . ALA B 1 102 ? 15.229 -41.458 -25.799 1.00 17.06 81 ALA B CA 1
ATOM 3184 C C . ALA B 1 102 ? 14.471 -41.451 -24.473 1.00 23.52 81 ALA B C 1
ATOM 3185 O O . ALA B 1 102 ? 13.689 -42.369 -24.191 1.00 24.13 81 ALA B O 1
ATOM 3187 N N . LYS B 1 103 ? 14.669 -40.415 -23.654 1.00 19.46 82 LYS B N 1
ATOM 3188 C CA . LYS B 1 103 ? 13.995 -40.365 -22.358 1.00 18.72 82 LYS B CA 1
ATOM 3189 C C . LYS B 1 103 ? 12.482 -40.242 -22.518 1.00 32.22 82 LYS B C 1
ATOM 3190 O O . LYS B 1 103 ? 11.725 -40.834 -21.743 1.00 36.61 82 LYS B O 1
ATOM 3196 N N . ALA B 1 104 ? 12.016 -39.484 -23.518 1.00 23.10 83 ALA B N 1
ATOM 3197 C CA . ALA B 1 104 ? 10.576 -39.377 -23.726 1.00 19.24 83 ALA B CA 1
ATOM 3198 C C . ALA B 1 104 ? 9.961 -40.695 -24.189 1.00 24.99 83 ALA B C 1
ATOM 3199 O O . ALA B 1 104 ? 8.755 -40.902 -24.017 1.00 28.21 83 ALA B O 1
ATOM 3201 N N . LEU B 1 105 ? 10.756 -41.589 -24.761 1.00 21.05 84 LEU B N 1
ATOM 3202 C CA . LEU B 1 105 ? 10.246 -42.828 -25.337 1.00 23.87 84 LEU B CA 1
ATOM 3203 C C . LEU B 1 105 ? 10.622 -44.085 -24.560 1.00 24.08 84 LEU B C 1
ATOM 3204 O O . LEU B 1 105 ? 10.298 -45.192 -25.014 1.00 24.56 84 LEU B O 1
ATOM 3209 N N . GLY B 1 106 ? 11.304 -43.965 -23.424 1.00 21.70 85 GLY B N 1
ATOM 3210 C CA . GLY B 1 106 ? 11.617 -45.143 -22.621 1.00 22.37 85 GLY B CA 1
ATOM 3211 C C . GLY B 1 106 ? 12.956 -45.802 -22.893 1.00 24.96 85 GLY B C 1
ATOM 3212 O O . GLY B 1 106 ? 13.150 -46.958 -22.486 1.00 24.23 85 GLY B O 1
ATOM 3213 N N . TYR B 1 107 ? 13.886 -45.118 -23.567 1.00 20.31 86 TYR B N 1
ATOM 3214 C CA . TYR B 1 107 ? 15.194 -45.677 -23.903 1.00 16.93 86 TYR B CA 1
ATOM 3215 C C . TYR B 1 107 ? 16.295 -44.929 -23.155 1.00 22.20 86 TYR B C 1
ATOM 3216 O O . TYR B 1 107 ? 16.051 -43.937 -22.463 1.00 20.55 86 TYR B O 1
ATOM 3225 N N . ARG B 1 108 ? 17.525 -45.410 -23.315 1.00 17.20 87 ARG B N 1
ATOM 3226 C CA . ARG B 1 108 ? 18.710 -44.802 -22.727 1.00 20.32 87 ARG B CA 1
ATOM 3227 C C . ARG B 1 108 ? 19.708 -44.429 -23.819 1.00 23.29 87 ARG B C 1
ATOM 3228 O O . ARG B 1 108 ? 19.579 -44.847 -24.971 1.00 20.97 87 ARG B O 1
ATOM 3236 N N . THR B 1 109 ? 20.724 -43.631 -23.452 1.00 18.08 88 THR B N 1
ATOM 3237 C CA . THR B 1 109 ? 21.807 -43.318 -24.374 1.00 17.95 88 THR B CA 1
ATOM 3238 C C . THR B 1 109 ? 23.165 -43.518 -23.715 1.00 18.67 88 THR B C 1
ATOM 3239 O O . THR B 1 109 ? 23.335 -43.319 -22.509 1.00 19.58 88 THR B O 1
ATOM 3243 N N . ALA B 1 110 ? 24.124 -43.946 -24.535 1.00 19.47 89 ALA B N 1
ATOM 3244 C CA . ALA B 1 110 ? 25.538 -43.977 -24.192 1.00 21.03 89 ALA B CA 1
ATOM 3245 C C . ALA B 1 110 ? 26.260 -43.104 -25.203 1.00 23.37 89 ALA B C 1
ATOM 3246 O O . ALA B 1 110 ? 26.287 -43.424 -26.397 1.00 18.92 89 ALA B O 1
ATOM 3248 N N . ILE B 1 111 ? 26.841 -42.010 -24.730 1.00 20.31 90 ILE B N 1
ATOM 3249 C CA . ILE B 1 111 ? 27.361 -40.962 -25.593 1.00 20.72 90 ILE B CA 1
ATOM 3250 C C . ILE B 1 111 ? 28.877 -40.943 -25.499 1.00 22.45 90 ILE B C 1
ATOM 3251 O O . ILE B 1 111 ? 29.436 -40.817 -24.401 1.00 24.97 90 ILE B O 1
ATOM 3256 N N . VAL B 1 112 ? 29.536 -41.042 -26.650 1.00 21.29 91 VAL B N 1
ATOM 3257 C CA . VAL B 1 112 ? 30.982 -40.893 -26.762 1.00 25.16 91 VAL B CA 1
ATOM 3258 C C . VAL B 1 112 ? 31.272 -39.482 -27.267 1.00 28.72 91 VAL B C 1
ATOM 3259 O O . VAL B 1 112 ? 30.752 -39.068 -28.313 1.00 24.86 91 VAL B O 1
ATOM 3263 N N . ILE B 1 113 ? 32.088 -38.735 -26.528 1.00 28.62 92 ILE B N 1
ATOM 3264 C CA . ILE B 1 113 ? 32.307 -37.323 -26.848 1.00 29.76 92 ILE B CA 1
ATOM 3265 C C . ILE B 1 113 ? 33.787 -36.992 -26.696 1.00 33.02 92 ILE B C 1
ATOM 3266 O O . ILE B 1 113 ? 34.448 -37.528 -25.796 1.00 39.04 92 ILE B O 1
ATOM 3271 N N . PRO B 1 114 ? 34.361 -36.148 -27.558 1.00 34.80 93 PRO B N 1
ATOM 3272 C CA . PRO B 1 114 ? 35.738 -35.693 -27.326 1.00 30.68 93 PRO B CA 1
ATOM 3273 C C . PRO B 1 114 ? 35.828 -34.849 -26.062 1.00 39.55 93 PRO B C 1
ATOM 3274 O O . PRO B 1 114 ? 34.969 -34.005 -25.792 1.00 38.64 93 PRO B O 1
ATOM 3278 N N . GLU B 1 115 ? 36.881 -35.093 -25.278 1.00 43.63 94 GLU B N 1
ATOM 3279 C CA . GLU B 1 115 ? 37.083 -34.385 -24.017 1.00 51.69 94 GLU B CA 1
ATOM 3280 C C . GLU B 1 115 ? 37.398 -32.907 -24.206 1.00 49.38 94 GLU B C 1
ATOM 3281 O O . GLU B 1 115 ? 37.480 -32.182 -23.213 1.00 51.82 94 GLU B O 1
ATOM 3287 N N . THR B 1 116 ? 37.567 -32.448 -25.442 1.00 48.86 95 THR B N 1
ATOM 3288 C CA . THR B 1 116 ? 37.840 -31.049 -25.732 1.00 54.15 95 THR B CA 1
ATOM 3289 C C . THR B 1 116 ? 36.580 -30.223 -25.960 1.00 52.29 95 THR B C 1
ATOM 3290 O O . THR B 1 116 ? 36.683 -29.001 -26.108 1.00 53.75 95 THR B O 1
ATOM 3294 N N . GLN B 1 117 ? 35.406 -30.851 -26.009 1.00 46.39 96 GLN B N 1
ATOM 3295 C CA . GLN B 1 117 ? 34.165 -30.102 -26.137 1.00 48.11 96 GLN B CA 1
ATOM 3296 C C . GLN B 1 117 ? 33.895 -29.307 -24.858 1.00 54.52 96 GLN B C 1
ATOM 3297 O O . GLN B 1 117 ? 34.400 -29.628 -23.777 1.00 53.99 96 GLN B O 1
ATOM 3299 N N . SER B 1 118 ? 33.087 -28.257 -24.990 1.00 60.32 97 SER B N 1
ATOM 3300 C CA . SER B 1 118 ? 32.848 -27.358 -23.866 1.00 64.15 97 SER B CA 1
ATOM 3301 C C . SER B 1 118 ? 32.108 -28.070 -22.732 1.00 58.54 97 SER B C 1
ATOM 3302 O O . SER B 1 118 ? 31.337 -29.013 -22.951 1.00 55.21 97 SER B O 1
ATOM 3305 N N . GLN B 1 119 ? 32.367 -27.610 -21.500 1.00 51.25 98 GLN B N 1
ATOM 3306 C CA . GLN B 1 119 ? 31.730 -28.207 -20.326 1.00 62.07 98 GLN B CA 1
ATOM 3307 C C . GLN B 1 119 ? 30.229 -27.961 -20.308 1.00 63.72 98 GLN B C 1
ATOM 3308 O O . GLN B 1 119 ? 29.468 -28.814 -19.830 1.00 58.45 98 GLN B O 1
ATOM 3314 N N . GLU B 1 120 ? 29.788 -26.803 -20.806 1.00 64.75 99 GLU B N 1
ATOM 3315 C CA . GLU B 1 120 ? 28.358 -26.574 -20.978 1.00 61.49 99 GLU B CA 1
ATOM 3316 C C . GLU B 1 120 ? 27.731 -27.658 -21.845 1.00 57.07 99 GLU B C 1
ATOM 3317 O O . GLU B 1 120 ? 26.582 -28.049 -21.614 1.00 49.62 99 GLU B O 1
ATOM 3319 N N . LYS B 1 121 ? 28.472 -28.168 -22.833 1.00 52.38 100 LYS B N 1
ATOM 3320 C CA . LYS B 1 121 ? 27.967 -29.285 -23.624 1.00 49.00 100 LYS B CA 1
ATOM 3321 C C . LYS B 1 121 ? 27.903 -30.564 -22.795 1.00 46.90 100 LYS B C 1
ATOM 3322 O O . LYS B 1 121 ? 26.913 -31.302 -22.862 1.00 37.89 100 LYS B O 1
ATOM 3324 N N . LYS B 1 122 ? 28.938 -30.824 -21.985 1.00 48.13 101 LYS B N 1
ATOM 3325 C CA . LYS B 1 122 ? 29.052 -32.105 -21.289 1.00 35.97 101 LYS B CA 1
ATOM 3326 C C . LYS B 1 122 ? 28.049 -32.214 -20.150 1.00 46.99 101 LYS B C 1
ATOM 3327 O O . LYS B 1 122 ? 27.302 -33.198 -20.053 1.00 40.72 101 LYS B O 1
ATOM 3333 N N . ASP B 1 123 ? 28.051 -31.234 -19.249 1.00 53.29 102 ASP B N 1
ATOM 3334 C CA . ASP B 1 123 ? 27.148 -31.293 -18.108 1.00 59.91 102 ASP B CA 1
ATOM 3335 C C . ASP B 1 123 ? 25.698 -31.299 -18.565 1.00 48.24 102 ASP B C 1
ATOM 3336 O O . ASP B 1 123 ? 24.854 -31.965 -17.956 1.00 48.15 102 ASP B O 1
ATOM 3341 N N . ALA B 1 124 ? 25.392 -30.568 -19.643 1.00 36.51 103 ALA B N 1
ATOM 3342 C CA . ALA B 1 124 ? 24.058 -30.647 -20.232 1.00 37.74 103 ALA B CA 1
ATOM 3343 C C . ALA B 1 124 ? 23.705 -32.080 -20.616 1.00 39.88 103 ALA B C 1
ATOM 3344 O O . ALA B 1 124 ? 22.549 -32.504 -20.477 1.00 34.89 103 ALA B O 1
ATOM 3346 N N . LEU B 1 125 ? 24.690 -32.843 -21.100 1.00 32.26 104 LEU B N 1
ATOM 3347 C CA . LEU B 1 125 ? 24.430 -34.222 -21.503 1.00 29.96 104 LEU B CA 1
ATOM 3348 C C . LEU B 1 125 ? 24.115 -35.103 -20.298 1.00 29.31 104 LEU B C 1
ATOM 3349 O O . LEU B 1 125 ? 23.077 -35.774 -20.267 1.00 27.10 104 LEU B O 1
ATOM 3354 N N . ARG B 1 126 ? 24.990 -35.103 -19.283 1.00 33.19 105 ARG B N 1
ATOM 3355 C CA . ARG B 1 126 ? 24.725 -35.902 -18.087 1.00 44.09 105 ARG B CA 1
ATOM 3356 C C . ARG B 1 126 ? 23.441 -35.469 -17.399 1.00 38.75 105 ARG B C 1
ATOM 3357 O O . ARG B 1 126 ? 22.737 -36.300 -16.814 1.00 27.52 105 ARG B O 1
ATOM 3365 N N . LEU B 1 127 ? 23.131 -34.174 -17.454 1.00 34.13 106 LEU B N 1
ATOM 3366 C CA . LEU B 1 127 ? 21.889 -33.663 -16.885 1.00 32.48 106 LEU B CA 1
ATOM 3367 C C . LEU B 1 127 ? 20.673 -34.371 -17.473 1.00 30.56 106 LEU B C 1
ATOM 3368 O O . LEU B 1 127 ? 19.793 -34.834 -16.735 1.00 32.92 106 LEU B O 1
ATOM 3373 N N . LEU B 1 128 ? 20.608 -34.472 -18.806 1.00 26.04 107 LEU B N 1
ATOM 3374 C CA . LEU B 1 128 ? 19.463 -35.101 -19.453 1.00 24.57 107 LEU B CA 1
ATOM 3375 C C . LEU B 1 128 ? 19.409 -36.610 -19.237 1.00 23.68 107 LEU B C 1
ATOM 3376 O O . LEU B 1 128 ? 18.406 -37.227 -19.608 1.00 22.66 107 LEU B O 1
ATOM 3381 N N . GLY B 1 129 ? 20.452 -37.214 -18.670 1.00 31.29 108 GLY B N 1
ATOM 3382 C CA . GLY B 1 129 ? 20.475 -38.642 -18.413 1.00 27.75 108 GLY B CA 1
ATOM 3383 C C . GLY B 1 129 ? 21.373 -39.472 -19.314 1.00 24.48 108 GLY B C 1
ATOM 3384 O O . GLY B 1 129 ? 21.328 -40.700 -19.228 1.00 22.73 108 GLY B O 1
ATOM 3385 N N . ALA B 1 130 ? 22.190 -38.856 -20.164 1.00 22.93 109 ALA B N 1
ATOM 3386 C CA . ALA B 1 130 ? 23.082 -39.627 -21.018 1.00 22.30 109 ALA B CA 1
ATOM 3387 C C . ALA B 1 130 ? 24.210 -40.240 -20.197 1.00 26.90 109 ALA B C 1
ATOM 3388 O O . ALA B 1 130 ? 24.737 -39.622 -19.267 1.00 24.51 109 ALA B O 1
ATOM 3390 N N . GLU B 1 131 ? 24.572 -41.475 -20.540 1.00 23.91 110 GLU B N 1
ATOM 3391 C CA . GLU B 1 131 ? 25.724 -42.139 -19.942 1.00 26.88 110 GLU B CA 1
ATOM 3392 C C . GLU B 1 131 ? 26.944 -41.747 -20.770 1.00 28.30 110 GLU B C 1
ATOM 3393 O O . GLU B 1 131 ? 27.121 -42.225 -21.896 1.00 27.10 110 GLU B O 1
ATOM 3399 N N . LEU B 1 132 ? 27.792 -40.893 -20.208 1.00 27.54 111 LEU B N 1
ATOM 3400 C CA . LEU B 1 132 ? 28.757 -40.124 -20.982 1.00 32.36 111 LEU B CA 1
ATOM 3401 C C . LEU B 1 132 ? 30.141 -40.754 -20.916 1.00 35.11 111 LEU B C 1
ATOM 3402 O O . LEU B 1 132 ? 30.630 -41.073 -19.829 1.00 40.18 111 LEU B O 1
ATOM 3407 N N . ILE B 1 133 ? 30.777 -40.909 -22.077 1.00 30.23 112 ILE B N 1
ATOM 3408 C CA . ILE B 1 133 ? 32.122 -41.474 -22.192 1.00 36.03 112 ILE B CA 1
ATOM 3409 C C . ILE B 1 133 ? 33.004 -40.480 -22.948 1.00 42.62 112 ILE B C 1
ATOM 3410 O O . ILE B 1 133 ? 32.823 -40.281 -24.158 1.00 40.58 112 ILE B O 1
ATOM 3415 N N . GLU B 1 134 ? 33.968 -39.875 -22.247 1.00 38.91 113 GLU B N 1
ATOM 3416 C CA . GLU B 1 134 ? 34.881 -38.898 -22.837 1.00 37.02 113 GLU B CA 1
ATOM 3417 C C . GLU B 1 134 ? 36.143 -39.590 -23.349 1.00 42.89 113 GLU B C 1
ATOM 3418 O O . GLU B 1 134 ? 36.757 -40.384 -22.628 1.00 41.61 113 GLU B O 1
ATOM 3424 N N . VAL B 1 135 ? 36.524 -39.290 -24.590 1.00 40.73 114 VAL B N 1
ATOM 3425 C CA . VAL B 1 135 ? 37.730 -39.860 -25.193 1.00 39.65 114 VAL B CA 1
ATOM 3426 C C . VAL B 1 135 ? 38.584 -38.726 -25.742 1.00 38.17 114 VAL B C 1
ATOM 3427 O O . VAL B 1 135 ? 38.075 -37.635 -26.053 1.00 38.50 114 VAL B O 1
ATOM 3431 N N . PRO B 1 136 ? 39.893 -38.949 -25.879 1.00 38.12 115 PRO B N 1
ATOM 3432 C CA . PRO B 1 136 ? 40.758 -37.899 -26.432 1.00 41.11 115 PRO B CA 1
ATOM 3433 C C . PRO B 1 136 ? 40.351 -37.531 -27.848 1.00 39.90 115 PRO B C 1
ATOM 3434 O O . PRO B 1 136 ? 39.801 -38.345 -28.595 1.00 42.83 115 PRO B O 1
ATOM 3438 N N . ALA B 1 137 ? 40.606 -36.274 -28.207 1.00 38.11 116 ALA B N 1
ATOM 3439 C CA . ALA B 1 137 ? 40.340 -35.847 -29.571 1.00 40.66 116 ALA B CA 1
ATOM 3440 C C . ALA B 1 137 ? 41.335 -36.515 -30.511 1.00 38.67 116 ALA B C 1
ATOM 3441 O O . ALA B 1 137 ? 42.480 -36.791 -30.143 1.00 36.89 116 ALA B O 1
ATOM 3443 N N . ALA B 1 138 ? 40.880 -36.797 -31.731 1.00 41.38 117 ALA B N 1
ATOM 3444 C CA . ALA B 1 138 ? 41.716 -37.497 -32.696 1.00 36.73 117 ALA B CA 1
ATOM 3445 C C . ALA B 1 138 ? 41.086 -37.375 -34.074 1.00 38.43 117 ALA B C 1
ATOM 3446 O O . ALA B 1 138 ? 39.853 -37.372 -34.188 1.00 39.37 117 ALA B O 1
ATOM 3448 N N . PRO B 1 139 ? 41.891 -37.280 -35.131 1.00 38.35 118 PRO B N 1
ATOM 3449 C CA . PRO B 1 139 ? 41.328 -37.223 -36.483 1.00 35.00 118 PRO B CA 1
ATOM 3450 C C . PRO B 1 139 ? 40.716 -38.558 -36.872 1.00 34.23 118 PRO B C 1
ATOM 3451 O O . PRO B 1 139 ? 40.979 -39.595 -36.257 1.00 27.71 118 PRO B O 1
ATOM 3455 N N . TYR B 1 140 ? 39.881 -38.509 -37.916 1.00 27.42 119 TYR B N 1
ATOM 3456 C CA . TYR B 1 140 ? 39.129 -39.686 -38.335 1.00 35.47 119 TYR B CA 1
ATOM 3457 C C . TYR B 1 140 ? 40.047 -40.841 -38.723 1.00 34.07 119 TYR B C 1
ATOM 3458 O O . TYR B 1 140 ? 39.674 -42.008 -38.559 1.00 29.36 119 TYR B O 1
ATOM 3467 N N . ARG B 1 141 ? 41.248 -40.534 -39.233 1.00 37.99 120 ARG B N 1
ATOM 3468 C CA . ARG B 1 141 ? 42.225 -41.563 -39.595 1.00 36.04 120 ARG B CA 1
ATOM 3469 C C . ARG B 1 141 ? 42.539 -42.499 -38.428 1.00 35.38 120 ARG B C 1
ATOM 3470 O O . ARG B 1 141 ? 42.892 -43.663 -38.644 1.00 32.69 120 ARG B O 1
ATOM 3478 N N . ASN B 1 142 ? 42.417 -42.014 -37.198 1.00 30.55 121 ASN B N 1
ATOM 3479 C CA . ASN B 1 142 ? 42.707 -42.808 -36.005 1.00 31.78 121 ASN B CA 1
ATOM 3480 C C . ASN B 1 142 ? 41.477 -43.625 -35.612 1.00 28.40 121 ASN B C 1
ATOM 3481 O O . ASN B 1 142 ? 40.384 -43.068 -35.498 1.00 28.88 121 ASN B O 1
ATOM 3486 N N . PRO B 1 143 ? 41.614 -44.935 -35.389 1.00 28.34 122 PRO B N 1
ATOM 3487 C CA . PRO B 1 143 ? 40.446 -45.740 -34.985 1.00 27.67 122 PRO B CA 1
ATOM 3488 C C . PRO B 1 143 ? 39.859 -45.346 -33.635 1.00 28.80 122 PRO B C 1
ATOM 3489 O O . PRO B 1 143 ? 38.744 -45.788 -33.306 1.00 24.47 122 PRO B O 1
ATOM 3493 N N . ASN B 1 144 ? 40.566 -44.540 -32.847 1.00 30.51 123 ASN B N 1
ATOM 3494 C CA . ASN B 1 144 ? 40.057 -44.071 -31.569 1.00 34.69 123 ASN B CA 1
ATOM 3495 C C . ASN B 1 144 ? 39.329 -42.736 -31.677 1.00 36.13 123 ASN B C 1
ATOM 3496 O O . ASN B 1 144 ? 38.890 -42.202 -30.652 1.00 33.83 123 ASN B O 1
ATOM 3501 N N . ASN B 1 145 ? 39.190 -42.194 -32.888 1.00 30.61 124 ASN B N 1
ATOM 3502 C CA . ASN B 1 145 ? 38.279 -41.084 -33.124 1.00 32.13 124 ASN B CA 1
ATOM 3503 C C . ASN B 1 145 ? 36.898 -41.427 -32.576 1.00 34.78 124 ASN B C 1
ATOM 3504 O O . ASN B 1 145 ? 36.437 -42.566 -32.699 1.00 27.70 124 ASN B O 1
ATOM 3509 N N . TYR B 1 146 ? 36.238 -40.431 -31.966 1.00 30.00 125 TYR B N 1
ATOM 3510 C CA . TYR B 1 146 ? 35.018 -40.694 -31.204 1.00 26.87 125 TYR B CA 1
ATOM 3511 C C . TYR B 1 146 ? 33.929 -41.322 -32.065 1.00 20.93 125 TYR B C 1
ATOM 3512 O O . TYR B 1 146 ? 33.165 -42.163 -31.574 1.00 23.66 125 TYR B O 1
ATOM 3521 N N . VAL B 1 147 ? 33.844 -40.942 -33.340 1.00 23.50 126 VAL B N 1
ATOM 3522 C CA . VAL B 1 147 ? 32.842 -41.525 -34.233 1.00 23.00 126 VAL B CA 1
ATOM 3523 C C . VAL B 1 147 ? 33.103 -43.015 -34.434 1.00 21.19 126 VAL B C 1
ATOM 3524 O O . VAL B 1 147 ? 32.227 -43.856 -34.197 1.00 20.41 126 VAL B O 1
ATOM 3528 N N . ARG B 1 148 ? 34.304 -43.360 -34.901 1.00 18.96 127 ARG B N 1
ATOM 3529 C CA . ARG B 1 148 ? 34.620 -44.764 -35.152 1.00 20.83 127 ARG B CA 1
ATOM 3530 C C . ARG B 1 148 ? 34.562 -45.574 -33.869 1.00 26.86 127 ARG B C 1
ATOM 3531 O O . ARG B 1 148 ? 34.074 -46.712 -33.865 1.00 24.54 127 ARG B O 1
ATOM 3539 N N . LEU B 1 149 ? 35.047 -45.005 -32.765 1.00 28.51 128 LEU B N 1
ATOM 3540 C CA . LEU B 1 149 ? 35.043 -45.746 -31.509 1.00 28.06 128 LEU B CA 1
ATOM 3541 C C . LEU B 1 149 ? 33.621 -46.005 -31.027 1.00 22.62 128 LEU B C 1
ATOM 3542 O O . LEU B 1 149 ? 33.341 -47.063 -30.452 1.00 23.19 128 LEU B O 1
ATOM 3547 N N . SER B 1 150 ? 32.708 -45.054 -31.242 1.00 22.28 129 SER B N 1
ATOM 3548 C CA . SER B 1 150 ? 31.329 -45.265 -30.808 1.00 23.52 129 SER B CA 1
ATOM 3549 C C . SER B 1 150 ? 30.693 -46.465 -31.512 1.00 24.39 129 SER B C 1
ATOM 3550 O O . SER B 1 150 ? 29.859 -47.159 -30.923 1.00 19.73 129 SER B O 1
ATOM 3553 N N . GLY B 1 151 ? 31.060 -46.720 -32.768 1.00 26.42 130 GLY B N 1
ATOM 3554 C CA . GLY B 1 151 ? 30.548 -47.908 -33.441 1.00 23.85 130 GLY B CA 1
ATOM 3555 C C . GLY B 1 151 ? 30.989 -49.192 -32.767 1.00 24.09 130 GLY B C 1
ATOM 3556 O O . GLY B 1 151 ? 30.202 -50.133 -32.615 1.00 27.26 130 GLY B O 1
ATOM 3557 N N . ARG B 1 152 ? 32.254 -49.253 -32.351 1.00 23.83 131 ARG B N 1
ATOM 3558 C CA . ARG B 1 152 ? 32.717 -50.442 -31.645 1.00 26.21 131 ARG B CA 1
ATOM 3559 C C . ARG B 1 152 ? 32.066 -50.567 -30.271 1.00 23.75 131 ARG B C 1
ATOM 3560 O O . ARG B 1 152 ? 31.873 -51.682 -29.781 1.00 25.71 131 ARG B O 1
ATOM 3568 N N . LEU B 1 153 ? 31.699 -49.447 -29.642 1.00 20.36 132 LEU B N 1
ATOM 3569 C CA . LEU B 1 153 ? 30.998 -49.524 -28.365 1.00 22.27 132 LEU B CA 1
ATOM 3570 C C . LEU B 1 153 ? 29.576 -50.031 -28.553 1.00 28.04 132 LEU B C 1
ATOM 3571 O O . LEU B 1 153 ? 29.079 -50.830 -27.748 1.00 25.09 132 LEU B O 1
ATOM 3576 N N . ALA B 1 154 ? 28.901 -49.572 -29.607 1.00 18.93 133 ALA B N 1
ATOM 3577 C CA . ALA B 1 154 ? 27.602 -50.136 -29.952 1.00 21.72 133 ALA B CA 1
ATOM 3578 C C . ALA B 1 154 ? 27.696 -51.649 -30.136 1.00 25.39 133 ALA B C 1
ATOM 3579 O O . ALA B 1 154 ? 26.873 -52.404 -29.607 1.00 26.81 133 ALA B O 1
ATOM 3581 N N . GLU B 1 155 ? 28.712 -52.108 -30.875 1.00 20.57 134 GLU B N 1
ATOM 3582 C CA . GLU B 1 155 ? 28.905 -53.539 -31.084 1.00 25.58 134 GLU B CA 1
ATOM 3583 C C . GLU B 1 155 ? 29.137 -54.262 -29.761 1.00 32.45 134 GLU B C 1
ATOM 3584 O O . GLU B 1 155 ? 28.560 -55.327 -29.516 1.00 33.46 134 GLU B O 1
ATOM 3590 N N . GLN B 1 156 ? 29.964 -53.683 -28.886 1.00 29.63 135 GLN B N 1
ATOM 3591 C CA . GLN B 1 156 ? 30.239 -54.298 -27.591 1.00 32.26 135 GLN B CA 1
ATOM 3592 C C . GLN B 1 156 ? 28.987 -54.363 -26.721 1.00 30.67 135 GLN B C 1
ATOM 3593 O O . GLN B 1 156 ? 28.697 -55.399 -26.110 1.00 30.04 135 GLN B O 1
ATOM 3599 N N . LEU B 1 157 ? 28.231 -53.265 -26.653 1.00 26.64 136 LEU B N 1
ATOM 3600 C CA . LEU B 1 157 ? 27.061 -53.227 -25.778 1.00 24.78 136 LEU B CA 1
ATOM 3601 C C . LEU B 1 157 ? 25.925 -54.099 -26.296 1.00 27.70 136 LEU B C 1
ATOM 3602 O O . LEU B 1 157 ? 25.120 -54.599 -25.498 1.00 29.05 136 LEU B O 1
ATOM 3607 N N . ALA B 1 158 ? 25.833 -54.295 -27.614 1.00 23.66 137 ALA B N 1
ATOM 3608 C CA . ALA B 1 158 ? 24.787 -55.162 -28.148 1.00 21.93 137 ALA B CA 1
ATOM 3609 C C . ALA B 1 158 ? 24.937 -56.599 -27.662 1.00 29.25 137 ALA B C 1
ATOM 3610 O O . ALA B 1 158 ? 23.958 -57.359 -27.666 1.00 29.50 137 ALA B O 1
ATOM 3612 N N . LYS B 1 159 ? 26.133 -56.990 -27.230 1.00 24.97 138 LYS B N 1
ATOM 3613 C CA . LYS B 1 159 ? 26.313 -58.355 -26.754 1.00 29.45 138 LYS B CA 1
ATOM 3614 C C . LYS B 1 159 ? 25.800 -58.559 -25.335 1.00 30.57 138 LYS B C 1
ATOM 3615 O O . LYS B 1 159 ? 25.626 -59.704 -24.915 1.00 29.94 138 LYS B O 1
ATOM 3621 N N . THR B 1 160 ? 25.551 -57.490 -24.580 1.00 23.51 139 THR B N 1
ATOM 3622 C CA . THR B 1 160 ? 25.164 -57.650 -23.184 1.00 23.69 139 THR B CA 1
ATOM 3623 C C . THR B 1 160 ? 23.933 -56.850 -22.777 1.00 28.88 139 THR B C 1
ATOM 3624 O O . THR B 1 160 ? 23.518 -56.949 -21.618 1.00 27.47 139 THR B O 1
ATOM 3628 N N . GLU B 1 161 ? 23.340 -56.063 -23.675 1.00 25.44 140 GLU B N 1
ATOM 3629 C CA . GLU B 1 161 ? 22.162 -55.281 -23.318 1.00 24.72 140 GLU B CA 1
ATOM 3630 C C . GLU B 1 161 ? 20.907 -56.106 -23.566 1.00 22.96 140 GLU B C 1
ATOM 3631 O O . GLU B 1 161 ? 20.617 -56.435 -24.721 1.00 25.88 140 GLU B O 1
ATOM 3637 N N . PRO B 1 162 ? 20.123 -56.428 -22.536 1.00 28.09 141 PRO B N 1
ATOM 3638 C CA . PRO B 1 162 ? 18.967 -57.317 -22.747 1.00 32.61 141 PRO B CA 1
ATOM 3639 C C . PRO B 1 162 ? 17.822 -56.668 -23.507 1.00 29.27 141 PRO B C 1
ATOM 3640 O O . PRO B 1 162 ? 16.964 -57.386 -24.035 1.00 29.99 141 PRO B O 1
ATOM 3644 N N . ASN B 1 163 ? 17.778 -55.342 -23.598 1.00 26.97 142 ASN B N 1
ATOM 3645 C CA . ASN B 1 163 ? 16.760 -54.668 -24.390 1.00 27.06 142 ASN B CA 1
ATOM 3646 C C . ASN B 1 163 ? 17.326 -54.073 -25.671 1.00 22.39 142 ASN B C 1
ATOM 3647 O O . ASN B 1 163 ? 16.647 -53.280 -26.331 1.00 25.93 142 ASN B O 1
ATOM 3652 N N . GLY B 1 164 ? 18.545 -54.427 -26.034 1.00 23.03 143 GLY B N 1
ATOM 3653 C CA . GLY B 1 164 ? 19.096 -54.002 -27.306 1.00 25.26 143 GLY B CA 1
ATOM 3654 C C . GLY B 1 164 ? 20.037 -52.816 -27.183 1.00 24.11 143 GLY B C 1
ATOM 3655 O O . GLY B 1 164 ? 19.944 -51.994 -26.260 1.00 24.10 143 GLY B O 1
ATOM 3656 N N . ALA B 1 165 ? 20.960 -52.720 -28.133 1.00 20.54 144 ALA B N 1
ATOM 3657 C CA . ALA B 1 165 ? 21.742 -51.505 -28.305 1.00 22.08 144 ALA B CA 1
ATOM 3658 C C . ALA B 1 165 ? 21.900 -51.250 -29.793 1.00 22.97 144 ALA B C 1
ATOM 3659 O O . ALA B 1 165 ? 22.193 -52.172 -30.551 1.00 24.13 144 ALA B O 1
ATOM 3661 N N . ILE B 1 166 ? 21.675 -50.019 -30.214 1.00 21.13 145 ILE B N 1
ATOM 3662 C CA . ILE B 1 166 ? 21.829 -49.650 -31.614 1.00 24.84 145 ILE B CA 1
ATOM 3663 C C . ILE B 1 166 ? 22.852 -48.530 -31.700 1.00 27.30 145 ILE B C 1
ATOM 3664 O O . ILE B 1 166 ? 23.051 -47.766 -30.747 1.00 24.78 145 ILE B O 1
ATOM 3669 N N . TRP B 1 167 ? 23.524 -48.460 -32.845 1.00 21.77 146 TRP B N 1
ATOM 3670 C CA . TRP B 1 167 ? 24.401 -47.346 -33.175 1.00 22.24 146 TRP B CA 1
ATOM 3671 C C . TRP B 1 167 ? 23.580 -46.321 -33.945 1.00 22.84 146 TRP B C 1
ATOM 3672 O O . TRP B 1 167 ? 23.051 -46.631 -35.017 1.00 20.26 146 TRP B O 1
ATOM 3683 N N . ALA B 1 168 ? 23.445 -45.113 -33.392 1.00 21.07 147 ALA B N 1
ATOM 3684 C CA . ALA B 1 168 ? 22.729 -44.069 -34.112 1.00 18.89 147 ALA B CA 1
ATOM 3685 C C . ALA B 1 168 ? 23.407 -43.785 -35.447 1.00 23.41 147 ALA B C 1
ATOM 3686 O O . ALA B 1 168 ? 22.744 -43.713 -36.492 1.00 24.62 147 ALA B O 1
ATOM 3688 N N . ASN B 1 169 ? 24.739 -43.638 -35.432 1.00 20.22 148 ASN B N 1
ATOM 3689 C CA . ASN B 1 169 ? 25.540 -43.571 -36.658 1.00 19.78 148 ASN B CA 1
ATOM 3690 C C . ASN B 1 169 ? 25.107 -42.393 -37.535 1.00 22.10 148 ASN B C 1
ATOM 3691 O O . ASN B 1 169 ? 24.856 -42.542 -38.729 1.00 22.23 148 ASN B O 1
ATOM 3696 N N . GLN B 1 170 ? 25.027 -41.201 -36.921 1.00 25.90 149 GLN B N 1
ATOM 3697 C CA . GLN B 1 170 ? 24.447 -40.038 -37.599 1.00 19.80 149 GLN B CA 1
ATOM 3698 C C . GLN B 1 170 ? 25.105 -39.765 -38.952 1.00 21.57 149 GLN B C 1
ATOM 3699 O O . GLN B 1 170 ? 24.431 -39.372 -39.911 1.00 24.19 149 GLN B O 1
ATOM 3705 N N . PHE B 1 171 ? 26.416 -39.979 -39.059 1.00 21.38 150 PHE B N 1
ATOM 3706 C CA . PHE B 1 171 ? 27.110 -39.600 -40.283 1.00 19.71 150 PHE B CA 1
ATOM 3707 C C . PHE B 1 171 ? 26.741 -40.495 -41.458 1.00 18.68 150 PHE B C 1
ATOM 3708 O O . PHE B 1 171 ? 26.673 -40.019 -42.597 1.00 25.35 150 PHE B O 1
ATOM 3716 N N . ASP B 1 172 ? 26.478 -41.776 -41.221 1.00 25.56 151 ASP B N 1
ATOM 3717 C CA . ASP B 1 172 ? 26.246 -42.683 -42.332 1.00 26.28 151 ASP B CA 1
ATOM 3718 C C . ASP B 1 172 ? 24.887 -43.366 -42.310 1.00 26.50 151 ASP B C 1
ATOM 3719 O O . ASP B 1 172 ? 24.617 -44.185 -43.192 1.00 24.50 151 ASP B O 1
ATOM 3724 N N . ASN B 1 173 ? 24.013 -43.019 -41.366 1.00 27.73 152 ASN B N 1
ATOM 3725 C CA . ASN B 1 173 ? 22.639 -43.517 -41.319 1.00 28.29 152 ASN B CA 1
ATOM 3726 C C . ASN B 1 173 ? 21.778 -42.608 -42.193 1.00 26.60 152 ASN B C 1
ATOM 3727 O O . ASN B 1 173 ? 21.546 -41.450 -41.839 1.00 22.12 152 ASN B O 1
ATOM 3732 N N . THR B 1 174 ? 21.296 -43.120 -43.335 1.00 26.28 153 THR B N 1
ATOM 3733 C CA . THR B 1 174 ? 20.587 -42.247 -44.273 1.00 25.16 153 THR B CA 1
ATOM 3734 C C . THR B 1 174 ? 19.182 -41.881 -43.810 1.00 23.10 153 THR B C 1
ATOM 3735 O O . THR B 1 174 ? 18.488 -41.131 -44.506 1.00 27.08 153 THR B O 1
ATOM 3739 N N . VAL B 1 175 ? 18.751 -42.375 -42.650 1.00 23.03 154 VAL B N 1
ATOM 3740 C CA . VAL B 1 175 ? 17.494 -41.920 -42.073 1.00 21.32 154 VAL B CA 1
ATOM 3741 C C . VAL B 1 175 ? 17.631 -40.463 -41.654 1.00 23.65 154 VAL B C 1
ATOM 3742 O O . VAL B 1 175 ? 16.642 -39.719 -41.601 1.00 23.38 154 VAL B O 1
ATOM 3746 N N . ASN B 1 176 ? 18.861 -40.037 -41.355 1.00 27.17 155 ASN B N 1
ATOM 3747 C CA . ASN B 1 176 ? 19.180 -38.628 -41.132 1.00 27.65 155 ASN B CA 1
ATOM 3748 C C . ASN B 1 176 ? 18.709 -37.772 -42.304 1.00 24.40 155 ASN B C 1
ATOM 3749 O O . ASN B 1 176 ? 17.881 -36.869 -42.148 1.00 20.44 155 ASN B O 1
ATOM 3754 N N . ARG B 1 177 ? 19.241 -38.056 -43.492 1.00 23.84 156 ARG B N 1
ATOM 3755 C CA . ARG B 1 177 ? 18.790 -37.412 -44.722 1.00 22.85 156 ARG B CA 1
ATOM 3756 C C . ARG B 1 177 ? 17.270 -37.468 -44.881 1.00 23.72 156 ARG B C 1
ATOM 3757 O O . ARG B 1 177 ? 16.644 -36.479 -45.278 1.00 23.41 156 ARG B O 1
ATOM 3765 N N . GLN B 1 178 ? 16.663 -38.626 -44.601 1.00 19.97 157 GLN B N 1
ATOM 3766 C CA . GLN B 1 178 ? 15.221 -38.783 -44.789 1.00 21.07 157 GLN B CA 1
ATOM 3767 C C . GLN B 1 178 ? 14.419 -37.774 -43.965 1.00 25.57 157 GLN B C 1
ATOM 3768 O O . GLN B 1 178 ? 13.355 -37.316 -44.403 1.00 22.23 157 GLN B O 1
ATOM 3774 N N . ALA B 1 179 ? 14.896 -37.439 -42.759 1.00 23.34 158 ALA B N 1
ATOM 3775 C CA . ALA B 1 179 ? 14.203 -36.455 -41.924 1.00 25.44 158 ALA B CA 1
ATOM 3776 C C . ALA B 1 179 ? 14.049 -35.117 -42.636 1.00 23.83 158 ALA B C 1
ATOM 3777 O O . ALA B 1 179 ? 12.979 -34.495 -42.578 1.00 20.43 158 ALA B O 1
ATOM 3779 N N . HIS B 1 180 ? 15.106 -34.650 -43.304 1.00 23.17 159 HIS B N 1
ATOM 3780 C CA . HIS B 1 180 ? 15.041 -33.368 -43.991 1.00 25.27 159 HIS B CA 1
ATOM 3781 C C . HIS B 1 180 ? 14.300 -33.449 -45.316 1.00 25.12 159 HIS B C 1
ATOM 3782 O O . HIS B 1 180 ? 13.789 -32.426 -45.778 1.00 21.99 159 HIS B O 1
ATOM 3789 N N . ILE B 1 181 ? 14.214 -34.630 -45.931 1.00 18.66 160 ILE B N 1
ATOM 3790 C CA . ILE B 1 181 ? 13.366 -34.774 -47.111 1.00 27.99 160 ILE B CA 1
ATOM 3791 C C . ILE B 1 181 ? 11.904 -34.537 -46.749 1.00 29.22 160 ILE B C 1
ATOM 3792 O O . ILE B 1 181 ? 11.189 -33.794 -47.432 1.00 28.28 160 ILE B O 1
ATOM 3797 N N . GLU B 1 182 ? 11.441 -35.164 -45.658 1.00 25.26 161 GLU B N 1
ATOM 3798 C CA . GLU B 1 182 ? 10.029 -35.166 -45.293 1.00 23.38 161 GLU B CA 1
ATOM 3799 C C . GLU B 1 182 ? 9.617 -34.010 -44.391 1.00 28.23 161 GLU B C 1
ATOM 3800 O O . GLU B 1 182 ? 8.434 -33.654 -44.372 1.00 30.38 161 GLU B O 1
ATOM 3806 N N . THR B 1 183 ? 10.533 -33.414 -43.634 1.00 24.11 162 THR B N 1
ATOM 3807 C CA . THR B 1 183 ? 10.167 -32.306 -42.761 1.00 19.71 162 THR B CA 1
ATOM 3808 C C . THR B 1 183 ? 10.794 -31.003 -43.247 1.00 25.19 162 THR B C 1
ATOM 3809 O O . THR B 1 183 ? 10.083 -30.161 -43.798 1.00 25.71 162 THR B O 1
ATOM 3813 N N . THR B 1 184 ? 12.109 -30.823 -43.093 1.00 24.16 163 THR B N 1
ATOM 3814 C CA . THR B 1 184 ? 12.739 -29.539 -43.402 1.00 21.71 163 THR B CA 1
ATOM 3815 C C . THR B 1 184 ? 12.349 -29.025 -44.786 1.00 25.76 163 THR B C 1
ATOM 3816 O O . THR B 1 184 ? 11.912 -27.875 -44.933 1.00 21.46 163 THR B O 1
ATOM 3820 N N . ALA B 1 185 ? 12.470 -29.877 -45.810 1.00 20.88 164 ALA B N 1
ATOM 3821 C CA . ALA B 1 185 ? 12.246 -29.426 -47.185 1.00 26.65 164 ALA B CA 1
ATOM 3822 C C . ALA B 1 185 ? 10.801 -28.995 -47.417 1.00 24.71 164 ALA B C 1
ATOM 3823 O O . ALA B 1 185 ? 10.546 -28.003 -48.111 1.00 25.21 164 ALA B O 1
ATOM 3825 N N . GLN B 1 186 ? 9.839 -29.730 -46.856 1.00 24.73 165 GLN B N 1
ATOM 3826 C CA . GLN B 1 186 ? 8.435 -29.383 -47.066 1.00 22.49 165 GLN B CA 1
ATOM 3827 C C . GLN B 1 186 ? 8.047 -28.132 -46.290 1.00 27.16 165 GLN B C 1
ATOM 3828 O O . GLN B 1 186 ? 7.173 -27.375 -46.727 1.00 26.50 165 GLN B O 1
ATOM 3834 N N . GLU B 1 187 ? 8.659 -27.913 -45.127 1.00 28.98 166 GLU B N 1
ATOM 3835 C CA . GLU B 1 187 ? 8.397 -26.687 -44.383 1.00 28.19 166 GLU B CA 1
ATOM 3836 C C . GLU B 1 187 ? 8.873 -25.471 -45.159 1.00 26.92 166 GLU B C 1
ATOM 3837 O O . GLU B 1 187 ? 8.198 -24.435 -45.181 1.00 25.02 166 GLU B O 1
ATOM 3843 N N . ILE B 1 188 ? 10.045 -25.571 -45.788 1.00 18.79 167 ILE B N 1
ATOM 3844 C CA . ILE B 1 188 ? 10.587 -24.428 -46.519 1.00 21.35 167 ILE B CA 1
ATOM 3845 C C . ILE B 1 188 ? 9.720 -24.118 -47.732 1.00 24.69 167 ILE B C 1
ATOM 3846 O O . ILE B 1 188 ? 9.449 -22.947 -48.044 1.00 21.79 167 ILE B O 1
ATOM 3851 N N . TRP B 1 189 ? 9.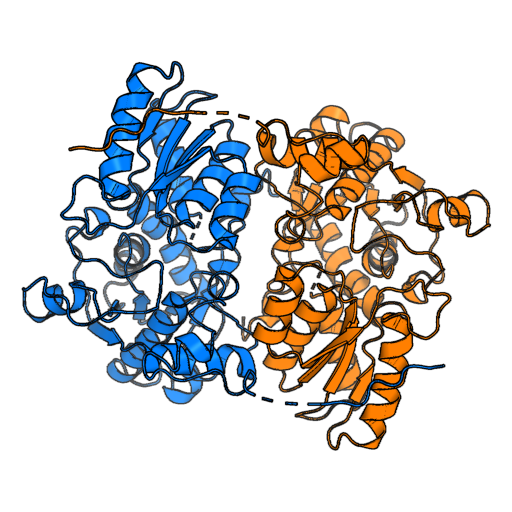270 -25.165 -48.427 1.00 22.89 168 TRP B N 1
ATOM 3852 C CA . TRP B 1 189 ? 8.374 -25.006 -49.569 1.00 31.55 168 TRP B CA 1
ATOM 3853 C C . TRP B 1 189 ? 7.078 -24.331 -49.148 1.00 32.00 168 TRP B C 1
ATOM 3854 O O . TRP B 1 189 ? 6.655 -23.330 -49.745 1.00 31.52 168 TRP B O 1
ATOM 3865 N N . ARG B 1 190 ? 6.444 -24.857 -48.101 1.00 29.56 169 ARG B N 1
ATOM 3866 C CA . ARG B 1 190 ? 5.198 -24.278 -47.618 1.00 34.29 169 ARG B CA 1
ATOM 3867 C C . ARG B 1 190 ? 5.393 -22.830 -47.180 1.00 38.69 169 ARG B C 1
ATOM 3868 O O . ARG B 1 190 ? 4.601 -21.951 -47.540 1.00 34.72 169 ARG B O 1
ATOM 3876 N N . ASP B 1 191 ? 6.453 -22.561 -46.405 1.00 32.11 170 ASP B N 1
ATOM 3877 C CA . ASP B 1 191 ? 6.609 -21.263 -45.761 1.00 33.39 170 ASP B CA 1
ATOM 3878 C C . ASP B 1 191 ? 7.044 -20.158 -46.722 1.00 31.77 170 ASP B C 1
ATOM 3879 O O . ASP B 1 191 ? 6.832 -18.980 -46.413 1.00 30.17 170 ASP B O 1
ATOM 3884 N N . THR B 1 192 ? 7.650 -20.493 -47.863 1.00 28.61 171 THR B N 1
ATOM 3885 C CA . THR B 1 192 ? 7.927 -19.505 -48.908 1.00 28.62 171 THR B CA 1
ATOM 3886 C C . THR B 1 192 ? 6.820 -19.430 -49.951 1.00 32.31 171 THR B C 1
ATOM 3887 O O . THR B 1 192 ? 6.990 -18.742 -50.965 1.00 30.47 171 THR B O 1
ATOM 3891 N N . ASN B 1 193 ? 5.714 -20.147 -49.741 1.00 35.83 172 ASN B N 1
ATOM 3892 C CA . ASN B 1 193 ? 4.580 -20.143 -50.665 1.00 41.91 172 ASN B CA 1
ATOM 3893 C C . ASN B 1 193 ? 5.024 -20.465 -52.091 1.00 38.65 172 ASN B C 1
ATOM 3894 O O . ASN B 1 193 ? 4.593 -19.833 -53.058 1.00 40.38 172 ASN B O 1
ATOM 3899 N N . ASP B 1 194 ? 5.917 -21.451 -52.209 1.00 31.68 173 ASP B N 1
ATOM 3900 C CA . ASP B 1 194 ? 6.384 -22.007 -53.476 1.00 37.37 173 ASP B CA 1
ATOM 3901 C C . ASP B 1 194 ? 7.346 -21.079 -54.223 1.00 35.98 173 ASP B C 1
ATOM 3902 O O . ASP B 1 194 ? 7.628 -21.307 -55.402 1.00 40.95 173 ASP B O 1
ATOM 3907 N N . GLN B 1 195 ? 7.905 -20.063 -53.562 1.00 33.12 174 GLN B N 1
ATOM 3908 C CA . GLN B 1 195 ? 8.691 -19.037 -54.240 1.00 36.74 174 GLN B CA 1
ATOM 3909 C C . GLN B 1 195 ? 10.201 -19.147 -54.038 1.00 36.81 174 GLN B C 1
ATOM 3910 O O . GLN B 1 195 ? 10.937 -18.345 -54.621 1.00 35.01 174 GLN B O 1
ATOM 3916 N N . ILE B 1 196 ? 10.691 -20.104 -53.241 1.00 31.73 175 ILE B N 1
ATOM 3917 C CA . ILE B 1 196 ? 12.131 -20.204 -53.001 1.00 27.16 175 ILE B CA 1
ATOM 3918 C C . ILE B 1 196 ? 12.878 -20.466 -54.305 1.00 29.83 175 ILE B C 1
ATOM 3919 O O . ILE B 1 196 ? 12.488 -21.319 -55.114 1.00 28.56 175 ILE B O 1
ATOM 3924 N N . ASP B 1 197 ? 13.970 -19.727 -54.511 1.00 31.65 176 ASP B N 1
ATOM 3925 C CA . ASP B 1 197 ? 14.833 -19.910 -55.670 1.00 25.45 176 ASP B CA 1
ATOM 3926 C C . ASP B 1 197 ? 16.136 -20.631 -55.342 1.00 28.92 176 ASP B C 1
ATOM 3927 O O . ASP B 1 197 ? 16.735 -21.232 -56.241 1.00 28.44 176 ASP B O 1
ATOM 3932 N N . GLY B 1 198 ? 16.572 -20.607 -54.080 1.00 24.31 177 GLY B N 1
ATOM 3933 C CA . GLY B 1 198 ? 17.869 -21.137 -53.707 1.00 20.67 177 GLY B CA 1
ATOM 3934 C C . GLY B 1 198 ? 17.982 -21.528 -52.244 1.00 23.08 177 GLY B C 1
ATOM 3935 O O . GLY B 1 198 ? 17.450 -20.850 -51.357 1.00 25.12 177 GLY B O 1
ATOM 3936 N N . PHE B 1 199 ? 18.691 -22.624 -51.986 1.00 22.62 178 PHE B N 1
ATOM 3937 C CA . PHE B 1 199 ? 18.936 -23.121 -50.639 1.00 22.15 178 PHE B CA 1
ATOM 3938 C C . PHE B 1 199 ? 20.417 -23.425 -50.471 1.00 23.25 178 PHE B C 1
ATOM 3939 O O . PHE B 1 199 ? 21.053 -23.963 -51.382 1.00 23.18 178 PHE B O 1
ATOM 3947 N N . VAL B 1 200 ? 20.963 -23.102 -49.299 1.00 17.80 179 VAL B N 1
ATOM 3948 C CA . VAL B 1 200 ? 22.384 -23.297 -49.034 1.00 21.13 179 VAL B CA 1
ATOM 3949 C C . VAL B 1 200 ? 22.558 -23.709 -47.577 1.00 20.29 179 VAL B C 1
ATOM 3950 O O . VAL B 1 200 ? 21.834 -23.232 -46.693 1.00 20.94 179 VAL B O 1
ATOM 3954 N N . ALA B 1 201 ? 23.495 -24.630 -47.337 1.00 20.46 180 ALA B N 1
ATOM 3955 C CA . ALA B 1 201 ? 23.860 -25.036 -45.984 1.00 21.85 180 ALA B CA 1
ATOM 3956 C C . ALA B 1 201 ? 25.264 -25.630 -45.987 1.00 22.36 180 ALA B C 1
ATOM 3957 O O . ALA B 1 201 ? 25.775 -26.067 -47.026 1.00 22.78 180 ALA B O 1
ATOM 3959 N N . ALA B 1 202 ? 25.875 -25.644 -44.798 1.00 18.02 181 ALA B N 1
ATOM 3960 C CA . ALA B 1 202 ? 27.133 -26.336 -44.557 1.00 21.59 181 ALA B CA 1
ATOM 3961 C C . ALA B 1 202 ? 26.874 -27.811 -44.229 1.00 18.08 181 ALA B C 1
ATOM 3962 O O . ALA B 1 202 ? 25.749 -28.221 -43.931 1.00 18.88 181 ALA B O 1
ATOM 3964 N N . VAL B 1 203 ? 27.937 -28.611 -44.230 1.00 21.51 182 VAL B N 1
ATOM 3965 C CA . VAL B 1 203 ? 27.803 -30.064 -44.098 1.00 24.38 182 VAL B CA 1
ATOM 3966 C C . VAL B 1 203 ? 28.566 -30.548 -42.873 1.00 21.31 182 VAL B C 1
ATOM 3967 O O . VAL B 1 203 ? 29.755 -30.243 -42.705 1.00 19.78 182 VAL B O 1
ATOM 3971 N N . GLY B 1 204 ? 27.870 -31.286 -42.014 1.00 20.81 183 GLY B N 1
ATOM 3972 C CA . GLY B 1 204 ? 28.501 -32.098 -40.994 1.00 22.07 183 GLY B CA 1
ATOM 3973 C C . GLY B 1 204 ? 28.325 -33.547 -41.402 1.00 25.47 183 GLY B C 1
ATOM 3974 O O . GLY B 1 204 ? 29.247 -34.163 -41.953 1.00 25.62 183 GLY B O 1
ATOM 3975 N N . SER B 1 205 ? 27.124 -34.086 -41.170 1.00 25.19 184 SER B N 1
ATOM 3976 C CA . SER B 1 205 ? 26.755 -35.390 -41.720 1.00 26.75 184 SER B CA 1
ATOM 3977 C C . SER B 1 205 ? 26.330 -35.283 -43.175 1.00 27.86 184 SER B C 1
ATOM 3978 O O . SER B 1 205 ? 26.458 -36.253 -43.935 1.00 23.41 184 SER B O 1
ATOM 3981 N N . GLY B 1 206 ? 25.809 -34.120 -43.571 1.00 20.20 185 GLY B N 1
ATOM 3982 C CA . GLY B 1 206 ? 25.244 -33.928 -44.886 1.00 17.89 185 GLY B CA 1
ATOM 3983 C C . GLY B 1 206 ? 23.753 -34.162 -44.962 1.00 20.35 185 GLY B C 1
ATOM 3984 O O . GLY B 1 206 ? 23.157 -33.924 -46.019 1.00 27.54 185 GLY B O 1
ATOM 3985 N N . GLY B 1 207 ? 23.129 -34.621 -43.876 1.00 24.68 186 GLY B N 1
ATOM 3986 C CA . GLY B 1 207 ? 21.697 -34.860 -43.912 1.00 21.92 186 GLY B CA 1
ATOM 3987 C C . GLY B 1 207 ? 20.902 -33.602 -44.206 1.00 20.24 186 GLY B C 1
ATOM 3988 O O . GLY B 1 207 ? 19.970 -33.620 -45.011 1.00 25.62 186 GLY B O 1
ATOM 3989 N N . THR B 1 208 ? 21.262 -32.492 -43.564 1.00 16.93 187 THR B N 1
ATOM 3990 C CA . THR B 1 208 ? 20.535 -31.245 -43.799 1.00 21.07 187 THR B CA 1
ATOM 3991 C C . THR B 1 208 ? 20.634 -30.819 -45.261 1.00 22.05 187 THR B C 1
ATOM 3992 O O . THR B 1 208 ? 19.615 -30.582 -45.920 1.00 20.79 187 THR B O 1
ATOM 3996 N N . LEU B 1 209 ? 21.852 -30.762 -45.804 1.00 17.62 188 LEU B N 1
ATOM 3997 C CA . LEU B 1 209 ? 22.007 -30.259 -47.170 1.00 19.77 188 LEU B CA 1
ATOM 3998 C C . LEU B 1 209 ? 21.484 -31.254 -48.197 1.00 22.77 188 LEU B C 1
ATOM 3999 O O . LEU B 1 209 ? 20.717 -30.884 -49.093 1.00 25.17 188 LEU B O 1
ATOM 4004 N N . ALA B 1 210 ? 21.869 -32.528 -48.083 1.00 23.91 189 ALA B N 1
ATOM 4005 C CA . ALA B 1 210 ? 21.481 -33.484 -49.119 1.00 26.19 189 ALA B CA 1
ATOM 4006 C C . ALA B 1 210 ? 19.984 -33.771 -49.080 1.00 26.78 189 ALA B C 1
ATOM 4007 O O . ALA B 1 210 ? 19.341 -33.875 -50.132 1.00 23.43 189 ALA B O 1
ATOM 4009 N N . GLY B 1 211 ? 19.406 -33.877 -47.882 1.00 21.95 190 GLY B N 1
ATOM 4010 C CA . GLY B 1 211 ? 17.996 -34.218 -47.786 1.00 22.31 190 GLY B CA 1
ATOM 4011 C C . GLY B 1 211 ? 17.079 -33.056 -48.121 1.00 24.18 190 GLY B C 1
ATOM 4012 O O . GLY B 1 211 ? 16.054 -33.238 -48.780 1.00 22.60 190 GLY B O 1
ATOM 4013 N N . THR B 1 212 ? 17.418 -31.847 -47.661 1.00 26.77 191 THR B N 1
ATOM 4014 C CA . THR B 1 212 ? 16.636 -30.684 -48.065 1.00 25.37 191 THR B CA 1
ATOM 4015 C C . THR B 1 212 ? 16.680 -30.513 -49.577 1.00 24.64 191 THR B C 1
ATOM 4016 O O . THR B 1 212 ? 15.669 -30.166 -50.200 1.00 21.38 191 THR B O 1
ATOM 4020 N N . ALA B 1 213 ? 17.835 -30.794 -50.188 1.00 22.53 192 ALA B N 1
ATOM 4021 C CA . ALA B 1 213 ? 17.973 -30.623 -51.632 1.00 24.73 192 ALA B CA 1
ATOM 4022 C C . ALA B 1 213 ? 17.052 -31.564 -52.387 1.00 26.18 192 ALA B C 1
ATOM 4023 O O . ALA B 1 213 ? 16.408 -31.161 -53.367 1.00 26.07 192 ALA B O 1
ATOM 4025 N N . ILE B 1 214 ? 1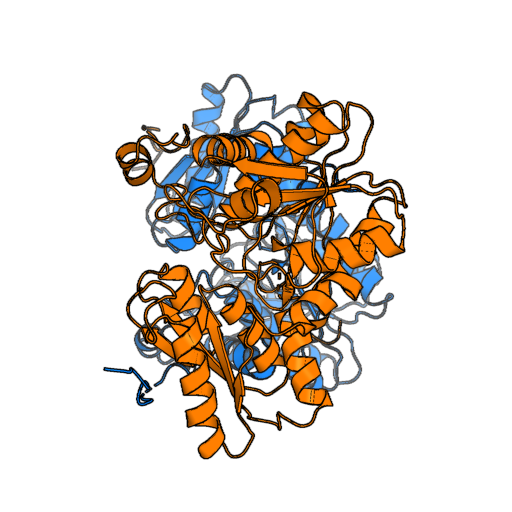6.997 -32.833 -51.960 1.00 30.92 193 ILE B N 1
ATOM 4026 C CA . ILE B 1 214 ? 16.113 -33.803 -52.604 1.00 29.62 193 ILE B CA 1
ATOM 4027 C C . ILE B 1 214 ? 14.665 -33.342 -52.497 1.00 23.48 193 ILE B C 1
ATOM 4028 O O . ILE B 1 214 ? 13.927 -33.317 -53.487 1.00 30.84 193 ILE B O 1
ATOM 4033 N N . GLY B 1 215 ? 14.239 -32.969 -51.291 1.00 21.57 194 GLY B N 1
ATOM 4034 C CA . GLY B 1 215 ? 12.858 -32.556 -51.115 1.00 35.25 194 GLY B CA 1
ATOM 4035 C C . GLY B 1 215 ? 12.501 -31.337 -51.942 1.00 29.86 194 GLY B C 1
ATOM 4036 O O . GLY B 1 215 ? 11.451 -31.296 -52.588 1.00 31.70 194 GLY B O 1
ATOM 4037 N N . LEU B 1 216 ? 13.373 -30.330 -51.942 1.00 28.28 195 LEU B N 1
ATOM 4038 C CA . LEU B 1 216 ? 13.081 -29.115 -52.692 1.00 24.67 195 LEU B CA 1
ATOM 4039 C C . LEU B 1 216 ? 13.043 -29.388 -54.192 1.00 28.35 195 LEU B C 1
ATOM 4040 O O . LEU B 1 216 ? 12.123 -28.947 -54.891 1.00 29.64 195 LEU B O 1
ATOM 4045 N N . LYS B 1 217 ? 14.031 -30.119 -54.709 1.00 30.88 196 LYS B N 1
ATOM 4046 C CA . LYS B 1 217 ? 14.091 -30.325 -56.151 1.00 31.59 196 LYS B CA 1
ATOM 4047 C C . LYS B 1 217 ? 12.950 -31.193 -56.661 1.00 29.22 196 LYS B C 1
ATOM 4048 O O . LYS B 1 217 ? 12.568 -31.061 -57.830 1.00 31.66 196 LYS B O 1
ATOM 4054 N N . GLU B 1 218 ? 12.378 -32.048 -55.808 1.00 33.16 197 GLU B N 1
ATOM 4055 C CA . GLU B 1 218 ? 11.170 -32.778 -56.182 1.00 36.25 197 GLU B CA 1
ATOM 4056 C C . GLU B 1 218 ? 9.982 -31.841 -56.329 1.00 33.01 197 GLU B C 1
ATOM 4057 O O . GLU B 1 218 ? 9.064 -32.126 -57.107 1.00 30.80 197 GLU B O 1
ATOM 4063 N N . ARG B 1 219 ? 9.984 -30.725 -55.591 1.00 34.31 198 ARG B N 1
ATOM 4064 C CA . ARG B 1 219 ? 8.927 -29.727 -55.715 1.00 31.45 198 ARG B CA 1
ATOM 4065 C C . ARG B 1 219 ? 9.159 -28.825 -56.919 1.00 34.38 198 ARG B C 1
ATOM 4066 O O . ARG B 1 219 ? 8.248 -28.595 -57.721 1.00 39.66 198 ARG B O 1
ATOM 4074 N N . ASN B 1 220 ? 10.368 -28.290 -57.051 1.00 37.40 199 ASN B N 1
ATOM 4075 C CA . ASN B 1 220 ? 10.722 -27.440 -58.182 1.00 37.37 199 ASN B CA 1
ATOM 4076 C C . ASN B 1 220 ? 12.126 -27.811 -58.628 1.00 37.88 199 ASN B C 1
ATOM 4077 O O . ASN B 1 220 ? 13.086 -27.630 -57.872 1.00 28.43 199 ASN B O 1
ATOM 4082 N N . HIS B 1 221 ? 12.234 -28.321 -59.860 1.00 43.81 200 HIS B N 1
ATOM 4083 C CA . HIS B 1 221 ? 13.523 -28.738 -60.401 1.00 44.82 200 HIS B CA 1
ATOM 4084 C C . HIS B 1 221 ? 14.488 -27.569 -60.543 1.00 37.11 200 HIS B C 1
ATOM 4085 O O . HIS B 1 221 ? 15.706 -27.764 -60.469 1.00 39.25 200 HIS B O 1
ATOM 4092 N N . ASN B 1 222 ? 13.975 -26.355 -60.756 1.00 33.95 201 ASN B N 1
ATOM 4093 C CA . ASN B 1 222 ? 14.842 -25.211 -61.016 1.00 27.90 201 ASN B CA 1
ATOM 4094 C C . ASN B 1 222 ? 15.395 -24.556 -59.751 1.00 32.57 201 ASN B C 1
ATOM 4095 O O . ASN B 1 222 ? 16.095 -23.546 -59.864 1.00 26.12 201 ASN B O 1
ATOM 4097 N N . ILE B 1 223 ? 15.105 -25.081 -58.558 1.00 33.42 202 ILE B N 1
ATOM 4098 C CA . ILE B 1 223 ? 15.714 -24.532 -57.350 1.00 24.96 202 ILE B CA 1
ATOM 4099 C C . ILE B 1 223 ? 17.203 -24.846 -57.361 1.00 32.64 202 ILE B C 1
ATOM 4100 O O . ILE B 1 223 ? 17.613 -25.969 -57.686 1.00 31.56 202 ILE B O 1
ATOM 4105 N N . LYS B 1 224 ? 18.026 -23.851 -57.022 1.00 28.79 203 LYS B N 1
ATOM 4106 C CA . LYS B 1 224 ? 19.475 -24.011 -56.991 1.00 23.11 203 LYS B CA 1
ATOM 4107 C C . LYS B 1 224 ? 19.940 -24.295 -55.567 1.00 27.86 203 LYS B C 1
ATOM 4108 O O . LYS B 1 224 ? 19.468 -23.669 -54.611 1.00 22.44 203 LYS B O 1
ATOM 4114 N N . ILE B 1 225 ? 20.866 -25.244 -55.432 1.00 21.89 204 ILE B N 1
ATOM 4115 C CA . ILE B 1 225 ? 21.359 -25.707 -54.141 1.00 21.87 204 ILE B CA 1
ATOM 4116 C C . ILE B 1 225 ? 22.844 -25.394 -54.050 1.00 24.55 204 ILE B C 1
ATOM 4117 O O . ILE B 1 225 ? 23.599 -25.715 -54.970 1.00 25.81 204 ILE B O 1
ATOM 4122 N N . ALA B 1 226 ? 23.273 -24.814 -52.925 1.00 20.84 205 ALA B N 1
ATOM 4123 C CA . ALA B 1 226 ? 24.677 -24.467 -52.743 1.00 24.00 205 ALA B CA 1
ATOM 4124 C C . ALA B 1 226 ? 25.242 -25.116 -51.485 1.00 19.50 205 ALA B C 1
ATOM 4125 O O . ALA B 1 226 ? 24.537 -25.301 -50.490 1.00 24.61 205 ALA B O 1
ATOM 4127 N N . LEU B 1 227 ? 26.526 -25.460 -51.541 1.00 22.33 206 LEU B N 1
ATOM 4128 C CA . LEU B 1 227 ? 27.292 -25.855 -50.362 1.00 22.47 206 LEU B CA 1
ATOM 4129 C C . LEU B 1 227 ? 28.110 -24.671 -49.843 1.00 20.90 206 LEU B C 1
ATOM 4130 O O . LEU B 1 227 ? 28.766 -23.975 -50.623 1.00 20.06 206 LEU B O 1
ATOM 4135 N N . ALA B 1 228 ? 28.086 -24.458 -48.524 1.00 22.30 207 ALA B N 1
ATOM 4136 C CA . ALA B 1 228 ? 28.944 -23.475 -47.857 1.00 24.04 207 ALA B CA 1
ATOM 4137 C C . ALA B 1 228 ? 29.948 -24.239 -46.995 1.00 22.42 207 ALA B C 1
ATOM 4138 O O . ALA B 1 228 ? 29.572 -24.816 -45.968 1.00 20.71 207 ALA B O 1
ATOM 4140 N N . ASP B 1 229 ? 31.227 -24.247 -47.410 1.00 21.81 208 ASP B N 1
ATOM 4141 C CA . ASP B 1 229 ? 32.237 -25.120 -46.800 1.00 25.20 208 ASP B CA 1
ATOM 4142 C C . ASP B 1 229 ? 33.264 -24.293 -46.040 1.00 25.52 208 ASP B C 1
ATOM 4143 O O . ASP B 1 229 ? 33.798 -23.327 -46.602 1.00 22.06 208 ASP B O 1
ATOM 4148 N N . PRO B 1 230 ? 33.573 -24.626 -44.789 1.00 21.33 209 PRO B N 1
ATOM 4149 C CA . PRO B 1 230 ? 34.607 -23.890 -44.053 1.00 23.39 209 PRO B CA 1
ATOM 4150 C C . PRO B 1 230 ? 36.007 -24.368 -44.427 1.00 30.58 209 PRO B C 1
ATOM 4151 O O . PRO B 1 230 ? 36.198 -25.417 -45.048 1.00 28.61 209 PRO B O 1
ATOM 4155 N N . HIS B 1 231 ? 37.000 -23.572 -44.027 1.00 31.26 210 HIS B N 1
ATOM 4156 C CA . HIS B 1 231 ? 38.382 -24.016 -44.146 1.00 38.22 210 HIS B CA 1
ATOM 4157 C C . HIS B 1 231 ? 38.591 -25.269 -43.306 1.00 38.21 210 HIS B C 1
ATOM 4158 O O . HIS B 1 231 ? 37.965 -25.455 -42.260 1.00 31.87 210 HIS B O 1
ATOM 4165 N N . GLY B 1 232 ? 39.469 -26.146 -43.784 1.00 34.18 211 GLY B N 1
ATOM 4166 C CA . GLY B 1 232 ? 39.691 -27.421 -43.138 1.00 36.54 211 GLY B CA 1
ATOM 4167 C C . GLY B 1 232 ? 38.778 -28.539 -43.593 1.00 39.09 211 GLY B C 1
ATOM 4168 O O . GLY B 1 232 ? 39.041 -29.705 -43.263 1.00 37.42 211 GLY B O 1
ATOM 4169 N N . ALA B 1 233 ? 37.713 -28.229 -44.329 1.00 34.50 212 ALA B N 1
ATOM 4170 C CA . ALA B 1 233 ? 36.858 -29.246 -44.925 1.00 33.46 212 ALA B CA 1
ATOM 4171 C C . ALA B 1 233 ? 37.349 -29.600 -46.330 1.00 34.06 212 ALA B C 1
ATOM 4172 O O . ALA B 1 233 ? 38.026 -28.812 -46.995 1.00 30.66 212 ALA B O 1
ATOM 4174 N N . ALA B 1 234 ? 36.992 -30.808 -46.781 1.00 25.97 213 ALA B N 1
ATOM 4175 C CA . ALA B 1 234 ? 37.446 -31.318 -48.070 1.00 26.91 213 ALA B CA 1
ATOM 4176 C C . ALA B 1 234 ? 36.406 -31.206 -49.186 1.00 26.44 213 ALA B C 1
ATOM 4177 O O . ALA B 1 234 ? 36.739 -31.476 -50.347 1.00 27.22 213 ALA B O 1
ATOM 4179 N N . LEU B 1 235 ? 35.176 -30.786 -48.879 1.00 25.30 214 LEU B N 1
ATOM 4180 C CA . LEU B 1 235 ? 34.060 -30.979 -49.806 1.00 29.37 214 LEU B CA 1
ATOM 4181 C C . LEU B 1 235 ? 34.082 -29.999 -50.973 1.00 31.48 214 LEU B C 1
ATOM 4182 O O . LEU B 1 235 ? 33.818 -30.393 -52.115 1.00 30.36 214 LEU B O 1
ATOM 4187 N N . HIS B 1 236 ? 34.369 -28.721 -50.718 1.00 28.85 215 HIS B N 1
ATOM 4188 C CA . HIS B 1 236 ? 34.411 -27.756 -51.813 1.00 27.37 215 HIS B CA 1
ATOM 4189 C C . HIS B 1 236 ? 35.416 -28.186 -52.871 1.00 26.04 215 HIS B C 1
ATOM 4190 O O . HIS B 1 236 ? 35.125 -28.166 -54.075 1.00 26.42 215 HIS B O 1
ATOM 4197 N N . ALA B 1 237 ? 36.605 -28.602 -52.438 1.00 28.18 216 ALA B N 1
ATOM 4198 C CA . ALA B 1 237 ? 37.598 -29.077 -53.392 1.00 32.81 216 ALA B CA 1
ATOM 4199 C C . ALA B 1 237 ? 37.095 -30.306 -54.142 1.00 32.43 216 ALA B C 1
ATOM 4200 O O . ALA B 1 237 ? 37.329 -30.442 -55.346 1.00 29.49 216 ALA B O 1
ATOM 4202 N N . PHE B 1 238 ? 36.372 -31.196 -53.456 1.00 31.26 217 PHE B N 1
ATOM 4203 C CA . PHE B 1 238 ? 35.918 -32.419 -54.115 1.00 28.76 217 PHE B CA 1
ATOM 4204 C C . PHE B 1 238 ? 34.903 -32.115 -55.209 1.00 34.56 217 PHE B C 1
ATOM 4205 O O . PHE B 1 238 ? 34.995 -32.647 -56.320 1.00 30.59 217 PHE B O 1
ATOM 4213 N N . TYR B 1 239 ? 33.914 -31.277 -54.912 1.00 27.36 218 TYR B N 1
ATOM 4214 C CA . TYR B 1 239 ? 32.884 -31.004 -55.905 1.00 32.34 218 TYR B CA 1
ATOM 4215 C C . TYR B 1 239 ? 33.412 -30.151 -57.057 1.00 35.92 218 TYR B C 1
ATOM 4216 O O . TYR B 1 239 ? 32.883 -30.224 -58.173 1.00 28.25 218 TYR B O 1
ATOM 4225 N N . THR B 1 240 ? 34.458 -29.361 -56.820 1.00 34.19 219 THR B N 1
ATOM 4226 C CA . THR B 1 240 ? 34.986 -28.472 -57.849 1.00 38.73 219 THR B CA 1
ATOM 4227 C C . THR B 1 240 ? 36.191 -29.036 -58.596 1.00 40.72 219 THR B C 1
ATOM 4228 O O . THR B 1 240 ? 36.411 -28.665 -59.752 1.00 42.19 219 THR B O 1
ATOM 4232 N N . THR B 1 241 ? 36.980 -29.915 -57.981 1.00 45.90 220 THR B N 1
ATOM 4233 C CA . THR B 1 241 ? 38.131 -30.502 -58.658 1.00 50.56 220 THR B CA 1
ATOM 4234 C C . THR B 1 241 ? 38.152 -32.024 -58.663 1.00 51.02 220 THR B C 1
ATOM 4235 O O . THR B 1 241 ? 38.920 -32.602 -59.439 1.00 48.90 220 THR B O 1
ATOM 4239 N N . GLY B 1 242 ? 37.354 -32.690 -57.837 1.00 48.88 221 GLY B N 1
ATOM 4240 C CA . GLY B 1 242 ? 37.350 -34.133 -57.795 1.00 43.94 221 GLY B CA 1
ATOM 4241 C C . GLY B 1 242 ? 38.281 -34.751 -56.775 1.00 39.43 221 GLY B C 1
ATOM 4242 O O . GLY B 1 242 ? 38.348 -35.984 -56.694 1.00 35.09 221 GLY B O 1
ATOM 4243 N N . GLU B 1 243 ? 38.993 -33.945 -55.990 1.00 35.97 222 GLU B N 1
ATOM 4244 C CA . GLU B 1 243 ? 39.936 -34.439 -54.993 1.00 42.89 222 GLU B CA 1
ATOM 4245 C C . GLU B 1 243 ? 39.529 -33.945 -53.612 1.00 42.76 222 GLU B C 1
ATOM 4246 O O . GLU B 1 243 ? 39.278 -32.747 -53.424 1.00 37.24 222 GLU B O 1
ATOM 4248 N N . LEU B 1 244 ? 39.470 -34.871 -52.650 1.00 42.73 223 LEU B N 1
ATOM 4249 C CA . LEU B 1 244 ? 39.141 -34.558 -51.260 1.00 43.47 223 LEU B CA 1
ATOM 4250 C C . LEU B 1 244 ? 40.354 -33.916 -50.585 1.00 49.46 223 LEU B C 1
ATOM 4251 O O . LEU B 1 244 ? 41.045 -34.511 -49.756 1.00 55.56 223 LEU B O 1
ATOM 4256 N N . LYS B 1 245 ? 40.597 -32.661 -50.946 1.00 45.31 224 LYS B N 1
ATOM 4257 C CA . LYS B 1 245 ? 41.730 -31.902 -50.437 1.00 46.91 224 LYS B CA 1
ATOM 4258 C C . LYS B 1 245 ? 41.234 -30.860 -49.447 1.00 43.81 224 LYS B C 1
ATOM 4259 O O . LYS B 1 245 ? 40.347 -30.063 -49.772 1.00 49.14 224 LYS B O 1
ATOM 4261 N N . ALA B 1 246 ? 41.800 -30.871 -48.244 1.00 39.18 225 ALA B N 1
ATOM 4262 C CA . ALA B 1 246 ? 41.514 -29.865 -47.234 1.00 44.97 225 ALA B CA 1
ATOM 4263 C C . ALA B 1 246 ? 42.740 -28.985 -47.021 1.00 50.48 225 ALA B C 1
ATOM 4264 O O . ALA B 1 246 ? 43.872 -29.395 -47.283 1.00 57.70 225 ALA B O 1
ATOM 4266 N N . GLU B 1 247 ? 42.504 -27.765 -46.551 1.00 51.00 226 GLU B N 1
ATOM 4267 C CA . GLU B 1 247 ? 43.585 -26.832 -46.270 1.00 53.93 226 GLU B CA 1
ATOM 4268 C C . GLU B 1 247 ? 43.122 -25.869 -45.186 1.00 57.83 226 GLU B C 1
ATOM 4269 O O . GLU B 1 247 ? 41.964 -25.445 -45.181 1.00 57.27 226 GLU B O 1
ATOM 4271 N N . GLY B 1 248 ? 44.026 -25.539 -44.264 1.00 59.99 227 GLY B N 1
ATOM 4272 C CA . GLY B 1 248 ? 43.695 -24.629 -43.182 1.00 59.39 227 GLY B CA 1
ATOM 4273 C C . GLY B 1 248 ? 42.830 -25.277 -42.113 1.00 56.71 227 GLY B C 1
ATOM 4274 O O . GLY B 1 248 ? 42.699 -26.503 -42.021 1.00 55.23 227 GLY B O 1
ATOM 4275 N N . ASP B 1 249 ? 42.228 -24.422 -41.288 1.00 51.94 228 ASP B N 1
ATOM 4276 C CA . ASP B 1 249 ? 41.366 -24.874 -40.206 1.00 44.01 228 ASP B CA 1
ATOM 4277 C C . ASP B 1 249 ? 40.292 -23.821 -39.963 1.00 39.64 228 ASP B C 1
ATOM 4278 O O . ASP B 1 249 ? 40.337 -22.715 -40.507 1.00 45.90 228 ASP B O 1
ATOM 4280 N N . SER B 1 250 ? 39.311 -24.182 -39.143 1.00 35.18 229 SER B N 1
ATOM 4281 C CA . SER B 1 250 ? 38.189 -23.305 -38.840 1.00 32.98 229 SER B CA 1
ATOM 4282 C C . SER B 1 250 ? 37.772 -23.518 -37.399 1.00 32.97 229 SER B C 1
ATOM 4283 O O . SER B 1 250 ? 37.654 -24.660 -36.950 1.00 32.74 229 SER B O 1
ATOM 4286 N N . ILE B 1 251 ? 37.533 -22.415 -36.682 1.00 26.07 230 ILE B N 1
ATOM 4287 C CA . ILE B 1 251 ? 37.050 -22.505 -35.305 1.00 27.83 230 ILE B CA 1
ATOM 4288 C C . ILE B 1 251 ? 35.565 -22.817 -35.222 1.00 30.44 230 ILE B C 1
ATOM 4289 O O . ILE B 1 251 ? 35.025 -22.924 -34.112 1.00 24.06 230 ILE B O 1
ATOM 4294 N N . THR B 1 252 ? 34.883 -22.943 -36.358 1.00 26.75 231 THR B N 1
ATOM 4295 C CA . THR B 1 252 ? 33.483 -23.336 -36.367 1.00 25.12 231 THR B CA 1
ATOM 4296 C C . THR B 1 252 ? 33.344 -24.821 -36.013 1.00 25.75 231 THR B C 1
ATOM 4297 O O . THR B 1 252 ? 34.229 -25.636 -36.290 1.00 35.48 231 THR B O 1
ATOM 4301 N N . GLU B 1 253 ? 32.226 -25.170 -35.371 1.00 26.43 232 GLU B N 1
ATOM 4302 C CA . GLU B 1 253 ? 31.984 -26.538 -34.914 1.00 27.91 232 GLU B CA 1
ATOM 4303 C C . GLU B 1 253 ? 30.633 -27.046 -35.403 1.00 28.51 232 GLU B C 1
ATOM 4304 O O . GLU B 1 253 ? 29.707 -26.276 -35.673 1.00 29.45 232 GLU B O 1
ATOM 4310 N N . GLY B 1 254 ? 30.525 -28.374 -35.484 1.00 30.12 233 GLY B N 1
ATOM 4311 C CA . GLY B 1 254 ? 29.364 -29.014 -36.051 1.00 25.52 233 GLY B CA 1
ATOM 4312 C C . GLY B 1 254 ? 29.435 -29.224 -37.547 1.00 28.88 233 GLY B C 1
ATOM 4313 O O . GLY B 1 254 ? 28.593 -29.950 -38.094 1.00 25.58 233 GLY B O 1
ATOM 4314 N N . ILE B 1 255 ? 30.413 -28.616 -38.227 1.00 29.18 234 ILE B N 1
ATOM 4315 C CA . ILE B 1 255 ? 30.569 -28.724 -39.674 1.00 30.44 234 ILE B CA 1
ATOM 4316 C C . ILE B 1 255 ? 32.044 -28.918 -39.999 1.00 29.06 234 ILE B C 1
ATOM 4317 O O . ILE B 1 255 ? 32.921 -28.684 -39.167 1.00 33.37 234 ILE B O 1
ATOM 4322 N N . GLY B 1 256 ? 32.312 -29.346 -41.230 1.00 27.62 235 GLY B N 1
ATOM 4323 C CA . GLY B 1 256 ? 33.676 -29.589 -41.662 1.00 27.44 235 GLY B CA 1
ATOM 4324 C C . GLY B 1 256 ? 33.941 -31.066 -41.873 1.00 32.04 235 GLY B C 1
ATOM 4325 O O . GLY B 1 256 ? 34.409 -31.764 -40.967 1.00 31.10 235 GLY B O 1
ATOM 4326 N N . GLN B 1 257 ? 33.647 -31.556 -43.069 1.00 26.44 236 GLN B N 1
ATOM 4327 C CA . GLN B 1 257 ? 33.656 -32.980 -43.355 1.00 25.09 236 GLN B CA 1
ATOM 4328 C C . GLN B 1 257 ? 34.794 -33.314 -44.312 1.00 26.91 236 GLN B C 1
ATOM 4329 O O . GLN B 1 257 ? 35.083 -32.553 -45.244 1.00 28.92 236 GLN B O 1
ATOM 4335 N N . GLY B 1 258 ? 35.440 -34.454 -44.075 1.00 33.79 237 GLY B N 1
ATOM 4336 C CA . GLY B 1 258 ? 36.584 -34.860 -44.872 1.00 31.53 237 GLY B CA 1
ATOM 4337 C C . GLY B 1 258 ? 36.329 -36.019 -45.817 1.00 29.49 237 GLY B C 1
ATOM 4338 O O . GLY B 1 258 ? 37.223 -36.401 -46.584 1.00 31.00 237 GLY B O 1
ATOM 4339 N N . ARG B 1 259 ? 35.127 -36.593 -45.787 1.00 31.16 238 ARG B N 1
ATOM 4340 C CA . ARG B 1 259 ? 34.801 -37.711 -46.667 1.00 29.89 238 ARG B CA 1
ATOM 4341 C C . ARG B 1 259 ? 33.365 -37.560 -47.149 1.00 29.53 238 ARG B C 1
ATOM 4342 O O . ARG B 1 259 ? 32.572 -36.810 -46.577 1.00 30.42 238 ARG B O 1
ATOM 4350 N N . ILE B 1 260 ? 33.032 -38.293 -48.210 1.00 29.64 239 ILE B N 1
ATOM 4351 C CA . ILE B 1 260 ? 31.652 -38.366 -48.687 1.00 33.11 239 ILE B CA 1
ATOM 4352 C C . ILE B 1 260 ? 30.924 -39.399 -47.830 1.00 33.59 239 ILE B C 1
ATOM 4353 O O . ILE B 1 260 ? 30.966 -40.592 -48.127 1.00 28.95 239 ILE B O 1
ATOM 4358 N N . THR B 1 261 ? 30.229 -38.943 -46.785 1.00 29.81 240 THR B N 1
ATOM 4359 C CA . THR B 1 261 ? 29.424 -39.822 -45.939 1.00 27.06 240 THR B CA 1
ATOM 4360 C C . THR B 1 261 ? 28.295 -40.465 -46.746 1.00 27.43 240 THR B C 1
ATOM 4361 O O . THR B 1 261 ? 28.018 -40.095 -47.885 1.00 27.41 240 THR B O 1
ATOM 4365 N N . ALA B 1 262 ? 27.638 -41.460 -46.145 1.00 35.71 241 ALA B N 1
ATOM 4366 C CA . ALA B 1 262 ? 26.514 -42.089 -46.835 1.00 32.42 241 ALA B CA 1
ATOM 4367 C C . ALA B 1 262 ? 25.371 -41.099 -47.060 1.00 30.17 241 ALA B C 1
ATOM 4368 O O . ALA B 1 262 ? 24.628 -41.218 -48.040 1.00 27.76 241 ALA B O 1
ATOM 4370 N N . ASN B 1 263 ? 25.215 -40.113 -46.176 1.00 30.47 242 ASN B N 1
ATOM 4371 C CA . ASN B 1 263 ? 24.151 -39.137 -46.384 1.00 31.37 242 ASN B CA 1
ATOM 4372 C C . ASN B 1 263 ? 24.414 -38.243 -47.581 1.00 28.56 242 ASN B C 1
ATOM 4373 O O . ASN B 1 263 ? 23.462 -37.690 -48.137 1.00 29.67 242 ASN B O 1
ATOM 4378 N N . LEU B 1 264 ? 25.669 -38.117 -48.010 1.00 25.42 243 LEU B N 1
ATOM 4379 C CA . LEU B 1 264 ? 26.034 -37.297 -49.155 1.00 32.22 243 LEU B CA 1
ATOM 4380 C C . LEU B 1 264 ? 26.037 -38.073 -50.460 1.00 35.14 243 LEU B C 1
ATOM 4381 O O . LEU B 1 264 ? 26.285 -37.478 -51.512 1.00 31.03 243 LEU B O 1
ATOM 4386 N N . GLU B 1 265 ? 25.774 -39.376 -50.415 1.00 32.92 244 GLU B N 1
ATOM 4387 C CA . GLU B 1 265 ? 25.839 -40.198 -51.617 1.00 36.45 244 GLU B CA 1
ATOM 4388 C C . GLU B 1 265 ? 24.848 -39.698 -52.658 1.00 37.59 244 GLU B C 1
ATOM 4389 O O . GLU B 1 265 ? 23.682 -39.433 -52.349 1.00 39.51 244 GLU B O 1
ATOM 4395 N N . GLY B 1 266 ? 25.321 -39.557 -53.893 1.00 36.25 245 GLY B N 1
ATOM 4396 C CA . GLY B 1 266 ? 24.488 -39.083 -54.972 1.00 35.65 245 GLY B CA 1
ATOM 4397 C C . GLY B 1 266 ? 24.264 -37.588 -55.008 1.00 34.44 245 GLY B C 1
ATOM 4398 O O . GLY B 1 266 ? 23.603 -37.105 -55.936 1.00 30.46 245 GLY B O 1
ATOM 4399 N N . PHE B 1 267 ? 24.787 -36.837 -54.038 1.00 27.05 246 PHE B N 1
ATOM 4400 C CA . PHE B 1 267 ? 24.554 -35.398 -53.982 1.00 28.38 246 PHE B CA 1
ATOM 4401 C C . PHE B 1 267 ? 25.559 -34.631 -54.830 1.00 29.43 246 PHE B C 1
ATOM 4402 O O . PHE B 1 267 ? 26.764 -34.900 -54.794 1.00 30.43 246 PHE B O 1
ATOM 4410 N N . THR B 1 268 ? 25.053 -33.657 -55.582 1.00 28.08 247 THR B N 1
ATOM 4411 C CA . THR B 1 268 ? 25.902 -32.731 -56.320 1.00 29.71 247 THR B CA 1
ATOM 4412 C C . THR B 1 268 ? 25.314 -31.329 -56.205 1.00 29.75 247 THR B C 1
ATOM 4413 O O . THR B 1 268 ? 24.152 -31.114 -56.569 1.00 30.10 247 THR B O 1
ATOM 4417 N N . PRO B 1 269 ? 26.066 -30.357 -55.701 1.00 28.92 248 PRO B N 1
ATOM 4418 C CA . PRO B 1 269 ? 25.519 -29.008 -55.563 1.00 29.46 248 PRO B CA 1
ATOM 4419 C C . PRO B 1 269 ? 25.646 -28.225 -56.859 1.00 31.73 248 PRO B C 1
ATOM 4420 O O . PRO B 1 269 ? 26.514 -28.489 -57.694 1.00 28.50 248 PRO B O 1
ATOM 4424 N N . ASP B 1 270 ? 24.753 -27.250 -57.018 1.00 24.00 249 ASP B N 1
ATOM 4425 C CA . ASP B 1 270 ? 24.818 -26.354 -58.170 1.00 26.92 249 ASP B CA 1
ATOM 4426 C C . ASP B 1 270 ? 25.896 -25.290 -58.012 1.00 24.23 249 ASP B C 1
ATOM 4427 O O . ASP B 1 270 ? 26.496 -24.871 -59.007 1.00 25.60 249 ASP B O 1
ATOM 4432 N N . PHE B 1 271 ? 26.150 -24.845 -56.784 1.00 23.40 250 PHE B N 1
ATOM 4433 C CA . PHE B 1 271 ? 27.198 -23.881 -56.476 1.00 25.53 250 PHE B CA 1
ATOM 4434 C C . PHE B 1 271 ? 27.944 -24.362 -55.242 1.00 23.71 250 PHE B C 1
ATOM 4435 O O . PHE B 1 271 ? 27.386 -25.076 -54.409 1.00 24.29 250 PHE B O 1
ATOM 4443 N N . SER B 1 272 ? 29.203 -23.958 -55.121 1.00 24.85 251 SER B N 1
ATOM 4444 C CA . SER B 1 272 ? 30.000 -24.311 -53.953 1.00 25.45 251 SER B CA 1
ATOM 4445 C C . SER B 1 272 ? 30.902 -23.141 -53.588 1.00 30.76 251 SER B C 1
ATOM 4446 O O . SER B 1 272 ? 31.517 -22.529 -54.468 1.00 26.41 251 SER B O 1
ATOM 4449 N N . TYR B 1 273 ? 30.975 -22.838 -52.286 1.00 30.53 252 TYR B N 1
ATOM 4450 C CA . TYR B 1 273 ? 31.727 -21.700 -51.761 1.00 26.37 252 TYR B CA 1
ATOM 4451 C C . TYR B 1 273 ? 32.607 -22.150 -50.607 1.00 25.84 252 TYR B C 1
ATOM 4452 O O . TYR B 1 273 ? 32.144 -22.864 -49.714 1.00 26.66 252 TYR B O 1
ATOM 4461 N N . GLN B 1 274 ? 33.860 -21.708 -50.605 1.00 26.68 253 GLN B N 1
ATOM 4462 C CA . GLN B 1 274 ? 34.749 -21.886 -49.462 1.00 32.12 253 GLN B CA 1
ATOM 4463 C C . GLN B 1 274 ? 34.767 -20.582 -48.667 1.00 34.27 253 GLN B C 1
ATOM 4464 O O . GLN B 1 274 ? 35.221 -19.555 -49.178 1.00 26.74 253 GLN B O 1
ATOM 4470 N N . ILE B 1 275 ? 34.272 -20.621 -47.434 1.00 29.72 254 ILE B N 1
ATOM 4471 C CA . ILE B 1 275 ? 34.063 -19.422 -46.620 1.00 25.82 254 ILE B CA 1
ATOM 4472 C C . ILE B 1 275 ? 35.159 -19.346 -45.561 1.00 28.64 254 ILE B C 1
ATOM 4473 O O . ILE B 1 275 ? 35.206 -20.216 -44.677 1.00 28.23 254 ILE B O 1
ATOM 4478 N N . PRO B 1 276 ? 35.984 -18.303 -45.547 1.00 28.90 255 PRO B N 1
ATOM 4479 C CA . PRO B 1 276 ? 36.942 -18.148 -44.446 1.00 27.99 255 PRO B CA 1
ATOM 4480 C C . PRO B 1 276 ? 36.259 -17.707 -43.157 1.00 25.63 255 PRO B C 1
ATOM 4481 O O . PRO B 1 276 ? 35.182 -17.107 -43.157 1.00 23.95 255 PRO B O 1
ATOM 4485 N N . ASP B 1 277 ? 36.920 -18.013 -42.035 1.00 24.83 256 ASP B N 1
ATOM 4486 C CA . ASP B 1 277 ? 36.341 -17.734 -40.720 1.00 24.05 256 ASP B CA 1
ATOM 4487 C C . ASP B 1 277 ? 36.036 -16.250 -40.531 1.00 23.72 256 ASP B C 1
ATOM 4488 O O . ASP B 1 277 ? 35.019 -15.892 -39.922 1.00 22.91 256 ASP B O 1
ATOM 4493 N N . ALA B 1 278 ? 36.908 -15.369 -41.034 1.00 25.57 257 ALA B N 1
ATOM 4494 C CA . ALA B 1 278 ? 36.699 -13.935 -40.828 1.00 24.47 257 ALA B CA 1
ATOM 4495 C C . ALA B 1 278 ? 35.389 -13.464 -41.451 1.00 24.72 257 ALA B C 1
ATOM 4496 O O . ALA B 1 278 ? 34.680 -12.635 -40.869 1.00 29.74 257 ALA B O 1
ATOM 4498 N N . GLU B 1 279 ? 35.047 -13.989 -42.631 1.00 22.26 258 GLU B N 1
ATOM 4499 C CA . GLU B 1 279 ? 33.790 -13.629 -43.285 1.00 21.62 258 GLU B CA 1
ATOM 4500 C C . GLU B 1 279 ? 32.584 -14.100 -42.476 1.00 22.41 258 GLU B C 1
ATOM 4501 O O . GLU B 1 279 ? 31.595 -13.367 -42.339 1.00 21.49 258 GLU B O 1
ATOM 4507 N N . ALA B 1 280 ? 32.637 -15.321 -41.930 1.00 20.54 259 ALA B N 1
ATOM 4508 C CA . ALA B 1 280 ? 31.528 -15.778 -41.096 1.00 21.74 259 ALA B CA 1
ATOM 4509 C C . ALA B 1 280 ? 31.460 -15.002 -39.778 1.00 24.57 259 ALA B C 1
ATOM 4510 O O . ALA B 1 280 ? 30.368 -14.671 -39.308 1.00 21.57 259 ALA B O 1
ATOM 4512 N N . LEU B 1 281 ? 32.609 -14.688 -39.172 1.00 21.90 260 LEU B N 1
ATOM 4513 C CA . LEU B 1 281 ? 32.587 -14.002 -37.877 1.00 23.32 260 LEU B CA 1
ATOM 4514 C C . LEU B 1 281 ? 32.082 -12.568 -38.005 1.00 23.89 260 LEU B C 1
ATOM 4515 O O . LEU B 1 281 ? 31.361 -12.082 -37.124 1.00 21.35 260 LEU B O 1
ATOM 4520 N N . ASP B 1 282 ? 32.452 -11.870 -39.082 1.00 21.10 261 ASP B N 1
ATOM 4521 C CA . ASP B 1 282 ? 31.924 -10.521 -39.291 1.00 24.71 261 ASP B CA 1
ATOM 4522 C C . ASP B 1 282 ? 30.404 -10.538 -39.332 1.00 24.19 261 ASP B C 1
ATOM 4523 O O . ASP B 1 282 ? 29.750 -9.660 -38.762 1.00 21.30 261 ASP B O 1
ATOM 4528 N N . ILE B 1 283 ? 29.830 -11.534 -40.005 1.00 20.70 262 ILE B N 1
ATOM 4529 C CA . ILE B 1 283 ? 28.378 -11.662 -40.099 1.00 21.87 262 ILE B CA 1
ATOM 4530 C C . ILE B 1 283 ? 27.776 -11.981 -38.733 1.00 22.42 262 ILE B C 1
ATOM 4531 O O . ILE B 1 283 ? 26.793 -11.361 -38.308 1.00 20.64 262 ILE B O 1
ATOM 4536 N N . LEU B 1 284 ? 28.345 -12.964 -38.032 1.00 18.97 263 LEU B N 1
ATOM 4537 C CA . LEU B 1 284 ? 27.799 -13.347 -36.733 1.00 21.21 263 LEU B CA 1
ATOM 4538 C C . LEU B 1 284 ? 27.806 -12.175 -35.766 1.00 21.90 263 LEU B C 1
ATOM 4539 O O . LEU B 1 284 ? 26.819 -11.928 -35.063 1.00 26.61 263 LEU B O 1
ATOM 4544 N N . PHE B 1 285 ? 28.916 -11.440 -35.710 1.00 21.67 264 PHE B N 1
ATOM 4545 C CA . PHE B 1 285 ? 29.032 -10.381 -34.712 1.00 23.52 264 PHE B CA 1
ATOM 4546 C C . PHE B 1 285 ? 28.074 -9.237 -35.012 1.00 29.32 264 PHE B C 1
ATOM 4547 O O . PHE B 1 285 ? 27.482 -8.660 -34.092 1.00 24.58 264 PHE B O 1
ATOM 4555 N N . ALA B 1 286 ? 27.909 -8.895 -36.295 1.00 27.43 265 ALA B N 1
ATOM 4556 C CA . ALA B 1 286 ? 26.933 -7.876 -36.665 1.00 23.92 265 ALA B CA 1
ATOM 4557 C C . ALA B 1 286 ? 25.506 -8.351 -36.417 1.00 21.24 265 ALA B C 1
ATOM 4558 O O . ALA B 1 286 ? 24.642 -7.536 -36.062 1.00 20.53 265 ALA B O 1
ATOM 4560 N N . LEU B 1 287 ? 25.248 -9.656 -36.578 1.00 19.44 266 LEU B N 1
ATOM 4561 C CA . LEU B 1 287 ? 23.901 -10.187 -36.365 1.00 21.68 266 LEU B CA 1
ATOM 4562 C C . LEU B 1 287 ? 23.447 -9.997 -34.921 1.00 24.60 266 LEU B C 1
ATOM 4563 O O . LEU B 1 287 ? 22.279 -9.667 -34.669 1.00 23.93 266 LEU B O 1
ATOM 4568 N N . VAL B 1 288 ? 24.350 -10.211 -33.957 1.00 21.70 267 VAL B N 1
ATOM 4569 C CA . VAL B 1 288 ? 24.024 -9.921 -32.560 1.00 19.68 267 VAL B CA 1
ATOM 4570 C C . VAL B 1 288 ? 23.630 -8.457 -32.397 1.00 26.06 267 VAL B C 1
ATOM 4571 O O . VAL B 1 288 ? 22.558 -8.132 -31.870 1.00 25.69 267 VAL B O 1
ATOM 4575 N N . GLU B 1 289 ? 24.506 -7.549 -32.834 1.00 25.42 268 GLU B N 1
ATOM 4576 C CA . GLU B 1 289 ? 24.304 -6.130 -32.554 1.00 26.34 268 GLU B CA 1
ATOM 4577 C C . GLU B 1 289 ? 23.149 -5.543 -33.350 1.00 26.34 268 GLU B C 1
ATOM 4578 O O . GLU B 1 289 ? 22.484 -4.613 -32.883 1.00 28.97 268 GLU B O 1
ATOM 4584 N N . GLU B 1 290 ? 22.902 -6.048 -34.549 1.00 29.26 269 GLU B N 1
ATOM 4585 C CA . GLU B 1 290 ? 21.933 -5.421 -35.435 1.00 26.19 269 GLU B CA 1
ATOM 4586 C C . GLU B 1 290 ? 20.583 -6.108 -35.425 1.00 29.74 269 GLU B C 1
ATOM 4587 O O . GLU B 1 290 ? 19.568 -5.449 -35.657 1.00 21.52 269 GLU B O 1
ATOM 4593 N N . GLU B 1 291 ? 20.539 -7.415 -35.165 1.00 23.20 270 GLU B N 1
ATOM 4594 C CA . GLU B 1 291 ? 19.314 -8.164 -35.342 1.00 20.12 270 GLU B CA 1
ATOM 4595 C C . GLU B 1 291 ? 18.930 -8.979 -34.113 1.00 24.76 270 GLU B C 1
ATOM 4596 O O . GLU B 1 291 ? 17.890 -9.646 -34.132 1.00 25.04 270 GLU B O 1
ATOM 4602 N N . GLY B 1 292 ? 19.702 -8.899 -33.028 1.00 23.50 271 GLY B N 1
ATOM 4603 C CA . GLY B 1 292 ? 19.325 -9.555 -31.792 1.00 22.75 271 GLY B CA 1
ATOM 4604 C C . GLY B 1 292 ? 19.428 -11.064 -31.819 1.00 24.08 271 GLY B C 1
ATOM 4605 O O . GLY B 1 292 ? 18.804 -11.733 -30.988 1.00 23.67 271 GLY B O 1
ATOM 4606 N N . LEU B 1 293 ? 20.213 -11.618 -32.743 1.00 19.77 272 LEU B N 1
ATOM 4607 C CA . LEU B 1 293 ? 20.397 -13.062 -32.887 1.00 23.99 272 LEU B CA 1
ATOM 4608 C C . LEU B 1 293 ? 21.843 -13.433 -32.584 1.00 23.47 272 LEU B C 1
ATOM 4609 O O . LEU B 1 293 ? 22.762 -12.974 -33.273 1.00 23.54 272 LEU B O 1
ATOM 4614 N N . CYS B 1 294 ? 22.043 -14.294 -31.586 1.00 21.53 273 CYS B N 1
ATOM 4615 C CA . CYS B 1 294 ? 23.364 -14.782 -31.203 1.00 22.12 273 CYS B CA 1
ATOM 4616 C C . CYS B 1 294 ? 23.455 -16.265 -31.559 1.00 22.29 273 CYS B C 1
ATOM 4617 O O . CYS B 1 294 ? 22.894 -17.111 -30.854 1.00 17.95 273 CYS B O 1
ATOM 4620 N N . LEU B 1 295 ? 24.194 -16.578 -32.620 1.00 17.78 274 LEU B N 1
ATOM 4621 C CA . LEU B 1 295 ? 24.121 -17.882 -33.267 1.00 17.49 274 LEU B CA 1
ATOM 4622 C C . LEU B 1 295 ? 25.486 -18.564 -33.304 1.00 20.96 274 LEU B C 1
ATOM 4623 O O . LEU B 1 295 ? 26.529 -17.931 -33.126 1.00 23.65 274 LEU B O 1
ATOM 4628 N N . GLY B 1 296 ? 25.466 -19.879 -33.537 1.00 18.58 275 GLY B N 1
ATOM 4629 C CA . GLY B 1 296 ? 26.689 -20.661 -33.588 1.00 17.80 275 GLY B CA 1
ATOM 4630 C C . GLY B 1 296 ? 27.522 -20.393 -34.837 1.00 17.86 275 GLY B C 1
ATOM 4631 O O . GLY B 1 296 ? 27.127 -19.680 -35.762 1.00 20.30 275 GLY B O 1
ATOM 4632 N N . GLY B 1 297 ? 28.715 -20.995 -34.853 1.00 18.57 276 GLY B N 1
ATOM 4633 C CA . GLY B 1 297 ? 29.651 -20.756 -35.947 1.00 18.49 276 GLY B CA 1
ATOM 4634 C C . GLY B 1 297 ? 29.122 -21.196 -37.299 1.00 23.24 276 GLY B C 1
ATOM 4635 O O . GLY B 1 297 ? 29.380 -20.549 -38.321 1.00 19.13 276 GLY B O 1
ATOM 4636 N N . SER B 1 298 ? 28.387 -22.308 -37.331 1.00 24.10 277 SER B N 1
ATOM 4637 C CA . SER B 1 298 ? 27.889 -22.800 -38.611 1.00 21.06 277 SER B CA 1
ATOM 4638 C C . SER B 1 298 ? 26.848 -21.862 -39.205 1.00 17.54 277 SER B C 1
ATOM 4639 O O . SER B 1 298 ? 26.695 -21.804 -40.432 1.00 17.56 277 SER B O 1
ATOM 4642 N N . SER B 1 299 ? 26.096 -21.167 -38.357 1.00 17.32 278 SER B N 1
ATOM 4643 C CA . SER B 1 299 ? 25.142 -20.183 -38.858 1.00 18.72 278 SER B CA 1
ATOM 4644 C C . SER B 1 299 ? 25.852 -19.042 -39.565 1.00 20.67 278 SER B C 1
ATOM 4645 O O . SER B 1 299 ? 25.326 -18.496 -40.543 1.00 19.42 278 SER B O 1
ATOM 4648 N N . GLY B 1 300 ? 27.034 -18.655 -39.081 1.00 17.57 279 GLY B N 1
ATOM 4649 C CA . GLY B 1 300 ? 27.805 -17.634 -39.782 1.00 23.43 279 GLY B CA 1
ATOM 4650 C C . GLY B 1 300 ? 28.274 -18.108 -41.147 1.00 25.58 279 GLY B C 1
ATOM 4651 O O . GLY B 1 300 ? 28.188 -17.371 -42.136 1.00 18.22 279 GLY B O 1
ATOM 4652 N N . ILE B 1 301 ? 28.753 -19.355 -41.220 1.00 18.17 280 ILE B N 1
ATOM 4653 C CA . ILE B 1 301 ? 29.105 -19.969 -42.499 1.00 19.62 280 ILE B CA 1
ATOM 4654 C C . ILE B 1 301 ? 27.892 -20.014 -43.418 1.00 19.39 280 ILE B C 1
ATOM 4655 O O . ILE B 1 301 ? 27.996 -19.759 -44.625 1.00 18.59 280 ILE B O 1
ATOM 4660 N N . ASN B 1 302 ? 26.727 -20.367 -42.867 1.00 17.79 281 ASN B N 1
ATOM 4661 C CA . ASN B 1 302 ? 25.536 -20.530 -43.698 1.00 17.68 281 ASN B CA 1
ATOM 4662 C C . ASN B 1 302 ? 25.052 -19.198 -44.253 1.00 20.56 281 ASN B C 1
ATOM 4663 O O . ASN B 1 302 ? 24.637 -19.117 -45.418 1.00 19.92 281 ASN B O 1
ATOM 4668 N N . ILE B 1 303 ? 25.063 -18.147 -43.434 1.00 21.02 282 ILE B N 1
ATOM 4669 C CA . ILE B 1 303 ? 24.567 -16.867 -43.920 1.00 20.24 282 ILE B CA 1
ATOM 4670 C C . ILE B 1 303 ? 25.510 -16.288 -44.967 1.00 22.51 282 ILE B C 1
ATOM 4671 O O . ILE B 1 303 ? 25.071 -15.677 -45.950 1.00 20.93 282 ILE B O 1
ATOM 4676 N N . ALA B 1 304 ? 26.819 -16.454 -44.776 1.00 18.97 283 ALA B N 1
ATOM 4677 C CA . ALA B 1 304 ? 27.754 -16.010 -45.804 1.00 18.92 283 ALA B CA 1
ATOM 4678 C C . ALA B 1 304 ? 27.506 -16.747 -47.109 1.00 19.08 283 ALA B C 1
ATOM 4679 O O . ALA B 1 304 ? 27.616 -16.162 -48.196 1.00 19.51 283 ALA B O 1
ATOM 4681 N N . GLY B 1 305 ? 27.192 -18.043 -47.025 1.00 24.78 284 GLY B N 1
ATOM 4682 C CA . GLY B 1 305 ? 26.866 -18.795 -48.227 1.00 24.05 284 GLY B CA 1
ATOM 4683 C C . GLY B 1 305 ? 25.585 -18.308 -48.877 1.00 24.83 284 GLY B C 1
ATOM 4684 O O . GLY B 1 305 ? 25.476 -18.277 -50.107 1.00 22.40 284 GLY B O 1
ATOM 4685 N N . ALA B 1 306 ? 24.603 -17.905 -48.057 1.00 19.76 285 ALA B N 1
ATOM 4686 C CA . ALA B 1 306 ? 23.346 -17.369 -48.577 1.00 18.84 285 ALA B CA 1
ATOM 4687 C C . ALA B 1 306 ? 23.560 -16.048 -49.317 1.00 24.94 285 ALA B C 1
ATOM 4688 O O . ALA B 1 306 ? 22.957 -15.816 -50.375 1.00 20.43 285 ALA B O 1
ATOM 4690 N N . ILE B 1 307 ? 24.426 -15.180 -48.789 1.00 21.72 286 ILE B N 1
ATOM 4691 C CA . ILE B 1 307 ? 24.744 -13.935 -49.489 1.00 19.84 286 ILE B CA 1
ATOM 4692 C C . ILE B 1 307 ? 25.462 -14.226 -50.800 1.00 22.70 286 ILE B C 1
ATOM 4693 O O . ILE B 1 307 ? 25.188 -13.594 -51.827 1.00 22.31 286 ILE B O 1
ATOM 4698 N N . ARG B 1 308 ? 26.352 -15.226 -50.807 1.00 23.92 287 ARG B N 1
ATOM 4699 C CA . ARG B 1 308 ? 27.052 -15.563 -52.043 1.00 29.92 287 ARG B CA 1
ATOM 4700 C C . ARG B 1 308 ? 26.108 -16.165 -53.077 1.00 23.50 287 ARG B C 1
ATOM 4701 O O . ARG B 1 308 ? 26.242 -15.895 -54.275 1.00 23.42 287 ARG B O 1
ATOM 4709 N N . LEU B 1 309 ? 25.147 -16.980 -52.641 1.00 24.98 288 LEU B N 1
ATOM 4710 C CA . LEU B 1 309 ? 24.177 -17.526 -53.587 1.00 20.96 288 LEU B CA 1
ATOM 4711 C C . LEU B 1 309 ? 23.274 -16.433 -54.147 1.00 21.33 288 LEU B C 1
ATOM 4712 O O . LEU B 1 309 ? 22.999 -16.406 -55.351 1.00 25.17 288 LEU B O 1
ATOM 4717 N N . ALA B 1 310 ? 22.796 -15.529 -53.285 1.00 21.18 289 ALA B N 1
ATOM 4718 C CA . ALA B 1 310 ? 22.003 -14.391 -53.749 1.00 21.49 289 ALA B CA 1
ATOM 4719 C C . ALA B 1 310 ? 22.771 -13.539 -54.751 1.00 22.20 289 ALA B C 1
ATOM 4720 O O . ALA B 1 310 ? 22.178 -12.999 -55.696 1.00 26.78 289 ALA B O 1
ATOM 4722 N N . LYS B 1 311 ? 24.088 -13.419 -54.586 1.00 23.74 290 LYS B N 1
ATOM 4723 C CA . LYS B 1 311 ? 24.856 -12.669 -55.576 1.00 25.02 290 LYS B CA 1
ATOM 4724 C C . LYS B 1 311 ? 24.983 -13.438 -56.883 1.00 30.93 290 LYS B C 1
ATOM 4725 O O . LYS B 1 311 ? 24.959 -12.826 -57.961 1.00 28.12 290 LYS B O 1
ATOM 4731 N N . ASP B 1 312 ? 25.088 -14.773 -56.819 1.00 26.44 291 ASP B N 1
ATOM 4732 C CA . ASP B 1 312 ? 25.109 -15.567 -58.046 1.00 29.17 291 ASP B CA 1
ATOM 4733 C C . ASP B 1 312 ? 23.755 -15.583 -58.746 1.00 29.28 291 ASP B C 1
ATOM 4734 O O . ASP B 1 312 ? 23.706 -15.625 -59.980 1.00 26.65 291 ASP B O 1
ATOM 4739 N N . LEU B 1 313 ? 22.651 -15.557 -57.995 1.00 25.96 292 LEU B N 1
ATOM 4740 C CA . LEU B 1 313 ? 21.345 -15.575 -58.649 1.00 26.26 292 LEU B CA 1
ATOM 4741 C C . LEU B 1 313 ? 20.900 -14.181 -59.086 1.00 30.00 292 LEU B C 1
ATOM 4742 O O . LEU B 1 313 ? 20.244 -14.040 -60.125 1.00 34.18 292 LEU B O 1
ATOM 4747 N N . GLY B 1 314 ? 21.256 -13.146 -58.336 1.00 25.89 293 GLY B N 1
ATOM 4748 C CA . GLY B 1 314 ? 20.926 -11.794 -58.720 1.00 25.17 293 GLY B CA 1
ATOM 4749 C C . GLY B 1 314 ? 19.756 -11.275 -57.910 1.00 28.90 293 GLY B C 1
ATOM 4750 O O . GLY B 1 314 ? 19.027 -12.046 -57.280 1.00 29.33 293 GLY B O 1
ATOM 4751 N N . PRO B 1 315 ? 19.558 -9.956 -57.897 1.00 31.49 294 PRO B N 1
ATOM 4752 C CA . PRO B 1 315 ? 18.468 -9.389 -57.095 1.00 29.21 294 PRO B CA 1
ATOM 4753 C C . PRO B 1 315 ? 17.112 -9.954 -57.492 1.00 26.97 294 PRO B C 1
ATOM 4754 O O . PRO B 1 315 ? 16.906 -10.405 -58.621 1.00 26.46 294 PRO B O 1
ATOM 4758 N N . GLY B 1 316 ? 16.188 -9.942 -56.531 1.00 25.90 295 GLY B N 1
ATOM 4759 C CA . GLY B 1 316 ? 14.812 -10.312 -56.782 1.00 30.56 295 GLY B CA 1
ATOM 4760 C C . GLY B 1 316 ? 14.457 -11.754 -56.494 1.00 34.67 295 GLY B C 1
ATOM 4761 O O . GLY B 1 316 ? 13.360 -12.187 -56.864 1.00 37.64 295 GLY B O 1
ATOM 4762 N N . HIS B 1 317 ? 15.334 -12.508 -55.841 1.00 28.64 296 HIS B N 1
ATOM 4763 C CA . HIS B 1 317 ? 15.106 -13.923 -55.588 1.00 24.19 296 HIS B CA 1
ATOM 4764 C C . HIS B 1 317 ? 14.935 -14.168 -54.094 1.00 27.99 296 HIS B C 1
ATOM 4765 O O . HIS B 1 317 ? 15.148 -13.280 -53.262 1.00 29.42 296 HIS B O 1
ATOM 4772 N N . THR B 1 318 ? 14.511 -15.386 -53.760 1.00 26.73 297 THR B N 1
ATOM 4773 C CA . THR B 1 318 ? 14.350 -15.818 -52.377 1.00 26.40 297 THR B CA 1
ATOM 4774 C C . THR B 1 318 ? 15.364 -16.912 -52.079 1.00 28.81 297 THR B C 1
ATOM 4775 O O . THR B 1 318 ? 15.423 -17.919 -52.799 1.00 24.46 297 THR B O 1
ATOM 4779 N N . ILE B 1 319 ? 16.153 -16.709 -51.023 1.00 24.12 298 ILE B N 1
ATOM 4780 C CA A ILE B 1 319 ? 17.206 -17.629 -50.603 0.50 21.58 298 ILE B CA 1
ATOM 4781 C CA B ILE B 1 319 ? 17.194 -17.642 -50.610 0.50 21.61 298 ILE B CA 1
ATOM 4782 C C . ILE B 1 319 ? 16.940 -18.024 -49.158 1.00 22.39 298 ILE B C 1
ATOM 4783 O O . ILE B 1 319 ? 16.662 -17.158 -48.322 1.00 27.67 298 ILE B O 1
ATOM 4792 N N . VAL B 1 320 ? 17.029 -19.321 -48.862 1.00 24.76 299 VAL B N 1
ATOM 4793 C CA . VAL B 1 320 ? 16.805 -19.853 -47.519 1.00 22.83 299 VAL B CA 1
ATOM 4794 C C . VAL B 1 320 ? 18.061 -20.585 -47.066 1.00 21.82 299 VAL B C 1
ATOM 4795 O O . VAL B 1 320 ? 18.687 -21.293 -47.863 1.00 19.38 299 VAL B O 1
ATOM 4799 N N . THR B 1 321 ? 18.434 -20.409 -45.794 1.00 22.55 300 THR B N 1
ATOM 4800 C CA . THR B 1 321 ? 19.525 -21.174 -45.188 1.00 22.11 300 THR B CA 1
ATOM 4801 C C . THR B 1 321 ? 19.079 -21.628 -43.794 1.00 19.92 300 THR B C 1
ATOM 4802 O O . THR B 1 321 ? 17.909 -21.493 -43.429 1.00 19.71 300 THR B O 1
ATOM 4806 N N . VAL B 1 322 ? 20.014 -22.167 -43.003 1.00 17.53 301 VAL B N 1
ATOM 4807 C CA . VAL B 1 322 ? 19.711 -22.785 -41.712 1.00 17.44 301 VAL B CA 1
ATOM 4808 C C . VAL B 1 322 ? 20.453 -22.050 -40.603 1.00 21.44 301 VAL B C 1
ATOM 4809 O O . VAL B 1 322 ? 21.662 -21.823 -40.710 1.00 18.36 301 VAL B O 1
ATOM 4813 N N . LEU B 1 323 ? 19.736 -21.719 -39.519 1.00 19.18 302 LEU B N 1
ATOM 4814 C CA . LEU B 1 323 ? 20.332 -21.185 -38.292 1.00 22.64 302 LEU B CA 1
ATOM 4815 C C . LEU B 1 323 ? 20.355 -22.331 -37.286 1.00 17.06 302 LEU B C 1
ATOM 4816 O O . LEU B 1 323 ? 19.376 -22.553 -36.567 1.00 17.22 302 LEU B O 1
ATOM 4821 N N . CYS B 1 324 ? 21.496 -23.035 -37.215 1.00 19.62 303 CYS B N 1
ATOM 4822 C CA . CYS B 1 324 ? 21.542 -24.403 -36.683 1.00 23.81 303 CYS B CA 1
ATOM 4823 C C . CYS B 1 324 ? 21.469 -24.482 -35.159 1.00 28.55 303 CYS B C 1
ATOM 4824 O O . CYS B 1 324 ? 20.907 -25.451 -34.623 1.00 17.63 303 CYS B O 1
ATOM 4827 N N . ASP B 1 325 ? 22.086 -23.540 -34.442 1.00 17.29 304 ASP B N 1
ATOM 4828 C CA . ASP B 1 325 ? 22.033 -23.533 -32.980 1.00 20.30 304 ASP B CA 1
ATOM 4829 C C . ASP B 1 325 ? 22.458 -22.156 -32.469 1.00 19.78 304 ASP B C 1
ATOM 4830 O O . ASP B 1 325 ? 22.783 -21.258 -33.248 1.00 20.37 304 ASP B O 1
ATOM 4835 N N . TYR B 1 326 ? 22.448 -22.003 -31.143 1.00 17.70 305 TYR B N 1
ATOM 4836 C CA . TYR B 1 326 ? 22.770 -20.744 -30.487 1.00 24.31 305 TYR B CA 1
ATOM 4837 C C . TYR B 1 326 ? 24.277 -20.577 -30.340 1.00 22.05 305 TYR B C 1
ATOM 4838 O O . TYR B 1 326 ? 25.035 -21.548 -30.315 1.00 26.08 305 TYR B O 1
ATOM 4847 N N . GLY B 1 327 ? 24.709 -19.317 -30.202 1.00 18.30 306 GLY B N 1
ATOM 4848 C CA . GLY B 1 327 ? 26.120 -19.062 -29.975 1.00 18.46 306 GLY B CA 1
ATOM 4849 C C . GLY B 1 327 ? 26.630 -19.384 -28.572 1.00 25.16 306 GLY B C 1
ATOM 4850 O O . GLY B 1 327 ? 27.846 -19.495 -28.395 1.00 25.00 306 GLY B O 1
ATOM 4851 N N . ASN B 1 328 ? 25.737 -19.577 -27.594 1.00 23.71 307 ASN B N 1
ATOM 4852 C CA . ASN B 1 328 ? 26.134 -19.592 -26.183 1.00 33.89 307 ASN B CA 1
ATOM 4853 C C . ASN B 1 328 ? 27.156 -20.683 -25.878 1.00 40.56 307 ASN B C 1
ATOM 4854 O O . ASN B 1 328 ? 28.146 -20.438 -25.180 1.00 43.07 307 ASN B O 1
ATOM 4859 N N . ARG B 1 329 ? 26.928 -21.905 -26.368 1.00 40.05 308 ARG B N 1
ATOM 4860 C CA . ARG B 1 329 ? 27.830 -22.994 -26.001 1.00 36.17 308 ARG B CA 1
ATOM 4861 C C . ARG B 1 329 ? 29.219 -22.840 -26.608 1.00 35.37 308 ARG B C 1
ATOM 4862 O O . ARG B 1 329 ? 30.112 -23.626 -26.278 1.00 36.70 308 ARG B O 1
ATOM 4864 N N . TYR B 1 330 ? 29.434 -21.844 -27.467 1.00 32.49 309 TYR B N 1
ATOM 4865 C CA . TYR B 1 330 ? 30.745 -21.569 -28.044 1.00 35.69 309 TYR B CA 1
ATOM 4866 C C . TYR B 1 330 ? 31.364 -20.276 -27.502 1.00 37.88 309 TYR B C 1
ATOM 4867 O O . TYR B 1 330 ? 32.287 -19.728 -28.117 1.00 40.80 309 TYR B O 1
ATOM 4876 N N . GLN B 1 331 ? 30.873 -19.774 -26.364 1.00 49.03 310 GLN B N 1
ATOM 4877 C CA . GLN B 1 331 ? 31.347 -18.486 -25.860 1.00 46.62 310 GLN B CA 1
ATOM 4878 C C . GLN B 1 331 ? 32.827 -18.524 -25.497 1.00 50.70 310 GLN B C 1
ATOM 4879 O O . GLN B 1 331 ? 33.513 -17.500 -25.591 1.00 54.78 310 GLN B O 1
ATOM 4885 N N . SER B 1 332 ? 33.344 -19.691 -25.108 1.00 50.07 311 SER B N 1
ATOM 4886 C CA . SER B 1 332 ? 34.735 -19.798 -24.684 1.00 48.55 311 SER B CA 1
ATOM 4887 C C . SER B 1 332 ? 35.733 -19.685 -25.838 1.00 42.77 311 SER B C 1
ATOM 4888 O O . SER B 1 332 ? 36.941 -19.646 -25.578 1.00 47.92 311 SER B O 1
ATOM 4891 N N . LYS B 1 333 ? 35.279 -19.615 -27.089 1.00 41.35 312 LYS B N 1
ATOM 4892 C CA . LYS B 1 333 ? 36.191 -19.497 -28.223 1.00 36.40 312 LYS B CA 1
ATOM 4893 C C . LYS B 1 333 ? 35.629 -18.548 -29.276 1.00 38.67 312 LYS B C 1
ATOM 4894 O O . LYS B 1 333 ? 36.288 -17.581 -29.678 1.00 37.66 312 LYS B O 1
ATOM 4896 N N . LEU B 1 334 ? 34.396 -18.818 -29.711 1.00 33.69 313 LEU B N 1
ATOM 4897 C CA . LEU B 1 334 ? 33.791 -18.073 -30.808 1.00 33.39 313 LEU B CA 1
ATOM 4898 C C . LEU B 1 334 ? 33.511 -16.621 -30.424 1.00 33.62 313 LEU B C 1
ATOM 4899 O O . LEU B 1 334 ? 33.530 -15.735 -31.286 1.00 28.98 313 LEU B O 1
ATOM 4904 N N . PHE B 1 335 ? 33.244 -16.359 -29.147 1.00 37.31 314 PHE B N 1
ATOM 4905 C CA . PHE B 1 335 ? 33.001 -15.007 -28.657 1.00 35.42 314 PHE B CA 1
ATOM 4906 C C . PHE B 1 335 ? 34.008 -14.627 -27.580 1.00 40.30 314 PHE B C 1
ATOM 4907 O O . PHE B 1 335 ? 33.680 -13.905 -26.640 1.00 39.40 314 PHE B O 1
ATOM 4915 N N . ASN B 1 336 ? 35.241 -15.111 -27.716 1.00 42.45 315 ASN B N 1
ATOM 4916 C CA . ASN B 1 336 ? 36.303 -14.868 -26.748 1.00 42.13 315 ASN B CA 1
ATOM 4917 C C . ASN B 1 336 ? 37.362 -13.963 -27.367 1.00 40.90 315 ASN B C 1
ATOM 4918 O O . ASN B 1 336 ? 38.189 -14.434 -28.165 1.00 38.82 315 ASN B O 1
ATOM 4923 N N . PRO B 1 337 ? 37.379 -12.664 -27.044 1.00 41.91 316 PRO B N 1
ATOM 4924 C CA . PRO B 1 337 ? 38.342 -11.757 -27.696 1.00 42.82 316 PRO B CA 1
ATOM 4925 C C . PRO B 1 337 ? 39.791 -12.211 -27.596 1.00 46.12 316 PRO B C 1
ATOM 4926 O O . PRO B 1 337 ? 40.520 -12.155 -28.595 1.00 45.36 316 PRO B O 1
ATOM 4930 N N . ALA B 1 338 ? 40.224 -12.675 -26.420 1.00 46.92 317 ALA B N 1
ATOM 4931 C CA . ALA B 1 338 ? 41.609 -13.110 -26.260 1.00 49.47 317 ALA B CA 1
ATOM 4932 C C . ALA B 1 338 ? 41.946 -14.250 -27.211 1.00 41.62 317 ALA B C 1
ATOM 4933 O O . ALA B 1 338 ? 43.024 -14.267 -27.815 1.00 46.04 317 ALA B O 1
ATOM 4935 N N . PHE B 1 339 ? 41.031 -15.206 -27.362 1.00 40.39 318 PHE B N 1
ATOM 4936 C CA . PHE B 1 339 ? 41.280 -16.333 -28.254 1.00 42.65 318 PHE B CA 1
ATOM 4937 C C . PHE B 1 339 ? 41.229 -15.905 -29.716 1.00 43.67 318 PHE B C 1
ATOM 4938 O O . PHE B 1 339 ? 42.054 -16.343 -30.527 1.00 44.75 318 PHE B O 1
ATOM 4946 N N . LEU B 1 340 ? 40.263 -15.055 -30.070 1.00 37.73 319 LEU B N 1
ATOM 4947 C CA . LEU B 1 340 ? 40.139 -14.605 -31.452 1.00 36.97 319 LEU B CA 1
ATOM 4948 C C . LEU B 1 340 ? 41.364 -13.812 -31.891 1.00 39.30 319 LEU B C 1
ATOM 4949 O O . LEU B 1 340 ? 41.875 -14.010 -33.000 1.00 39.14 319 LEU B O 1
ATOM 4954 N N . ARG B 1 341 ? 41.855 -12.916 -31.031 1.00 42.31 320 ARG B N 1
ATOM 4955 C CA . ARG B 1 341 ? 43.019 -12.111 -31.387 1.00 48.52 320 ARG B CA 1
ATOM 4956 C C . ARG B 1 341 ? 44.240 -12.983 -31.641 1.00 55.53 320 ARG B C 1
ATOM 4957 O O . ARG B 1 341 ? 45.002 -12.737 -32.583 1.00 59.76 320 ARG B O 1
ATOM 4965 N N . GLY B 1 342 ? 44.439 -14.014 -30.818 1.00 56.14 321 GLY B N 1
ATOM 4966 C CA . GLY B 1 342 ? 45.579 -14.895 -30.996 1.00 59.44 321 GLY B CA 1
ATOM 4967 C C . GLY B 1 342 ? 45.591 -15.618 -32.325 1.00 61.29 321 GLY B C 1
ATOM 4968 O O . GLY B 1 342 ? 46.659 -16.035 -32.786 1.00 62.56 321 GLY B O 1
ATOM 4969 N N . LYS B 1 343 ? 44.428 -15.776 -32.952 1.00 59.24 322 LYS B N 1
ATOM 4970 C CA . LYS B 1 343 ? 44.327 -16.379 -34.271 1.00 55.30 322 LYS B CA 1
ATOM 4971 C C . LYS B 1 343 ? 44.112 -15.341 -35.367 1.00 55.74 322 LYS B C 1
ATOM 4972 O O . LYS B 1 343 ? 43.758 -15.707 -36.492 1.00 55.93 322 LYS B O 1
ATOM 4978 N N . SER B 1 344 ? 44.328 -14.059 -35.060 1.00 56.05 323 SER B N 1
ATOM 4979 C CA . SER B 1 344 ? 44.238 -12.975 -36.041 1.00 51.10 323 SER B CA 1
ATOM 4980 C C . SER B 1 344 ? 42.859 -12.925 -36.691 1.00 43.81 323 SER B C 1
ATOM 4981 O O . SER B 1 344 ? 42.730 -12.717 -37.899 1.00 45.49 323 SER B O 1
ATOM 4983 N N . LEU B 1 345 ? 41.818 -13.120 -35.879 1.00 39.58 324 LEU B N 1
ATOM 4984 C CA . LEU B 1 345 ? 40.417 -13.129 -36.274 1.00 34.81 324 LEU B CA 1
ATOM 4985 C C . LEU B 1 345 ? 39.689 -11.912 -35.708 1.00 35.94 324 LEU B C 1
ATOM 4986 O O . LEU B 1 345 ? 40.080 -11.383 -34.665 1.00 37.06 324 LEU B O 1
ATOM 4991 N N . PRO B 1 346 ? 38.626 -11.443 -36.363 1.00 36.46 325 PRO B N 1
ATOM 4992 C CA . PRO B 1 346 ? 37.900 -10.284 -35.833 1.00 38.86 325 PRO B CA 1
ATOM 4993 C C . PRO B 1 346 ? 37.304 -10.583 -34.466 1.00 38.46 325 PRO B C 1
ATOM 4994 O O . PRO B 1 346 ? 37.045 -11.736 -34.113 1.00 32.53 325 PRO B O 1
ATOM 4998 N N . VAL B 1 347 ? 37.098 -9.519 -33.697 1.00 30.32 326 VAL B N 1
ATOM 4999 C CA . VAL B 1 347 ? 36.653 -9.580 -32.305 1.00 36.47 326 VAL B CA 1
ATOM 5000 C C . VAL B 1 347 ? 35.322 -8.845 -32.178 1.00 37.92 326 VAL B C 1
ATOM 5001 O O . VAL B 1 347 ? 35.164 -7.770 -32.776 1.00 30.28 326 VAL B O 1
ATOM 5005 N N . PRO B 1 348 ? 34.348 -9.355 -31.420 1.00 37.33 327 PRO B N 1
ATOM 5006 C CA . PRO B 1 348 ? 33.129 -8.568 -31.184 1.00 37.46 327 PRO B CA 1
ATOM 5007 C C . PRO B 1 348 ? 33.498 -7.273 -30.484 1.00 34.25 327 PRO B C 1
ATOM 5008 O O . PRO B 1 348 ? 34.065 -7.284 -29.390 1.00 38.47 327 PRO B O 1
ATOM 5012 N N . ARG B 1 349 ? 33.191 -6.152 -31.139 1.00 40.62 328 ARG B N 1
ATOM 5013 C CA . ARG B 1 349 ? 33.622 -4.848 -30.642 1.00 47.46 328 ARG B CA 1
ATOM 5014 C C . ARG B 1 349 ? 33.086 -4.563 -29.243 1.00 47.79 328 ARG B C 1
ATOM 5015 O O . ARG B 1 349 ? 33.744 -3.875 -28.454 1.00 50.31 328 ARG B O 1
ATOM 5017 N N . TRP B 1 350 ? 31.914 -5.095 -28.904 1.00 44.92 329 TRP B N 1
ATOM 5018 C CA . TRP B 1 350 ? 31.313 -4.758 -27.621 1.00 42.59 329 TRP B CA 1
ATOM 5019 C C . TRP B 1 350 ? 31.933 -5.509 -26.450 1.00 42.70 329 TRP B C 1
ATOM 5020 O O . TRP B 1 350 ? 31.657 -5.156 -25.298 1.00 40.33 329 TRP B O 1
ATOM 5031 N N . LEU B 1 351 ? 32.777 -6.505 -26.703 1.00 41.20 330 LEU B N 1
ATOM 5032 C CA . LEU B 1 351 ? 33.376 -7.287 -25.633 1.00 41.28 330 LEU B CA 1
ATOM 5033 C C . LEU B 1 351 ? 34.747 -6.767 -25.210 1.00 51.72 330 LEU B C 1
ATOM 5034 O O . LEU B 1 351 ? 35.434 -7.434 -24.429 1.00 54.69 330 LEU B O 1
ATOM 5039 N N . GLU B 1 352 ? 35.160 -5.600 -25.696 1.00 61.90 331 GLU B N 1
ATOM 5040 C CA . GLU B 1 352 ? 36.455 -5.038 -25.316 1.00 66.96 331 GLU B CA 1
ATOM 5041 C C . GLU B 1 352 ? 36.348 -3.552 -24.979 1.00 67.11 331 GLU B C 1
ATOM 5042 O O . GLU B 1 352 ? 36.260 -3.175 -23.809 1.00 67.72 331 GLU B O 1
ATOM 5048 N N . GLU B 1 356 ? 32.222 0.419 -17.204 1.00 70.17 335 GLU B N 1
ATOM 5049 C CA . GLU B 1 356 ? 32.728 1.753 -16.889 1.00 68.77 335 GLU B CA 1
ATOM 5050 C C . GLU B 1 356 ? 31.589 2.713 -16.527 1.00 66.42 335 GLU B C 1
ATOM 5051 O O . GLU B 1 356 ? 31.288 3.638 -17.278 1.00 73.90 335 GLU B O 1
ATOM 5053 N N . ILE B 1 357 ? 30.961 2.487 -15.374 1.00 56.10 336 ILE B N 1
ATOM 5054 C CA . ILE B 1 357 ? 29.820 3.284 -14.924 1.00 45.36 336 ILE B CA 1
ATOM 5055 C C . ILE B 1 357 ? 29.859 3.375 -13.404 1.00 43.30 336 ILE B C 1
ATOM 5056 O O . ILE B 1 357 ? 29.932 2.352 -12.716 1.00 51.93 336 ILE B O 1
ATOM 5058 N N . ASP B 1 358 ? 29.791 4.599 -12.880 1.00 39.78 337 ASP B N 1
ATOM 5059 C CA . ASP B 1 358 ? 29.760 4.808 -11.437 1.00 43.10 337 ASP B CA 1
ATOM 5060 C C . ASP B 1 358 ? 28.418 4.340 -10.880 1.00 40.41 337 ASP B C 1
ATOM 5061 O O . ASP B 1 358 ? 27.361 4.863 -11.252 1.00 36.65 337 ASP B O 1
ATOM 5066 N N . ILE B 1 359 ? 28.462 3.355 -9.989 1.00 37.68 338 ILE B N 1
ATOM 5067 C CA . ILE B 1 359 ? 27.255 2.683 -9.509 1.00 33.87 338 ILE B CA 1
ATOM 5068 C C . ILE B 1 359 ? 26.669 3.449 -8.327 1.00 29.62 338 ILE B C 1
ATOM 5069 O O . ILE B 1 359 ? 27.392 3.773 -7.374 1.00 31.63 338 ILE B O 1
ATOM 5074 N N . PRO B 1 360 ? 25.405 3.764 -8.344 1.00 29.76 339 PRO B N 1
ATOM 5075 C CA . PRO B 1 360 ? 24.815 4.595 -7.274 1.00 32.12 339 PRO B CA 1
ATOM 5076 C C . PRO B 1 360 ? 24.443 3.797 -6.024 1.00 31.62 339 PRO B C 1
ATOM 5077 O O . PRO B 1 360 ? 23.284 3.758 -5.597 1.00 26.37 339 PRO B O 1
ATOM 5081 N N . PHE B 1 361 ? 25.438 3.140 -5.426 1.00 31.60 340 PHE B N 1
ATOM 5082 C CA . PHE B 1 361 ? 25.242 2.544 -4.111 1.00 33.45 340 PHE B CA 1
ATOM 5083 C C . PHE B 1 361 ? 24.921 3.628 -3.091 1.00 37.56 340 PHE B C 1
ATOM 5084 O O . PHE B 1 361 ? 25.417 4.753 -3.171 1.00 38.85 340 PHE B O 1
ATOM 5092 N N . GLU B 1 362 ? 24.094 3.280 -2.116 1.00 37.55 341 GLU B N 1
ATOM 5093 C CA . GLU B 1 362 ? 23.834 4.152 -0.980 1.00 40.37 341 GLU B CA 1
ATOM 5094 C C . GLU B 1 362 ? 24.620 3.658 0.226 1.00 52.61 341 GLU B C 1
ATOM 5095 O O . GLU B 1 362 ? 24.747 2.448 0.445 1.00 57.13 341 GLU B O 1
ATOM 5101 N N . GLY B 1 363 ? 25.151 4.599 0.997 1.00 63.42 342 GLY B N 1
ATOM 5102 C CA . GLY B 1 363 ? 26.038 4.272 2.097 1.00 74.23 342 GLY B CA 1
ATOM 5103 C C . GLY B 1 363 ? 27.462 4.101 1.605 1.00 82.38 342 GLY B C 1
ATOM 5104 O O . GLY B 1 363 ? 28.378 3.814 2.374 1.00 87.87 342 GLY B O 1
#

Nearest PDB structures (foldseek):
  5i7w-assembly2_B  TM=1.002E+00  e=6.663E-69  Brucella suis 1330
  5jis-assembly2_B  TM=9.940E-01  e=1.353E-65  Brucella abortus S19
  5jjc-assembly2_D  TM=9.874E-01  e=3.317E-66  Brucella abortus S19
  6xwl-assembly3_C  TM=9.155E-01  e=1.972E-30  Toxoplasma gondii ME49
  6xwl-assembly3_E  TM=9.003E-01  e=4.947E-29  Toxoplasma gondii ME49

Radius of gyration: 24.98 Å; Cα contacts (8 Å, |Δi|>4): 1645; chains: 2; bounding box: 62×71×68 Å

Sequence (675 aa):
MFNSVLDTIGNTPLIRRLSSKASELTGCDIYGKAEFLNPGQSVDRRAALYIIRDAEKRGLLRPGGVIVEGTAGNTGIGLTMVAKALGYRTAIVIPETQSQEKKDALRLLGAELIEVPAAPYRNPNNYVRLSGRLAEQLAKTEPNGAIWANQFDNTVNRQAHIETTAQEIWRDTNDQIDGFVAAVGSGGTLAGTAIGLKERNHNIKIALADPHGAALHAFYTTGELKAEGDSIITEGIGQGRITANLEGFTPDFSYQIPDAEALDILFALVEEEGLCLGGSSGINIAGAIRLAKDLGPGHTIIVTVLCDYGNRYQQSKLFNPAFLRRGKSLPVPRWLEEIDIPFEGFNSVLDTIGNTPLIRLSSKASELTGCDIYGKAEFLNPGQSVDRRAALYIIRDAEKRGLLRPGGVIVEGTAGNTGIGLTMVAKALGYRTAIVIPETQSQEKKDALRLLGAELIEVPAAPYRNPNNYVRLSGRLAEQLAKTEPNGAIWANQFDNTVNRQAHIETTAQEIWRDTNDQIDGFVAAVGSGGTLAGTAIGLKERNHNIKIALADPHGAALHAFYTTGELKAEGDSITEGIGQGRITANLEGFTPDFSYQIPDAEALDILFALVEEEGLCLGGSSGINIAGAIRLAKDLGPGHTIIVTVLCDYGNRYQSKLFNPAFLRGKSLPVPRWLEEIDIPFEG

InterPro domains:
  IPR001216 Cysteine synthase/cystathionine beta-synthase, pyridoxal-phosphate attachment site [PS00901] (31-49)
  IPR001926 Tryptophan synthase beta chain-like, PALP domain [PF00291] (6-304)
  IPR036052 Tryptophan synthase beta chain-like, PALP domain superfamily [G3DSA:3.40.50.1100] (9-310)
  IPR036052 Tryptophan synthase beta chain-like, PALP domain superfamily [G3DSA:3.40.50.1100] (39-156)
  IPR036052 Tryptophan synthase beta chain-like, PALP domain superfamily [SSF53686] (2-321)
  IPR050214 Cysteine synthase/Cystathionine beta-synthase [PTHR10314] (3-317)